Protein AF-0000000080299279 (afdb_homodimer)

Structure (mmCIF, N/CA/C/O backbone):
data_AF-0000000080299279-model_v1
#
loop_
_entity.id
_entity.type
_entity.pdbx_description
1 polymer 'Ycf3-like photosystem I assembly protein'
#
loop_
_atom_site.group_PDB
_atom_site.id
_atom_site.type_symbol
_atom_site.label_atom_id
_atom_site.label_alt_id
_atom_site.label_comp_id
_atom_site.label_asym_id
_atom_site.label_entity_id
_atom_site.label_seq_id
_atom_site.pdbx_PDB_ins_code
_atom_site.Cartn_x
_atom_site.Cartn_y
_atom_site.Cartn_z
_atom_site.occupancy
_atom_site.B_iso_or_equiv
_atom_site.auth_seq_id
_atom_site.auth_comp_id
_atom_site.auth_asym_id
_atom_site.auth_atom_id
_atom_site.pdbx_PDB_model_num
ATOM 1 N N . MET A 1 1 ? 30.5 -53.781 -7.984 1 73.56 1 MET A N 1
ATOM 2 C CA . MET A 1 1 ? 31.125 -52.688 -8.719 1 73.56 1 MET A CA 1
ATOM 3 C C . MET A 1 1 ? 30.188 -52.125 -9.773 1 73.56 1 MET A C 1
ATOM 5 O O . MET A 1 1 ? 30.031 -50.906 -9.891 1 73.56 1 MET A O 1
ATOM 9 N N . LEU A 1 2 ? 29.406 -53.031 -10.453 1 84.81 2 LEU A N 1
ATOM 10 C CA . LEU A 1 2 ? 28.484 -52.625 -11.508 1 84.81 2 LEU A CA 1
ATOM 11 C C . LEU A 1 2 ? 27.297 -51.875 -10.922 1 84.81 2 LEU A C 1
ATOM 13 O O . LEU A 1 2 ? 26.828 -50.875 -11.492 1 84.81 2 LEU A O 1
ATOM 17 N N . GLN A 1 3 ? 26.891 -52.25 -9.797 1 87.44 3 GLN A N 1
ATOM 18 C CA . GLN A 1 3 ? 25.75 -51.594 -9.141 1 87.44 3 GLN A CA 1
ATOM 19 C C . GLN A 1 3 ? 26.078 -50.156 -8.75 1 87.44 3 GLN A C 1
ATOM 21 O O . GLN A 1 3 ? 25.25 -49.281 -8.898 1 87.44 3 GLN A O 1
ATOM 26 N N . LYS A 1 4 ? 27.297 -49.906 -8.297 1 84.38 4 LYS A N 1
ATOM 27 C CA . LYS A 1 4 ? 27.719 -48.594 -7.902 1 84.38 4 LYS A CA 1
ATOM 28 C C . LYS A 1 4 ? 27.797 -47.656 -9.109 1 84.38 4 LYS A C 1
ATOM 30 O O . LYS A 1 4 ? 27.438 -46.469 -9.016 1 84.38 4 LYS A O 1
ATOM 35 N N . LYS A 1 5 ? 28.203 -48.281 -10.156 1 87.06 5 LYS A N 1
ATOM 36 C CA . LYS A 1 5 ? 28.312 -47.5 -11.383 1 87.06 5 LYS A CA 1
ATOM 37 C C . LYS A 1 5 ? 26.938 -47.125 -11.914 1 87.06 5 LYS A C 1
ATOM 39 O O . LYS A 1 5 ? 26.734 -46 -12.375 1 87.06 5 LYS A O 1
ATOM 44 N N . TYR A 1 6 ? 25.984 -48 -11.773 1 87.88 6 TYR A N 1
ATOM 45 C CA . TYR A 1 6 ? 24.625 -47.719 -12.211 1 87.88 6 TYR A CA 1
ATOM 46 C C . TYR A 1 6 ? 23.969 -46.656 -11.328 1 87.88 6 TYR A C 1
ATOM 48 O O . TYR A 1 6 ? 23.281 -45.781 -11.828 1 87.88 6 TYR A O 1
ATOM 56 N N . ILE A 1 7 ? 24.25 -46.75 -10.117 1 88.5 7 ILE A N 1
ATOM 57 C CA . ILE A 1 7 ? 23.719 -45.75 -9.172 1 88.5 7 ILE A CA 1
ATOM 58 C C . ILE A 1 7 ? 24.328 -44.375 -9.453 1 88.5 7 ILE A C 1
ATOM 60 O O . ILE A 1 7 ? 23.625 -43.375 -9.469 1 88.5 7 ILE A O 1
ATOM 64 N N . SER A 1 8 ? 25.625 -44.375 -9.641 1 87.69 8 SER A N 1
ATOM 65 C CA . SER A 1 8 ? 26.312 -43.125 -9.961 1 87.69 8 SER A CA 1
ATOM 66 C C . SER A 1 8 ? 25.781 -42.531 -11.25 1 87.69 8 SER A C 1
ATOM 68 O O . SER A 1 8 ? 25.594 -41.312 -11.336 1 87.69 8 SER A O 1
ATOM 70 N N . PHE A 1 9 ? 25.562 -43.406 -12.141 1 86.75 9 PHE A N 1
ATOM 71 C CA . PHE A 1 9 ? 25.031 -42.938 -13.414 1 86.75 9 PHE A CA 1
ATOM 72 C C . PHE A 1 9 ? 23.625 -42.406 -13.242 1 86.75 9 PHE A C 1
ATOM 74 O O . PHE A 1 9 ? 23.281 -41.344 -13.797 1 86.75 9 PHE A O 1
ATOM 81 N N . PHE A 1 10 ? 22.812 -43.062 -12.477 1 85.69 10 PHE A N 1
ATOM 82 C CA . PHE A 1 10 ? 21.453 -42.625 -12.211 1 85.69 10 PHE A CA 1
ATOM 83 C C . PHE A 1 10 ? 21.453 -41.281 -11.461 1 85.69 10 PHE A C 1
ATOM 85 O O . PHE A 1 10 ? 20.656 -40.406 -11.781 1 85.69 10 PHE A O 1
ATOM 92 N N . LEU A 1 11 ? 22.344 -41.156 -10.602 1 86.31 11 LEU A N 1
ATOM 93 C CA . LEU A 1 11 ? 22.469 -39.938 -9.852 1 86.31 11 LEU A CA 1
ATOM 94 C C . LEU A 1 11 ? 22.859 -38.781 -10.766 1 86.31 11 LEU A C 1
ATOM 96 O O . LEU A 1 11 ? 22.359 -37.656 -10.617 1 86.31 11 LEU A O 1
ATOM 100 N N . LEU A 1 12 ? 23.766 -39.094 -11.633 1 85.88 12 LEU A N 1
ATOM 101 C CA . LEU A 1 12 ? 24.203 -38.094 -12.594 1 85.88 12 LEU A CA 1
ATOM 102 C C . LEU A 1 12 ? 23.047 -37.656 -13.492 1 85.88 12 LEU A C 1
ATOM 104 O O . LEU A 1 12 ? 22.891 -36.469 -13.789 1 85.88 12 LEU A O 1
ATOM 108 N N . LEU A 1 13 ? 22.188 -38.688 -13.906 1 84 13 LEU A N 1
ATOM 109 C CA . LEU A 1 13 ? 21.031 -38.375 -14.742 1 84 13 LEU A CA 1
ATOM 110 C C . LEU A 1 13 ? 20.031 -37.531 -13.984 1 84 13 LEU A C 1
ATOM 112 O O . LEU A 1 13 ? 19.453 -36.594 -14.539 1 84 13 LEU A O 1
ATOM 116 N N . LEU A 1 14 ? 19.828 -37.812 -12.773 1 81.44 14 LEU A N 1
ATOM 117 C CA . LEU A 1 14 ? 18.906 -37.062 -11.938 1 81.44 14 LEU A CA 1
ATOM 118 C C . LEU A 1 14 ? 19.391 -35.625 -11.758 1 81.44 14 LEU A C 1
ATOM 120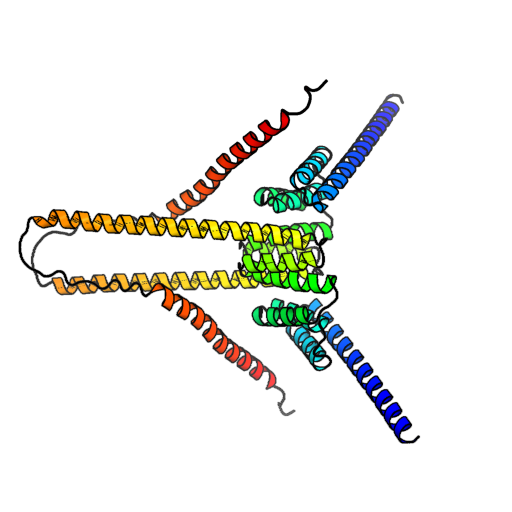 O O . LEU A 1 14 ? 18.578 -34.688 -11.797 1 81.44 14 LEU A O 1
ATOM 124 N N . MET A 1 15 ? 20.625 -35.5 -11.672 1 84.56 15 MET A N 1
ATOM 125 C CA . MET A 1 15 ? 21.188 -34.156 -11.531 1 84.56 15 MET A CA 1
ATOM 126 C C . MET A 1 15 ? 21.016 -33.344 -12.812 1 84.56 15 MET A C 1
ATOM 128 O O . MET A 1 15 ? 20.719 -32.156 -12.773 1 84.56 15 MET A O 1
ATOM 132 N N . ALA A 1 16 ? 21.188 -34 -13.867 1 83.25 16 ALA A N 1
ATOM 133 C CA . ALA A 1 16 ? 21.031 -33.312 -15.156 1 83.25 16 ALA A CA 1
ATOM 134 C C . ALA A 1 16 ? 19.578 -32.906 -15.391 1 83.25 16 ALA A C 1
ATOM 136 O O . ALA A 1 16 ? 19.312 -31.828 -15.883 1 83.25 16 ALA A O 1
ATOM 137 N N . ALA A 1 17 ? 18.672 -33.781 -15.031 1 82.31 17 ALA A N 1
ATOM 138 C CA . ALA A 1 17 ? 17.25 -33.469 -15.172 1 82.31 17 ALA A CA 1
ATOM 139 C C . ALA A 1 17 ? 16.844 -32.281 -14.305 1 82.31 17 ALA A C 1
ATOM 141 O O . ALA A 1 17 ? 16.078 -31.422 -14.742 1 82.31 17 ALA A O 1
ATOM 142 N N . THR A 1 18 ? 17.422 -32.281 -13.195 1 83.94 18 THR A N 1
ATOM 143 C CA . THR A 1 18 ? 17.109 -31.188 -12.289 1 83.94 18 THR A CA 1
ATOM 144 C C . THR A 1 18 ? 17.672 -29.875 -12.828 1 83.94 18 THR A C 1
ATOM 146 O O . THR A 1 18 ? 17.031 -28.828 -12.727 1 83.94 18 THR A O 1
ATOM 149 N N . ALA A 1 19 ? 18.766 -29.922 -13.375 1 85.69 19 ALA A N 1
ATOM 150 C CA . ALA A 1 19 ? 19.391 -28.719 -13.93 1 85.69 19 ALA A CA 1
ATOM 151 C C . ALA A 1 19 ? 18.594 -28.188 -15.117 1 85.69 19 ALA A C 1
ATOM 153 O O . ALA A 1 19 ? 18.422 -26.969 -15.273 1 85.69 19 ALA A O 1
ATOM 154 N N . SER A 1 20 ? 18.156 -29.094 -15.883 1 86.19 20 SER A N 1
ATOM 155 C CA . SER A 1 20 ? 17.344 -28.703 -17.031 1 86.19 20 SER A CA 1
ATOM 156 C C . SER A 1 20 ? 16.016 -28.094 -16.578 1 86.19 20 SER A C 1
ATOM 158 O O . SER A 1 20 ? 15.57 -27.094 -17.141 1 86.19 20 SER A O 1
ATOM 160 N N . ALA A 1 21 ? 15.438 -28.656 -15.625 1 86.62 21 ALA A N 1
ATOM 161 C CA . ALA A 1 21 ? 14.164 -28.156 -15.094 1 86.62 21 ALA A CA 1
ATOM 162 C C . ALA A 1 21 ? 14.336 -26.766 -14.492 1 86.62 21 ALA A C 1
ATOM 164 O O . ALA A 1 21 ? 13.469 -25.906 -14.656 1 86.62 21 ALA A O 1
ATOM 165 N N . GLN A 1 22 ? 15.391 -26.547 -13.898 1 90.75 22 GLN A N 1
ATOM 166 C CA . GLN A 1 22 ? 15.664 -25.25 -13.281 1 90.75 22 GLN A CA 1
ATOM 167 C C . GLN A 1 22 ? 15.828 -24.156 -14.344 1 90.75 22 GLN A C 1
ATOM 169 O O . GLN A 1 22 ? 15.359 -23.031 -14.164 1 90.75 22 GLN A O 1
ATOM 174 N N . LYS A 1 23 ? 16.547 -24.562 -15.359 1 93.06 23 LYS A N 1
ATOM 175 C CA . LYS A 1 23 ? 16.719 -23.609 -16.453 1 93.06 23 LYS A CA 1
ATOM 176 C C . LYS A 1 23 ? 15.383 -23.266 -17.094 1 93.06 23 LYS A C 1
ATOM 178 O O . LYS A 1 23 ? 15.117 -22.094 -17.391 1 93.06 23 LYS A O 1
ATOM 183 N N . ALA A 1 24 ? 14.578 -24.25 -17.328 1 94.5 24 ALA A N 1
ATOM 184 C CA . ALA A 1 24 ? 13.258 -24.031 -17.906 1 94.5 24 ALA A CA 1
ATOM 185 C C . ALA A 1 24 ? 12.414 -23.141 -17 1 94.5 24 ALA A C 1
ATOM 187 O O . ALA A 1 24 ? 11.742 -22.219 -17.5 1 94.5 24 ALA A O 1
ATOM 188 N N . GLU A 1 25 ? 12.375 -23.359 -15.711 1 97.06 25 GLU A N 1
ATOM 189 C CA . GLU A 1 25 ? 11.641 -22.531 -14.758 1 97.06 25 GLU A CA 1
ATOM 190 C C . GLU A 1 25 ? 12.062 -21.078 -14.852 1 97.06 25 GLU A C 1
ATOM 192 O O . GLU A 1 25 ? 11.211 -20.188 -14.93 1 97.06 25 GLU A O 1
ATOM 197 N N . ARG A 1 26 ? 13.359 -20.875 -14.875 1 97.56 26 ARG A N 1
ATOM 198 C CA . ARG A 1 26 ? 13.898 -19.516 -14.922 1 97.56 26 ARG A CA 1
ATOM 199 C C . ARG A 1 26 ? 13.477 -18.797 -16.203 1 97.56 26 ARG A C 1
ATOM 201 O O . ARG A 1 26 ? 13.172 -17.609 -16.188 1 97.56 26 ARG A O 1
ATOM 208 N N . ASP A 1 27 ? 13.492 -19.562 -17.234 1 98.12 27 ASP A N 1
ATOM 209 C CA . ASP A 1 27 ? 13.086 -18.984 -18.516 1 98.12 27 ASP A CA 1
ATOM 210 C C . ASP A 1 27 ? 11.617 -18.562 -18.484 1 98.12 27 ASP A C 1
ATOM 212 O O . ASP A 1 27 ? 11.273 -17.469 -18.953 1 98.12 27 ASP A O 1
ATOM 216 N N . PHE A 1 28 ? 10.766 -19.391 -17.953 1 98.62 28 PHE A N 1
ATOM 217 C CA . PHE A 1 28 ? 9.344 -19.078 -17.844 1 98.62 28 PHE A CA 1
ATOM 218 C C . PHE A 1 28 ? 9.125 -17.875 -16.938 1 98.62 28 PHE A C 1
ATOM 220 O O . PHE A 1 28 ? 8.305 -17 -17.234 1 98.62 28 PHE A O 1
ATOM 227 N N . ILE A 1 29 ? 9.852 -17.812 -15.844 1 98.69 29 ILE A N 1
ATOM 228 C CA . ILE A 1 29 ? 9.727 -16.688 -14.922 1 98.69 29 ILE A CA 1
ATOM 229 C C . ILE A 1 29 ? 10.148 -15.398 -15.625 1 98.69 29 ILE A C 1
ATOM 231 O O . ILE A 1 29 ? 9.461 -14.375 -15.516 1 98.69 29 ILE A O 1
ATOM 235 N N . ARG A 1 30 ? 11.25 -15.484 -16.344 1 98.5 30 ARG A N 1
ATOM 236 C CA . ARG A 1 30 ? 11.734 -14.312 -17.062 1 98.5 30 ARG A CA 1
ATOM 237 C C . ARG A 1 30 ? 10.711 -13.82 -18.078 1 98.5 30 ARG A C 1
ATOM 239 O O . ARG A 1 30 ? 10.453 -12.625 -18.188 1 98.5 30 ARG A O 1
ATOM 246 N N . LYS A 1 31 ? 10.141 -14.711 -18.797 1 98.5 31 LYS A N 1
ATOM 247 C CA . LYS A 1 31 ? 9.109 -14.359 -19.766 1 98.5 31 LYS A CA 1
ATOM 248 C C . LYS A 1 31 ? 7.879 -13.789 -19.078 1 98.5 31 LYS A C 1
ATOM 250 O O . LYS A 1 31 ? 7.328 -12.773 -19.516 1 98.5 31 LYS A O 1
ATOM 255 N N . GLY A 1 32 ? 7.457 -14.469 -17.984 1 98.62 32 GLY A N 1
ATOM 256 C CA . GLY A 1 32 ? 6.352 -13.953 -17.188 1 98.62 32 GLY A CA 1
ATOM 257 C C . GLY A 1 32 ? 6.586 -12.539 -16.703 1 98.62 32 GLY A C 1
ATOM 258 O O . GLY A 1 32 ? 5.695 -11.688 -16.781 1 98.62 32 GLY A O 1
ATOM 259 N N . ASN A 1 33 ? 7.809 -12.289 -16.281 1 97.44 33 ASN A N 1
ATOM 260 C CA . ASN A 1 33 ? 8.172 -10.969 -15.789 1 97.44 33 ASN A CA 1
ATOM 261 C C . ASN A 1 33 ? 8.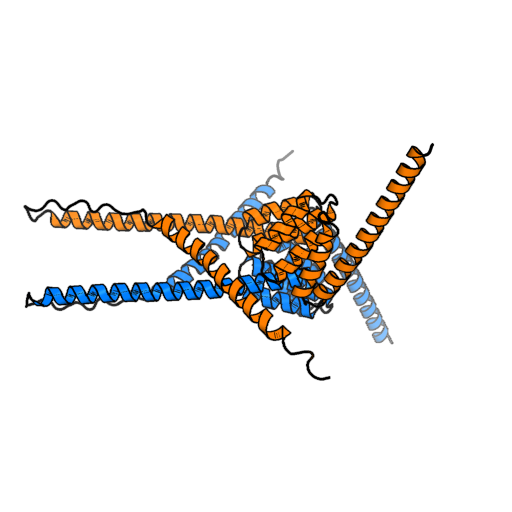094 -9.914 -16.891 1 97.44 33 ASN A C 1
ATOM 263 O O . ASN A 1 33 ? 7.656 -8.789 -16.656 1 97.44 33 ASN A O 1
ATOM 267 N N . ARG A 1 34 ? 8.547 -10.273 -18.047 1 97.38 34 ARG A N 1
ATOM 268 C CA . 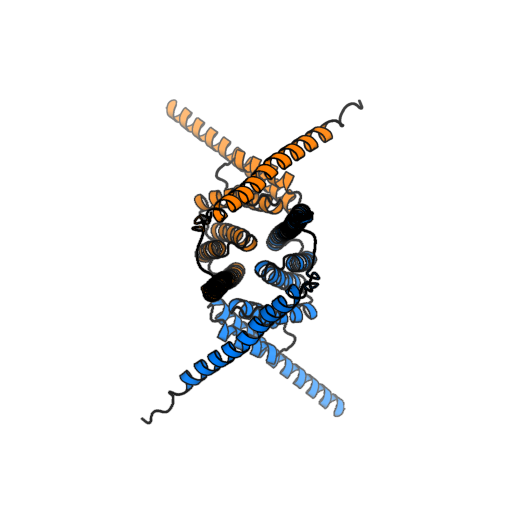ARG A 1 34 ? 8.477 -9.344 -19.172 1 97.38 34 ARG A CA 1
ATOM 269 C C . ARG A 1 34 ? 7.035 -8.992 -19.5 1 97.38 34 ARG A C 1
ATOM 271 O O . ARG A 1 34 ? 6.699 -7.816 -19.672 1 97.38 34 ARG A O 1
ATOM 278 N N . PHE A 1 35 ? 6.16 -9.961 -19.578 1 97.94 35 PHE A N 1
ATOM 279 C CA . PHE A 1 35 ? 4.75 -9.734 -19.875 1 97.94 35 PHE A CA 1
ATOM 280 C C . PHE A 1 35 ? 4.086 -8.914 -18.781 1 97.94 35 PHE A C 1
ATOM 282 O O . PHE A 1 35 ? 3.275 -8.031 -19.062 1 97.94 35 PHE A O 1
ATOM 289 N N . PHE A 1 36 ? 4.469 -9.219 -17.562 1 96.62 36 PHE A N 1
ATOM 290 C CA . PHE A 1 36 ? 3.908 -8.477 -16.438 1 96.62 36 PHE A CA 1
ATOM 291 C C . PHE A 1 36 ? 4.277 -7 -16.531 1 96.62 36 PHE A C 1
ATOM 293 O O . PHE A 1 36 ? 3.418 -6.129 -16.375 1 96.62 36 PHE A O 1
ATOM 300 N N . LYS A 1 37 ? 5.527 -6.797 -16.797 1 93.06 37 LYS A N 1
ATOM 301 C CA . LYS A 1 37 ? 6.023 -5.43 -16.906 1 93.06 37 LYS A CA 1
ATOM 302 C C . LYS A 1 37 ? 5.312 -4.684 -18.031 1 93.06 37 LYS A C 1
ATOM 304 O O . LYS A 1 37 ? 5.059 -3.482 -17.938 1 93.06 37 LYS A O 1
ATOM 309 N N . ASP A 1 38 ? 4.945 -5.402 -19.047 1 94.06 38 ASP A N 1
ATOM 310 C CA . ASP A 1 38 ? 4.258 -4.82 -20.188 1 94.06 38 ASP A CA 1
ATOM 311 C C . ASP A 1 38 ? 2.748 -4.777 -19.969 1 94.06 38 ASP A C 1
ATOM 313 O O . ASP A 1 38 ? 1.993 -4.387 -20.859 1 94.06 38 ASP A O 1
ATOM 317 N N . SER A 1 39 ? 2.4 -5.266 -18.844 1 93.81 39 SER A N 1
ATOM 318 C CA . SER A 1 39 ? 0.999 -5.258 -18.453 1 93.81 39 SER A CA 1
ATOM 319 C C . SER A 1 39 ? 0.177 -6.227 -19.297 1 93.81 39 SER A C 1
ATOM 321 O O . SER A 1 39 ? -1.012 -6 -19.531 1 93.81 39 SER A O 1
ATOM 323 N N . VAL A 1 40 ? 0.759 -7.184 -19.891 1 97.19 40 VAL A N 1
ATOM 324 C CA . VAL A 1 40 ? 0.088 -8.289 -20.578 1 97.19 40 VAL A CA 1
ATOM 325 C C . VAL A 1 40 ? -0.088 -9.453 -19.609 1 97.19 40 VAL A C 1
ATOM 327 O O . VAL A 1 40 ? 0.611 -10.469 -19.703 1 97.19 40 VAL A O 1
ATOM 330 N N . TYR A 1 41 ? -1.063 -9.445 -18.766 1 97.88 41 TYR A N 1
ATOM 331 C CA . TYR A 1 41 ? -1.152 -10.258 -17.547 1 97.88 41 TYR A CA 1
ATOM 332 C C . TYR A 1 41 ? -1.59 -11.68 -17.891 1 97.88 41 TYR A C 1
ATOM 334 O O . TYR A 1 41 ? -1.18 -12.633 -17.219 1 97.88 41 TYR A O 1
ATOM 342 N N . VAL A 1 42 ? -2.389 -11.836 -18.906 1 98.44 42 VAL A N 1
ATOM 343 C CA . VAL A 1 42 ? -2.834 -13.172 -19.281 1 98.44 42 VAL A CA 1
ATOM 344 C C . VAL A 1 42 ? -1.631 -14.023 -19.688 1 98.44 42 VAL A C 1
ATOM 346 O O . VAL A 1 42 ? -1.479 -15.156 -19.234 1 98.44 42 VAL A O 1
ATOM 349 N N . ASP A 1 43 ? -0.772 -13.414 -20.469 1 98.75 43 ASP A N 1
ATOM 350 C CA . ASP A 1 43 ? 0.427 -14.125 -20.891 1 98.75 43 ASP A CA 1
ATOM 351 C C . ASP A 1 43 ? 1.399 -14.305 -19.734 1 98.75 43 ASP A C 1
ATOM 353 O O . ASP A 1 43 ? 2.072 -15.336 -19.625 1 98.75 43 ASP A O 1
ATOM 357 N N . ALA A 1 44 ? 1.51 -13.289 -18.859 1 98.81 44 ALA A N 1
ATOM 358 C CA . ALA A 1 44 ? 2.326 -13.453 -17.656 1 98.81 44 ALA A CA 1
ATOM 359 C C . ALA A 1 44 ? 1.859 -14.648 -16.844 1 98.81 44 ALA A C 1
ATOM 361 O O . ALA A 1 44 ? 2.672 -15.477 -16.406 1 98.81 44 ALA A O 1
ATOM 362 N N . GLU A 1 45 ? 0.571 -14.75 -16.688 1 98.88 45 GLU A N 1
ATOM 363 C CA . GLU A 1 45 ? -0.014 -15.859 -15.938 1 98.88 45 GLU A CA 1
ATOM 364 C C . GLU A 1 45 ? 0.375 -17.203 -16.547 1 98.88 45 GLU A C 1
ATOM 366 O O . GLU A 1 45 ? 0.782 -18.125 -15.828 1 98.88 45 GLU A O 1
ATOM 371 N N . VAL A 1 46 ? 0.244 -17.297 -17.859 1 98.88 46 VAL A N 1
ATOM 372 C CA . VAL A 1 46 ? 0.554 -18.531 -18.562 1 98.88 46 VAL A CA 1
ATOM 373 C C . VAL A 1 46 ? 1.988 -18.953 -18.25 1 98.88 46 VAL A C 1
ATOM 375 O O . VAL A 1 46 ? 2.242 -20.125 -17.938 1 98.88 46 VAL A O 1
ATOM 378 N N . ASN A 1 47 ? 2.844 -18.016 -18.297 1 98.88 47 ASN A N 1
ATOM 379 C CA . ASN A 1 47 ? 4.25 -18.344 -18.109 1 98.88 47 ASN A CA 1
ATOM 380 C C . ASN A 1 47 ? 4.555 -18.703 -16.656 1 98.88 47 ASN A C 1
ATOM 382 O O . ASN A 1 47 ? 5.344 -19.609 -16.391 1 98.88 47 ASN A O 1
ATOM 386 N N . TYR A 1 48 ? 3.938 -18.047 -15.688 1 98.88 48 TYR A N 1
ATOM 387 C CA . TYR A 1 48 ? 4.152 -18.422 -14.297 1 98.88 48 TYR A CA 1
ATOM 388 C C . TYR A 1 48 ? 3.566 -19.797 -13.992 1 98.88 48 TYR A C 1
ATOM 390 O O . TYR A 1 48 ? 4.129 -20.547 -13.203 1 98.88 48 TYR A O 1
ATOM 398 N N . ARG A 1 49 ? 2.463 -20.078 -14.586 1 98.88 49 ARG A N 1
ATOM 399 C CA . ARG A 1 49 ? 1.885 -21.406 -14.414 1 98.88 49 ARG A CA 1
ATOM 400 C C . ARG A 1 49 ? 2.781 -22.469 -15.031 1 98.88 49 ARG A C 1
ATOM 402 O O . ARG A 1 49 ? 2.949 -23.547 -14.453 1 98.88 49 ARG A O 1
ATOM 409 N N . LYS A 1 50 ? 3.35 -22.188 -16.188 1 98.75 50 LYS A N 1
ATOM 410 C CA . LYS A 1 50 ? 4.324 -23.109 -16.766 1 98.75 50 LYS A CA 1
ATOM 411 C C . LYS A 1 50 ? 5.535 -23.281 -15.859 1 98.75 50 LYS A C 1
ATOM 413 O O . LYS A 1 50 ? 6.07 -24.391 -15.727 1 98.75 50 LYS A O 1
ATOM 418 N N . ALA A 1 51 ? 5.977 -22.172 -15.227 1 98.81 51 ALA A N 1
ATOM 419 C CA . ALA A 1 51 ? 7.066 -22.266 -14.266 1 98.81 51 ALA A CA 1
ATOM 420 C C . ALA A 1 51 ? 6.699 -23.188 -13.109 1 98.81 51 ALA A C 1
ATOM 422 O O . ALA A 1 51 ? 7.52 -24.016 -12.68 1 98.81 51 ALA A O 1
ATOM 423 N N . LEU A 1 52 ? 5.496 -23.125 -12.711 1 98.62 52 LEU A N 1
ATOM 424 C CA . LEU A 1 52 ? 5.039 -23.922 -11.578 1 98.62 52 LEU A CA 1
ATOM 425 C C . LEU A 1 52 ? 4.84 -25.391 -11.984 1 98.62 52 LEU A C 1
ATOM 427 O O . LEU A 1 52 ? 4.895 -26.281 -11.141 1 98.62 52 LEU A O 1
ATOM 431 N N . GLU A 1 53 ? 4.543 -25.609 -13.25 1 98 53 GLU A N 1
ATOM 432 C CA . GLU A 1 53 ? 4.52 -26.984 -13.742 1 98 53 GLU A CA 1
ATOM 433 C C . GLU A 1 53 ? 5.898 -27.625 -13.656 1 98 53 GLU A C 1
ATOM 435 O O . GLU A 1 53 ? 6.02 -28.828 -13.367 1 98 53 GLU A O 1
ATOM 440 N N . THR A 1 54 ? 6.863 -26.812 -13.891 1 96.69 54 THR A N 1
ATOM 441 C CA . THR A 1 54 ? 8.242 -27.281 -13.852 1 96.69 54 THR A CA 1
ATOM 442 C C . THR A 1 54 ? 8.727 -27.438 -12.414 1 96.69 54 THR A C 1
ATOM 444 O O . THR A 1 54 ? 9.43 -28.391 -12.094 1 96.69 54 THR A O 1
ATOM 447 N N . ASN A 1 55 ? 8.391 -26.516 -11.555 1 97.12 55 ASN A N 1
ATOM 448 C CA . ASN A 1 55 ? 8.711 -26.531 -10.133 1 97.12 55 ASN A CA 1
ATOM 449 C C . ASN A 1 55 ? 7.523 -26.109 -9.281 1 97.12 55 ASN A C 1
ATOM 451 O O . ASN A 1 55 ? 7.367 -24.922 -8.969 1 97.12 55 ASN A O 1
ATOM 455 N N . PRO A 1 56 ? 6.793 -27.031 -8.812 1 97.31 56 PRO A N 1
ATOM 456 C CA . PRO A 1 56 ? 5.555 -26.734 -8.086 1 97.31 56 PRO A CA 1
ATOM 457 C C . PRO A 1 56 ? 5.805 -26.031 -6.75 1 97.31 56 PRO A C 1
ATOM 459 O O . PRO A 1 56 ? 4.871 -25.516 -6.137 1 97.31 56 PRO A O 1
ATOM 462 N N . GLN A 1 57 ? 7.035 -25.969 -6.285 1 97.31 57 GLN A N 1
ATOM 463 C CA . GLN A 1 57 ? 7.324 -25.375 -4.98 1 97.31 57 GLN A CA 1
ATOM 464 C C . GLN A 1 57 ? 7.98 -24 -5.129 1 97.31 57 GLN A C 1
ATOM 466 O O . GLN A 1 57 ? 8.484 -23.453 -4.156 1 97.31 57 GLN A O 1
ATOM 471 N N . SER A 1 58 ? 7.992 -23.484 -6.332 1 98.12 58 SER A N 1
ATOM 472 C CA . SER A 1 58 ? 8.602 -22.188 -6.582 1 98.12 58 SER A CA 1
ATOM 473 C C . SER A 1 58 ? 7.793 -21.062 -5.945 1 98.12 58 SER A C 1
ATOM 475 O O . SER A 1 58 ? 6.793 -20.609 -6.512 1 98.12 58 SER A O 1
ATOM 477 N N . THR A 1 59 ? 8.312 -20.531 -4.816 1 98.56 59 THR A N 1
ATOM 478 C CA . THR A 1 59 ? 7.598 -19.469 -4.129 1 98.56 59 THR A CA 1
ATOM 479 C C . THR A 1 59 ? 7.648 -18.172 -4.934 1 98.56 59 THR A C 1
ATOM 481 O O . THR A 1 59 ? 6.723 -17.359 -4.875 1 98.56 59 THR A O 1
ATOM 484 N N . VAL A 1 60 ? 8.727 -18.016 -5.723 1 98.38 60 VAL A N 1
ATOM 485 C CA . VAL A 1 60 ? 8.82 -16.859 -6.598 1 98.38 60 VAL A CA 1
ATOM 486 C C . VAL A 1 60 ? 7.699 -16.891 -7.633 1 98.38 60 VAL A C 1
ATOM 488 O O . VAL A 1 60 ? 7.043 -15.875 -7.883 1 98.38 60 VAL A O 1
ATOM 491 N N . SER A 1 61 ? 7.449 -18.094 -8.195 1 98.88 61 SER A N 1
ATOM 492 C CA . SER A 1 61 ? 6.398 -18.25 -9.188 1 98.88 61 SER A CA 1
ATOM 493 C C . SER A 1 61 ? 5.016 -18.094 -8.57 1 98.88 61 SER A C 1
ATOM 495 O O . SER A 1 61 ? 4.133 -17.453 -9.156 1 98.88 61 SER A O 1
ATOM 497 N N . MET A 1 62 ? 4.816 -18.672 -7.398 1 98.88 62 MET A N 1
ATOM 498 C CA . MET A 1 62 ? 3.543 -18.516 -6.703 1 98.88 62 MET A CA 1
ATOM 499 C C . MET A 1 62 ? 3.254 -17.047 -6.426 1 98.88 62 MET A C 1
ATOM 501 O O . MET A 1 62 ? 2.148 -16.562 -6.684 1 98.88 62 MET A O 1
ATOM 505 N N . PHE A 1 63 ? 4.258 -16.359 -5.973 1 98.75 63 PHE A N 1
ATOM 506 C CA . PHE A 1 63 ? 4.117 -14.945 -5.652 1 98.75 63 PHE A CA 1
ATOM 507 C C . PHE A 1 63 ? 3.803 -14.133 -6.906 1 98.75 63 PHE A C 1
ATOM 509 O O . PHE A 1 63 ? 2.863 -13.336 -6.914 1 98.75 63 PHE A O 1
ATOM 516 N N . ASN A 1 64 ? 4.594 -14.352 -7.906 1 98.5 64 ASN A N 1
ATOM 517 C CA . ASN A 1 64 ? 4.395 -13.617 -9.156 1 98.5 64 ASN A CA 1
ATOM 518 C C . ASN A 1 64 ? 3.047 -13.945 -9.789 1 98.5 64 ASN A C 1
ATOM 520 O O . ASN A 1 64 ? 2.381 -13.062 -10.328 1 98.5 64 ASN A O 1
ATOM 524 N N . LEU A 1 65 ? 2.637 -15.188 -9.719 1 98.81 65 LEU A N 1
ATOM 525 C CA . LEU A 1 65 ? 1.313 -15.57 -10.195 1 98.81 65 LEU A CA 1
ATOM 526 C C . LEU A 1 65 ? 0.222 -14.883 -9.383 1 98.81 65 LEU A C 1
ATOM 528 O O . LEU A 1 65 ? -0.747 -14.367 -9.953 1 98.81 65 LEU A O 1
ATOM 532 N N . GLY A 1 66 ? 0.372 -14.859 -8.062 1 98.69 66 GLY A N 1
ATOM 533 C CA . GLY A 1 66 ? -0.563 -14.133 -7.223 1 98.69 66 GLY A CA 1
ATOM 534 C C . GLY A 1 66 ? -0.717 -12.68 -7.629 1 98.69 66 GLY A C 1
ATOM 535 O O . GLY A 1 66 ? -1.836 -12.18 -7.781 1 98.69 66 GLY A O 1
ATOM 536 N N . ASN A 1 67 ? 0.408 -12.016 -7.82 1 97.81 67 ASN A N 1
ATOM 537 C CA . ASN A 1 67 ? 0.389 -10.625 -8.266 1 97.81 67 ASN A CA 1
ATOM 538 C C . ASN A 1 67 ? -0.341 -10.469 -9.602 1 97.81 67 ASN A C 1
ATOM 540 O O . ASN A 1 67 ? -1.131 -9.539 -9.773 1 97.81 67 ASN A O 1
ATOM 544 N N . THR A 1 68 ? -0.068 -11.336 -10.461 1 98.5 68 THR A N 1
ATOM 545 C CA . THR A 1 68 ? -0.64 -11.297 -11.805 1 98.5 68 THR A CA 1
ATOM 546 C C . THR A 1 68 ? -2.148 -11.516 -11.758 1 98.5 68 THR A C 1
ATOM 548 O O . THR A 1 68 ? -2.904 -10.812 -12.43 1 98.5 68 THR A O 1
ATOM 551 N N . LEU A 1 69 ? -2.549 -12.469 -10.984 1 98.56 69 LEU A N 1
ATOM 552 C CA . LEU A 1 69 ? -3.969 -12.75 -10.812 1 98.56 69 LEU A CA 1
ATOM 553 C C . LEU A 1 69 ? -4.688 -11.562 -10.18 1 98.56 69 LEU A C 1
ATOM 555 O O . LEU A 1 69 ? -5.801 -11.219 -10.586 1 98.56 69 LEU A O 1
ATOM 559 N N . ALA A 1 70 ? -4.066 -10.922 -9.234 1 96.81 70 ALA A N 1
ATOM 560 C CA . ALA A 1 70 ? -4.645 -9.734 -8.617 1 96.81 70 ALA A CA 1
ATOM 561 C C . ALA A 1 70 ? -4.871 -8.625 -9.648 1 96.81 70 ALA A C 1
ATOM 563 O O . ALA A 1 70 ? -5.914 -7.973 -9.641 1 96.81 70 ALA A O 1
ATOM 564 N N . GLN A 1 71 ? -3.877 -8.461 -10.547 1 96 71 GLN A N 1
ATOM 565 C CA . GLN A 1 71 ? -4 -7.449 -11.594 1 96 71 GLN A CA 1
ATOM 566 C C . GLN A 1 71 ? -5.176 -7.754 -12.516 1 96 71 GLN A C 1
ATOM 568 O O . GLN A 1 71 ? -5.742 -6.844 -13.125 1 96 71 GLN A O 1
ATOM 573 N N . GLN A 1 72 ? -5.574 -8.992 -12.57 1 96.62 72 GLN A N 1
ATOM 574 C CA . GLN A 1 72 ? -6.699 -9.422 -13.391 1 96.62 72 GLN A CA 1
ATOM 575 C C . GLN A 1 72 ? -7.992 -9.461 -12.578 1 96.62 72 GLN A C 1
ATOM 577 O O . GLN A 1 72 ? -9 -10 -13.031 1 96.62 72 GLN A O 1
ATOM 582 N N . ASN A 1 73 ? -7.863 -9.047 -11.344 1 94.25 73 ASN A N 1
ATOM 583 C CA . ASN A 1 73 ? -9 -8.961 -10.438 1 94.25 73 ASN A CA 1
ATOM 584 C C . ASN A 1 73 ? -9.484 -10.344 -10.008 1 94.25 73 ASN A C 1
ATOM 586 O O . ASN A 1 73 ? -10.656 -10.523 -9.688 1 94.25 73 ASN A O 1
ATOM 590 N N . LYS A 1 74 ? -8.672 -11.305 -10.125 1 97.25 74 LYS A N 1
ATOM 591 C CA . LYS A 1 74 ? -8.906 -12.648 -9.602 1 97.25 74 LYS A CA 1
ATOM 592 C C . LYS A 1 74 ? -8.344 -12.789 -8.188 1 97.25 74 LYS A C 1
ATOM 594 O O . LYS A 1 74 ? -7.426 -13.578 -7.957 1 97.25 74 LYS A O 1
ATOM 599 N N . LEU A 1 75 ? -8.898 -12.117 -7.246 1 97.38 75 LEU A N 1
ATOM 600 C CA . LEU A 1 75 ? -8.312 -11.875 -5.93 1 97.38 75 LEU A CA 1
ATOM 601 C C . LEU A 1 75 ? -8.312 -13.148 -5.094 1 97.38 75 LEU A C 1
ATOM 603 O O . LEU A 1 75 ? -7.383 -13.391 -4.324 1 97.38 75 LEU A O 1
ATOM 607 N N . GLN A 1 76 ? -9.352 -13.93 -5.23 1 97.56 76 GLN A N 1
ATOM 608 C CA . GLN A 1 76 ? -9.391 -15.18 -4.477 1 97.56 76 GLN A CA 1
ATOM 609 C C . GLN A 1 76 ? -8.273 -16.109 -4.91 1 97.56 76 GLN A C 1
ATOM 611 O O . GLN A 1 76 ? -7.586 -16.703 -4.07 1 97.56 76 GLN A O 1
ATOM 616 N N . GLU A 1 77 ? -8.148 -16.25 -6.207 1 98.75 77 GLU A N 1
ATOM 617 C CA . GLU A 1 77 ? -7.066 -17.078 -6.727 1 98.75 77 GLU A CA 1
ATOM 618 C C . GLU A 1 77 ? -5.699 -16.516 -6.348 1 98.75 77 GLU A C 1
ATOM 620 O O . GLU A 1 77 ? -4.766 -17.266 -6.07 1 98.75 77 GLU A O 1
ATOM 625 N N . ALA A 1 78 ? -5.559 -15.188 -6.387 1 98.75 78 ALA A N 1
ATOM 626 C CA . ALA A 1 78 ? -4.316 -14.547 -5.965 1 98.75 78 ALA A CA 1
ATOM 627 C C . ALA A 1 78 ? -3.977 -14.906 -4.52 1 98.75 78 ALA A C 1
ATOM 629 O O . ALA A 1 78 ? -2.848 -15.305 -4.223 1 98.75 78 ALA A O 1
ATOM 630 N N . MET A 1 79 ? -4.953 -14.828 -3.643 1 98.69 79 MET A N 1
ATOM 631 C CA . MET A 1 79 ? -4.766 -15.133 -2.227 1 98.69 79 MET A CA 1
ATOM 632 C C . MET A 1 79 ? -4.344 -16.578 -2.031 1 98.69 79 MET A C 1
ATOM 634 O O . MET A 1 79 ? -3.494 -16.875 -1.188 1 98.69 79 MET A O 1
ATOM 638 N N . GLU A 1 80 ? -4.93 -17.453 -2.822 1 98.81 80 GLU A N 1
ATOM 639 C CA . GLU A 1 80 ? -4.566 -18.875 -2.738 1 98.81 80 GLU A CA 1
ATOM 640 C C . GLU A 1 80 ? -3.082 -19.078 -3.035 1 98.81 80 GLU A C 1
ATOM 642 O O . GLU A 1 80 ? -2.418 -19.875 -2.369 1 98.81 80 GLU A O 1
ATOM 647 N N . GLN A 1 81 ? -2.58 -18.328 -4.051 1 98.88 81 GLN A N 1
ATOM 648 C CA . GLN A 1 81 ? -1.162 -18.422 -4.383 1 98.88 81 GLN A CA 1
ATOM 649 C C . GLN A 1 81 ? -0.296 -17.875 -3.254 1 98.88 81 GLN A C 1
ATOM 651 O O . GLN A 1 81 ? 0.729 -18.469 -2.906 1 98.88 81 GLN A O 1
ATOM 656 N N . TYR A 1 82 ? -0.702 -16.734 -2.658 1 98.88 82 TYR A N 1
ATOM 657 C CA . TYR A 1 82 ? 0.051 -16.156 -1.557 1 98.88 82 TYR A CA 1
ATOM 658 C C . TYR A 1 82 ? 0.081 -17.078 -0.355 1 98.88 82 TYR A C 1
ATOM 660 O O . TYR A 1 82 ? 1.138 -17.312 0.241 1 98.88 82 TYR A O 1
ATOM 668 N N . VAL A 1 83 ? -1.035 -17.594 -0.027 1 98.81 83 VAL A N 1
ATOM 669 C CA . VAL A 1 83 ? -1.122 -18.516 1.112 1 98.81 83 VAL A CA 1
ATOM 670 C C . VAL A 1 83 ? -0.222 -19.719 0.878 1 98.81 83 VAL A C 1
ATOM 672 O O . VAL A 1 83 ? 0.525 -20.125 1.771 1 98.81 83 VAL A O 1
ATOM 675 N N . ALA A 1 84 ? -0.31 -20.281 -0.294 1 98.81 84 ALA A N 1
ATOM 676 C CA . ALA A 1 84 ? 0.559 -21.406 -0.625 1 98.81 84 ALA A CA 1
ATOM 677 C C . ALA A 1 84 ? 2.029 -21.031 -0.474 1 98.81 84 ALA A C 1
ATOM 679 O O . ALA A 1 84 ? 2.822 -21.812 0.071 1 98.81 84 ALA A O 1
ATOM 680 N N . ALA A 1 85 ? 2.416 -19.844 -0.96 1 98.88 85 ALA A N 1
ATOM 681 C CA . ALA A 1 85 ? 3.801 -19.391 -0.903 1 98.88 85 ALA A CA 1
ATOM 682 C C . ALA A 1 85 ? 4.27 -19.234 0.542 1 98.88 85 ALA A C 1
ATOM 684 O O . ALA A 1 85 ? 5.414 -19.547 0.867 1 98.88 85 ALA A O 1
ATOM 685 N N . THR A 1 86 ? 3.402 -18.719 1.428 1 98.75 86 THR A N 1
ATOM 686 C CA . THR A 1 86 ? 3.803 -18.469 2.807 1 98.75 86 THR A CA 1
ATOM 687 C C . THR A 1 86 ? 4.125 -19.766 3.529 1 98.75 86 THR A C 1
ATOM 689 O O . THR A 1 86 ? 4.867 -19.781 4.512 1 98.75 86 THR A O 1
ATOM 692 N N . LYS A 1 87 ? 3.619 -20.875 3.059 1 98.5 87 LYS A N 1
ATOM 693 C CA . LYS A 1 87 ? 3.83 -22.172 3.697 1 98.5 87 LYS A CA 1
ATOM 694 C C . LYS A 1 87 ? 5.203 -22.734 3.35 1 98.5 87 LYS A C 1
ATOM 696 O O . LYS A 1 87 ? 5.723 -23.609 4.059 1 98.5 87 LYS A O 1
ATOM 701 N N . ILE A 1 88 ? 5.734 -22.234 2.268 1 98.5 88 ILE A N 1
ATOM 702 C CA . ILE A 1 88 ? 6.961 -22.828 1.742 1 98.5 88 ILE A CA 1
ATOM 703 C C . ILE A 1 88 ? 8.125 -21.859 1.929 1 98.5 88 ILE A C 1
ATOM 705 O O . ILE A 1 88 ? 9.242 -22.266 2.244 1 98.5 88 ILE A O 1
ATOM 709 N N . GLU A 1 89 ? 7.922 -20.5 1.765 1 98.69 89 GLU A N 1
ATOM 710 C CA . GLU A 1 89 ? 8.953 -19.469 1.73 1 98.69 89 GLU A CA 1
ATOM 711 C C . GLU A 1 89 ? 9.68 -19.359 3.07 1 98.69 89 GLU A C 1
ATOM 713 O O . GLU A 1 89 ? 9.039 -19.359 4.125 1 98.69 89 GLU A O 1
ATOM 718 N N . LYS A 1 90 ? 11.031 -19.266 2.951 1 98.06 90 LYS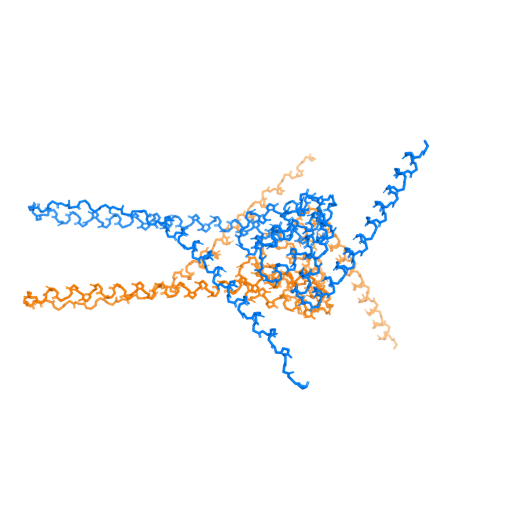 A N 1
ATOM 719 C CA . LYS A 1 90 ? 11.82 -19.219 4.18 1 98.06 90 LYS A CA 1
ATOM 720 C C . LYS A 1 90 ? 12.539 -17.875 4.316 1 98.06 90 LYS A C 1
ATOM 722 O O . LYS A 1 90 ? 12.93 -17.484 5.418 1 98.06 90 LYS A O 1
ATOM 727 N N . ASP A 1 91 ? 12.703 -17.188 3.199 1 98.44 91 ASP A N 1
ATOM 728 C CA . ASP A 1 91 ? 13.375 -15.898 3.26 1 98.44 91 ASP A CA 1
ATOM 729 C C . ASP A 1 91 ? 12.477 -14.844 3.906 1 98.44 91 ASP A C 1
ATOM 731 O O . ASP A 1 91 ? 11.344 -14.625 3.461 1 98.44 91 ASP A O 1
ATOM 735 N N . LYS A 1 92 ? 12.969 -14.188 4.84 1 98.44 92 LYS A N 1
ATOM 736 C CA . LYS A 1 92 ? 12.18 -13.258 5.648 1 98.44 92 LYS A CA 1
ATOM 737 C C . LYS A 1 92 ? 11.695 -12.078 4.809 1 98.44 92 LYS A C 1
ATOM 739 O O . LYS A 1 92 ? 10.562 -11.625 4.961 1 98.44 92 LYS A O 1
ATOM 744 N N . ASN A 1 93 ? 12.555 -11.578 3.975 1 98.19 93 ASN A N 1
ATOM 745 C CA . ASN A 1 93 ? 12.156 -10.453 3.137 1 98.19 93 ASN A CA 1
ATOM 746 C C . ASN A 1 93 ? 11.07 -10.852 2.141 1 98.19 93 ASN A C 1
ATOM 748 O O . ASN A 1 93 ? 10.133 -10.094 1.91 1 98.19 93 ASN A O 1
ATOM 752 N N . ASP A 1 94 ? 11.18 -12.055 1.576 1 98.44 94 ASP A N 1
ATOM 753 C CA . ASP A 1 94 ? 10.156 -12.547 0.653 1 98.44 94 ASP A CA 1
ATOM 754 C C . ASP A 1 94 ? 8.844 -12.812 1.381 1 98.44 94 ASP A C 1
ATOM 756 O O . ASP A 1 94 ? 7.77 -12.469 0.882 1 98.44 94 ASP A O 1
ATOM 760 N N . LEU A 1 95 ? 8.992 -13.383 2.529 1 98.56 95 LEU A N 1
ATOM 761 C CA . LEU A 1 95 ? 7.801 -13.633 3.34 1 98.56 95 LEU A CA 1
ATOM 762 C C . LEU A 1 95 ? 7.094 -12.32 3.68 1 98.56 95 LEU A C 1
ATOM 764 O O . LEU A 1 95 ? 5.867 -12.242 3.609 1 98.56 95 LEU A O 1
ATOM 768 N N . ALA A 1 96 ? 7.836 -11.312 4.027 1 98.75 96 ALA A N 1
ATOM 769 C CA . ALA A 1 96 ? 7.273 -10 4.352 1 98.75 96 ALA A CA 1
ATOM 770 C C . ALA A 1 96 ? 6.48 -9.438 3.178 1 98.75 96 ALA A C 1
ATOM 772 O O . ALA A 1 96 ? 5.375 -8.922 3.361 1 98.75 96 ALA A O 1
ATOM 773 N N . GLN A 1 97 ? 7.035 -9.578 2.006 1 98.19 97 GLN A N 1
ATOM 774 C CA . GLN A 1 97 ? 6.383 -9.055 0.811 1 98.19 97 GLN A CA 1
ATOM 775 C C . GLN A 1 97 ? 5.07 -9.781 0.541 1 98.19 97 GLN A C 1
ATOM 777 O O . GLN A 1 97 ? 4.07 -9.164 0.17 1 98.19 97 GLN A O 1
ATOM 782 N N . ILE A 1 98 ? 5.082 -11.086 0.726 1 98.75 98 ILE A N 1
ATOM 783 C CA . ILE A 1 98 ? 3.883 -11.883 0.498 1 98.75 98 ILE A CA 1
ATOM 784 C C . ILE A 1 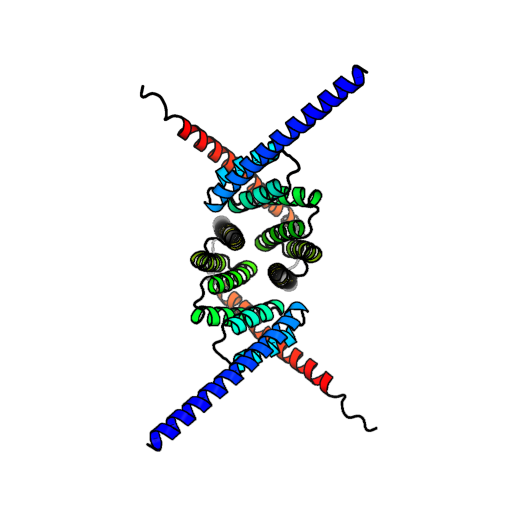98 ? 2.785 -11.461 1.469 1 98.75 98 ILE A C 1
ATOM 786 O O . ILE A 1 98 ? 1.663 -11.156 1.054 1 98.75 98 ILE A O 1
ATOM 790 N N . TYR A 1 99 ? 3.1 -11.375 2.754 1 98.81 99 TYR A N 1
ATOM 791 C CA . TYR A 1 99 ? 2.123 -10.961 3.754 1 98.81 99 TYR A CA 1
ATOM 792 C C . TYR A 1 99 ? 1.655 -9.531 3.502 1 98.81 99 TYR A C 1
ATOM 794 O O . TYR A 1 99 ? 0.486 -9.211 3.725 1 98.81 99 TYR A O 1
ATOM 802 N N . HIS A 1 100 ? 2.557 -8.688 3.082 1 98.56 100 HIS A N 1
ATOM 803 C CA . HIS A 1 100 ? 2.174 -7.324 2.738 1 98.56 100 HIS A CA 1
ATOM 804 C C . HIS A 1 100 ? 1.103 -7.309 1.653 1 98.56 100 HIS A C 1
ATOM 806 O O . HIS A 1 100 ? 0.075 -6.645 1.801 1 98.56 100 HIS A O 1
ATOM 812 N N . ASN A 1 101 ? 1.311 -8.055 0.61 1 98.19 101 ASN A N 1
ATOM 813 C CA . ASN A 1 101 ? 0.357 -8.086 -0.494 1 98.19 101 ASN A CA 1
ATOM 814 C C . ASN A 1 101 ? -0.983 -8.672 -0.063 1 98.19 101 ASN A C 1
ATOM 816 O O . ASN A 1 101 ? -2.039 -8.219 -0.507 1 98.19 101 ASN A O 1
ATOM 820 N N . MET A 1 102 ? -0.926 -9.672 0.803 1 98.62 102 MET A N 1
ATOM 821 C CA . MET A 1 102 ? -2.166 -10.188 1.371 1 98.62 102 MET A CA 1
ATOM 822 C C . MET A 1 102 ? -2.914 -9.102 2.133 1 98.62 102 MET A C 1
ATOM 824 O O . MET A 1 102 ? -4.129 -8.961 1.987 1 98.62 102 MET A O 1
ATOM 828 N N . GLY A 1 103 ? -2.18 -8.352 2.92 1 98.5 103 GLY A N 1
ATOM 829 C CA . GLY A 1 103 ? -2.773 -7.246 3.654 1 98.5 103 GLY A CA 1
ATOM 830 C C . GLY A 1 103 ? -3.43 -6.215 2.754 1 98.5 103 GLY A C 1
ATOM 831 O O . GLY A 1 103 ? -4.52 -5.73 3.055 1 98.5 103 GLY A O 1
ATOM 832 N N . VAL A 1 104 ? -2.758 -5.898 1.678 1 96.94 104 VAL A N 1
ATOM 833 C CA . VAL A 1 104 ? -3.283 -4.922 0.731 1 96.94 104 VAL A CA 1
ATOM 834 C C . VAL A 1 104 ? -4.621 -5.402 0.174 1 96.94 104 VAL A C 1
ATOM 836 O O . VAL A 1 104 ? -5.566 -4.621 0.047 1 96.94 104 VAL A O 1
ATOM 839 N N . ILE A 1 105 ? -4.738 -6.664 -0.142 1 96.75 105 ILE A N 1
ATOM 840 C CA . ILE A 1 105 ? -5.98 -7.223 -0.661 1 96.75 105 ILE A CA 1
ATOM 841 C C . ILE A 1 105 ? -7.066 -7.145 0.408 1 96.75 105 ILE A C 1
ATOM 843 O O . ILE A 1 105 ? -8.172 -6.668 0.144 1 96.75 105 ILE A O 1
ATOM 847 N N . PHE A 1 106 ? -6.758 -7.551 1.629 1 97.38 106 PHE A N 1
ATOM 848 C CA . PHE A 1 106 ? -7.727 -7.496 2.719 1 97.38 106 PHE A CA 1
ATOM 849 C C . PHE A 1 106 ? -8.188 -6.062 2.957 1 97.38 106 PHE A C 1
ATOM 851 O O . PHE A 1 106 ? -9.383 -5.816 3.137 1 97.38 106 PHE A O 1
ATOM 858 N N . GLN A 1 107 ? -7.207 -5.145 2.951 1 95.94 107 GLN A N 1
ATOM 859 C CA . GLN A 1 107 ? -7.531 -3.736 3.156 1 95.94 107 GLN A CA 1
ATOM 860 C C . GLN A 1 107 ? -8.461 -3.223 2.064 1 95.94 107 GLN A C 1
ATOM 862 O O . GLN A 1 107 ? -9.445 -2.529 2.354 1 95.94 107 GLN A O 1
ATOM 867 N N . SER A 1 108 ? -8.164 -3.609 0.855 1 93.5 108 SER A N 1
ATOM 868 C CA . SER A 1 108 ? -8.984 -3.17 -0.271 1 93.5 108 SER A CA 1
ATOM 869 C C . SER A 1 108 ? -10.406 -3.725 -0.174 1 93.5 108 SER A C 1
ATOM 871 O O . SER A 1 108 ? -11.359 -3.074 -0.597 1 93.5 108 SER A O 1
ATOM 873 N N . GLN A 1 109 ? -10.539 -4.898 0.398 1 92.94 109 GLN A N 1
ATOM 874 C CA . GLN A 1 109 ? -11.836 -5.543 0.566 1 92.94 109 GLN A CA 1
ATOM 875 C C . GLN A 1 109 ? -12.516 -5.086 1.855 1 92.94 109 GLN A C 1
ATOM 877 O O . GLN A 1 109 ? -13.555 -5.621 2.238 1 92.94 109 GLN A O 1
ATOM 882 N N . LYS A 1 110 ? -11.836 -4.246 2.598 1 92.44 110 LYS A N 1
ATOM 883 C CA . LYS A 1 110 ? -12.32 -3.646 3.836 1 92.44 110 LYS A CA 1
ATOM 884 C C . LYS A 1 110 ? -12.359 -4.676 4.965 1 92.44 110 LYS A C 1
ATOM 886 O O . LYS A 1 110 ? -13.125 -4.523 5.922 1 92.44 110 LYS A O 1
ATOM 891 N N . ASP A 1 111 ? -11.766 -5.742 4.699 1 96.31 111 ASP A N 1
ATOM 892 C CA . ASP A 1 111 ? -11.523 -6.688 5.789 1 96.31 111 ASP A CA 1
ATOM 893 C C . ASP A 1 111 ? -10.328 -6.254 6.637 1 96.31 111 ASP A C 1
ATOM 895 O O . ASP A 1 111 ? -9.281 -6.902 6.621 1 96.31 111 ASP A O 1
ATOM 899 N N . TYR A 1 112 ? -10.484 -5.188 7.398 1 97.25 112 TYR A N 1
ATOM 900 C CA . TYR A 1 112 ? -9.391 -4.48 8.062 1 97.25 112 TYR A CA 1
ATOM 901 C C . TYR A 1 112 ? -8.773 -5.344 9.156 1 97.25 112 TYR A C 1
ATOM 903 O O . TYR A 1 112 ? -7.566 -5.262 9.406 1 97.25 112 TYR A O 1
ATOM 911 N N . GLY A 1 113 ? -9.531 -6.191 9.844 1 98.25 113 GLY A N 1
ATOM 912 C CA . GLY A 1 113 ? -8.961 -7.09 10.828 1 98.25 113 GLY A CA 1
ATOM 913 C C . GLY A 1 113 ? -7.91 -8.023 10.258 1 98.25 113 GLY A C 1
ATOM 914 O O . GLY A 1 113 ? -6.809 -8.133 10.805 1 98.25 113 GLY A O 1
ATOM 915 N N . LYS A 1 114 ? -8.297 -8.648 9.156 1 98.75 114 LYS A N 1
ATOM 916 C CA . LYS A 1 114 ? -7.348 -9.547 8.492 1 98.75 114 LYS A CA 1
ATOM 917 C C . LYS A 1 114 ? -6.172 -8.766 7.906 1 98.75 114 LYS A C 1
ATOM 919 O O . LYS A 1 114 ? -5.043 -9.258 7.891 1 98.75 114 LYS A O 1
ATOM 924 N N . ALA A 1 115 ? -6.457 -7.555 7.406 1 98.62 115 ALA A N 1
ATOM 925 C CA . ALA A 1 115 ? -5.371 -6.711 6.91 1 98.62 115 ALA A CA 1
ATOM 926 C C . ALA A 1 115 ? -4.352 -6.426 8.008 1 98.62 115 ALA A C 1
ATOM 928 O O . ALA A 1 115 ? -3.145 -6.562 7.797 1 98.62 115 ALA A O 1
ATOM 929 N N . VAL A 1 116 ? -4.828 -6.098 9.18 1 98.62 116 VAL A N 1
ATOM 930 C CA . VAL A 1 116 ? -3.98 -5.801 10.328 1 98.62 116 VAL A CA 1
ATOM 931 C C . VAL A 1 116 ? -3.104 -7.008 10.648 1 98.62 116 VAL A C 1
ATOM 933 O O . VAL A 1 116 ? -1.891 -6.871 10.828 1 98.62 116 VAL A O 1
ATOM 936 N N . GLU A 1 117 ? -3.672 -8.18 10.672 1 98.88 117 GLU A N 1
ATOM 937 C CA . GLU A 1 117 ? -2.918 -9.383 10.992 1 98.88 117 GLU A CA 1
ATOM 938 C C . GLU A 1 117 ? -1.861 -9.672 9.93 1 98.88 117 GLU A C 1
ATOM 940 O O . GLU A 1 117 ? -0.729 -10.039 10.25 1 98.88 117 GLU A O 1
ATOM 945 N N . ALA A 1 118 ? -2.234 -9.477 8.68 1 98.88 118 ALA A N 1
ATOM 946 C CA . ALA A 1 118 ? -1.286 -9.719 7.598 1 98.88 118 ALA A CA 1
ATOM 947 C C . ALA A 1 118 ? -0.118 -8.742 7.66 1 98.88 118 ALA A C 1
ATOM 949 O O . ALA A 1 118 ? 1.04 -9.133 7.504 1 98.88 118 ALA A O 1
ATOM 950 N N . TYR A 1 119 ? -0.406 -7.48 7.91 1 98.5 119 TYR A N 1
ATOM 951 C CA . TYR A 1 119 ? 0.647 -6.48 8.016 1 98.5 119 TYR A CA 1
ATOM 952 C C . TYR A 1 119 ? 1.544 -6.75 9.219 1 98.5 119 TYR A C 1
ATOM 954 O O . TYR A 1 119 ? 2.758 -6.539 9.156 1 98.5 119 TYR A O 1
ATOM 962 N N . LYS A 1 120 ? 0.985 -7.188 10.289 1 98.75 120 LYS A N 1
ATOM 963 C CA . LYS A 1 120 ? 1.793 -7.566 11.445 1 98.75 120 LYS A CA 1
ATOM 964 C C . LYS A 1 120 ? 2.752 -8.703 11.102 1 98.75 120 LYS A C 1
ATOM 966 O O . LYS A 1 120 ? 3.926 -8.664 11.484 1 98.75 120 LYS A O 1
ATOM 971 N N . GLN A 1 121 ? 2.234 -9.695 10.383 1 98.81 121 GLN A N 1
ATOM 972 C CA . GLN A 1 121 ? 3.109 -10.781 9.953 1 98.81 121 GLN A CA 1
ATOM 973 C C . GLN A 1 121 ? 4.219 -10.266 9.039 1 98.81 121 GLN A C 1
ATOM 975 O O . GLN A 1 121 ? 5.367 -10.695 9.141 1 98.81 121 GLN A O 1
ATOM 980 N N . SER A 1 122 ? 3.865 -9.359 8.172 1 98.81 122 SER A N 1
ATOM 981 C CA . SER A 1 122 ? 4.867 -8.75 7.297 1 98.81 122 SER A CA 1
ATOM 982 C C . SER A 1 122 ? 5.961 -8.07 8.102 1 98.81 122 SER A C 1
ATOM 984 O O . SER A 1 122 ? 7.148 -8.289 7.863 1 98.81 122 SER A O 1
ATOM 986 N N . LEU A 1 123 ? 5.59 -7.328 9.117 1 97.94 123 LEU A N 1
ATOM 987 C CA . LEU A 1 123 ? 6.535 -6.539 9.906 1 97.94 123 LEU A CA 1
ATOM 988 C C . LEU A 1 123 ? 7.336 -7.438 10.844 1 97.94 123 LEU A C 1
ATOM 990 O O . LEU A 1 123 ? 8.469 -7.105 11.211 1 97.94 123 LEU A O 1
ATOM 994 N N . ARG A 1 124 ? 6.805 -8.562 11.195 1 98.38 124 ARG A N 1
ATOM 995 C CA . ARG A 1 124 ? 7.562 -9.547 11.961 1 98.38 124 ARG A CA 1
ATOM 996 C C . ARG A 1 124 ? 8.75 -10.062 11.164 1 98.38 124 ARG A C 1
ATOM 998 O O . ARG A 1 124 ? 9.812 -10.344 11.727 1 98.38 124 ARG A O 1
ATOM 1005 N N . ASN A 1 125 ? 8.547 -10.133 9.891 1 98.56 125 ASN A N 1
ATOM 1006 C CA . ASN A 1 125 ? 9.594 -10.648 9.016 1 98.56 125 ASN A CA 1
ATOM 1007 C C . ASN A 1 125 ? 10.516 -9.539 8.531 1 98.56 125 ASN A C 1
ATOM 1009 O O . ASN A 1 125 ? 11.703 -9.781 8.281 1 98.56 125 ASN A O 1
ATOM 1013 N N . ASN A 1 126 ? 10 -8.344 8.344 1 97.75 126 ASN A N 1
ATOM 1014 C CA . ASN A 1 126 ? 10.773 -7.164 7.984 1 97.75 126 ASN A CA 1
ATOM 1015 C C . ASN A 1 126 ? 10.312 -5.93 8.75 1 97.75 126 ASN A C 1
ATOM 1017 O O . ASN A 1 126 ? 9.547 -5.121 8.234 1 97.75 126 ASN A O 1
ATOM 1021 N N . PRO A 1 127 ? 10.828 -5.707 9.883 1 95.94 127 PRO A N 1
ATOM 1022 C CA . PRO A 1 127 ? 10.352 -4.629 10.75 1 95.94 127 PRO A CA 1
ATOM 1023 C C . PRO A 1 127 ? 10.703 -3.242 10.219 1 95.94 127 PRO A C 1
ATOM 1025 O O . PRO A 1 127 ? 10.219 -2.236 10.742 1 95.94 127 PRO A O 1
ATOM 1028 N N . LYS A 1 128 ? 11.516 -3.141 9.156 1 92.5 128 LYS A N 1
ATOM 1029 C CA . LYS A 1 128 ? 11.984 -1.84 8.688 1 92.5 128 LYS A CA 1
ATOM 1030 C C . LYS A 1 128 ? 11.148 -1.347 7.508 1 92.5 128 LYS A C 1
ATOM 1032 O O . LYS A 1 128 ? 11.461 -0.315 6.91 1 92.5 128 LYS A O 1
ATOM 1037 N N . ASP A 1 129 ? 10.094 -2.07 7.258 1 94.75 129 ASP A N 1
ATOM 1038 C CA . ASP A 1 129 ? 9.273 -1.7 6.109 1 94.75 129 ASP A CA 1
ATOM 1039 C C . ASP A 1 129 ? 8.305 -0.579 6.465 1 94.75 129 ASP A C 1
ATOM 1041 O O . ASP A 1 129 ? 7.223 -0.834 6.996 1 94.75 129 ASP A O 1
ATOM 1045 N N . ASP A 1 130 ? 8.562 0.604 6.047 1 90 130 ASP A N 1
ATOM 1046 C CA . ASP A 1 130 ? 7.777 1.776 6.418 1 90 130 ASP A CA 1
ATOM 1047 C C . ASP A 1 130 ? 6.422 1.773 5.711 1 90 130 ASP A C 1
ATOM 1049 O O . ASP A 1 130 ? 5.426 2.236 6.266 1 90 130 ASP A O 1
ATOM 1053 N N . GLU A 1 131 ? 6.438 1.277 4.508 1 92.44 131 GLU A N 1
ATOM 1054 C CA . GLU A 1 131 ? 5.172 1.214 3.781 1 92.44 131 GLU A CA 1
ATOM 1055 C C . GLU A 1 131 ? 4.18 0.287 4.48 1 92.44 131 GLU A C 1
ATOM 1057 O O . GLU A 1 131 ? 2.998 0.613 4.602 1 92.44 131 GLU A O 1
ATOM 1062 N N . THR A 1 132 ? 4.664 -0.821 4.887 1 96.69 132 THR A N 1
ATOM 1063 C CA . THR A 1 132 ? 3.816 -1.754 5.621 1 96.69 132 THR A CA 1
ATOM 1064 C C . THR A 1 132 ? 3.363 -1.146 6.945 1 96.69 132 THR A C 1
ATOM 1066 O O . THR A 1 132 ? 2.207 -1.309 7.344 1 96.69 132 THR A O 1
ATOM 1069 N N . ARG A 1 133 ? 4.262 -0.492 7.641 1 93.88 133 ARG A N 1
ATOM 1070 C CA . ARG A 1 133 ? 3.887 0.19 8.875 1 93.88 133 ARG A CA 1
ATOM 1071 C C . ARG A 1 133 ? 2.783 1.212 8.625 1 93.88 133 ARG A C 1
ATOM 1073 O O . ARG A 1 133 ? 1.839 1.318 9.406 1 93.88 133 ARG A O 1
ATOM 1080 N N . TYR A 1 134 ? 2.951 1.944 7.551 1 93.12 134 TYR A N 1
ATOM 1081 C CA . TYR A 1 134 ? 1.959 2.936 7.152 1 93.12 134 TYR A CA 1
ATOM 1082 C C . TYR A 1 134 ? 0.603 2.283 6.914 1 93.12 134 TYR A C 1
ATOM 1084 O O . TYR A 1 134 ? -0.414 2.734 7.445 1 93.12 134 TYR A O 1
ATOM 1092 N N . ASN A 1 135 ? 0.549 1.194 6.195 1 95.81 135 ASN A N 1
ATOM 1093 C CA . ASN A 1 135 ? -0.694 0.496 5.887 1 95.81 135 ASN A CA 1
ATOM 1094 C C . ASN A 1 135 ? -1.308 -0.133 7.133 1 95.81 135 ASN A C 1
ATOM 1096 O O . ASN A 1 135 ? -2.531 -0.173 7.277 1 95.81 135 ASN A O 1
ATOM 1100 N N . LEU A 1 136 ? -0.421 -0.617 8.008 1 97 136 LEU A N 1
ATOM 1101 C CA . LEU A 1 136 ? -0.895 -1.168 9.273 1 97 136 LEU A CA 1
ATOM 1102 C C . LEU A 1 136 ? -1.64 -0.111 10.086 1 97 136 LEU A C 1
ATOM 1104 O O . LEU A 1 136 ? -2.758 -0.351 10.547 1 97 136 LEU A O 1
ATOM 1108 N N . ALA A 1 137 ? -1.07 1.037 10.203 1 94.81 137 ALA A N 1
ATOM 1109 C CA . ALA A 1 137 ? -1.683 2.125 10.961 1 94.81 137 ALA A CA 1
ATOM 1110 C C . ALA A 1 137 ? -3.021 2.533 10.352 1 94.81 137 ALA A C 1
ATOM 1112 O O . ALA A 1 137 ? -4.004 2.725 11.07 1 94.81 137 ALA A O 1
ATOM 1113 N N . LEU A 1 138 ? -3.016 2.646 9.07 1 96.06 138 LEU A N 1
ATOM 1114 C CA . LEU A 1 138 ? -4.246 3.021 8.375 1 96.06 138 LEU A CA 1
ATOM 1115 C C . LEU A 1 138 ? -5.324 1.961 8.57 1 96.06 138 LEU A C 1
ATOM 1117 O O . LEU A 1 138 ? -6.48 2.289 8.836 1 96.06 138 LEU A O 1
ATOM 1121 N N . SER A 1 139 ? -4.98 0.717 8.438 1 97.12 139 SER A N 1
ATOM 1122 C CA . SER A 1 139 ? -5.945 -0.365 8.602 1 97.12 139 SER A CA 1
ATOM 1123 C C . SER A 1 139 ? -6.477 -0.418 10.031 1 97.12 139 SER A C 1
ATOM 1125 O O . SER A 1 139 ? -7.656 -0.705 10.25 1 97.12 139 SER A O 1
ATOM 1127 N N . GLN A 1 140 ? -5.617 -0.185 10.992 1 97.19 140 GLN A N 1
ATOM 1128 C CA . GLN A 1 140 ? -6.051 -0.136 12.383 1 97.19 140 GLN A CA 1
ATOM 1129 C C . GLN A 1 140 ? -7.074 0.976 12.602 1 97.19 140 GLN A C 1
ATOM 1131 O O . GLN A 1 140 ? -8.078 0.774 13.289 1 97.19 140 GLN A O 1
ATOM 1136 N N . LYS A 1 141 ? -6.824 2.107 12.055 1 96.19 141 LYS A N 1
ATOM 1137 C CA . LYS A 1 141 ? -7.754 3.227 12.148 1 96.19 141 LYS A CA 1
ATOM 1138 C C . LYS A 1 141 ? -9.102 2.877 11.523 1 96.19 141 LYS A C 1
ATOM 1140 O O . LYS A 1 141 ? -10.156 3.113 12.125 1 96.19 141 LYS A O 1
ATOM 1145 N N . MET A 1 142 ? -9.016 2.281 10.375 1 96.25 142 MET A N 1
ATOM 1146 C CA . MET A 1 142 ? -10.242 1.935 9.672 1 96.25 142 MET A CA 1
ATOM 1147 C C . MET A 1 142 ? -11.023 0.865 10.43 1 96.25 142 MET A C 1
ATOM 1149 O O . MET A 1 142 ? -12.258 0.881 10.445 1 96.25 142 MET A O 1
ATOM 1153 N N . LEU A 1 143 ? -10.297 -0.055 10.992 1 96.56 143 LEU A N 1
ATOM 1154 C CA . LEU A 1 143 ? -10.914 -1.093 11.805 1 96.56 143 LEU A CA 1
ATOM 1155 C C . LEU A 1 143 ? -11.672 -0.48 12.984 1 96.56 143 LEU A C 1
ATOM 1157 O O . LEU A 1 143 ? -12.812 -0.855 13.258 1 96.56 143 LEU A O 1
ATOM 1161 N N . LYS A 1 144 ? -11.086 0.466 13.617 1 95.38 144 LYS A N 1
ATOM 1162 C CA . LYS A 1 144 ? -11.711 1.161 14.742 1 95.38 144 LYS A CA 1
ATOM 1163 C C . LYS A 1 144 ? -12.953 1.93 14.297 1 95.38 144 LYS A C 1
ATOM 1165 O O . LYS A 1 144 ? -13.977 1.902 14.977 1 95.38 144 LYS A O 1
ATOM 1170 N N . ASP A 1 145 ? -12.875 2.555 13.203 1 93.88 145 ASP A N 1
ATOM 1171 C CA . ASP A 1 145 ? -14.008 3.303 12.664 1 93.88 145 ASP A CA 1
ATOM 1172 C C . ASP A 1 145 ? -15.172 2.373 12.328 1 93.88 145 ASP A C 1
ATOM 1174 O O . ASP A 1 145 ? -16.328 2.717 12.562 1 93.88 145 ASP A O 1
ATOM 1178 N N . GLN A 1 146 ? -14.844 1.293 11.797 1 93.06 146 GLN A N 1
ATOM 1179 C CA . GLN A 1 146 ? -15.867 0.3 11.469 1 93.06 146 GLN A CA 1
ATOM 1180 C C . GLN A 1 146 ? -16.562 -0.205 12.727 1 93.06 146 GLN A C 1
ATOM 1182 O O . GLN A 1 146 ? -17.781 -0.384 12.734 1 93.06 146 GLN A O 1
ATOM 1187 N N . GLN A 1 147 ? -15.859 -0.422 13.727 1 93.25 147 GLN A N 1
ATOM 1188 C CA . GLN A 1 147 ? -16.406 -0.897 14.992 1 93.25 147 GLN A CA 1
ATOM 1189 C C . GLN A 1 147 ? -17.281 0.169 15.648 1 93.25 147 GLN A C 1
ATOM 1191 O O . GLN A 1 147 ? -18.344 -0.139 16.203 1 93.25 147 GLN A O 1
ATOM 1196 N N . GLN A 1 148 ? -16.938 1.383 15.516 1 92.25 148 GLN A N 1
ATOM 1197 C CA . GLN A 1 148 ? -17.703 2.49 16.078 1 92.25 148 GLN A CA 1
ATOM 1198 C C . GLN A 1 148 ? -19 2.703 15.305 1 92.25 148 GLN A C 1
ATOM 1200 O O . GLN A 1 148 ? -20.047 2.988 15.898 1 92.25 148 GLN A O 1
ATOM 1205 N N . ASN A 1 149 ? -18.891 2.586 14.094 1 88.94 149 ASN A N 1
ATOM 1206 C CA . ASN A 1 149 ? -20.094 2.754 13.266 1 88.94 149 ASN A CA 1
ATOM 1207 C C . ASN A 1 149 ? -21.094 1.627 13.492 1 88.94 149 ASN A C 1
ATOM 1209 O O . ASN A 1 149 ? -22.297 1.859 13.492 1 88.94 149 ASN A O 1
ATOM 1213 N N . GLN A 1 150 ? -20.625 0.499 13.664 1 87.38 150 GLN A N 1
ATOM 1214 C CA . GLN A 1 150 ? -21.516 -0.631 13.945 1 87.38 150 GLN A CA 1
ATOM 1215 C C . GLN A 1 150 ? -22.203 -0.472 15.297 1 87.38 150 GLN A C 1
ATOM 1217 O O . GLN A 1 150 ? -23.391 -0.768 15.43 1 87.38 150 GLN A O 1
ATOM 1222 N N . GLN A 1 151 ? -21.516 0.013 16.172 1 87.94 151 GLN A N 1
ATOM 1223 C CA . GLN A 1 151 ? -22.094 0.249 17.5 1 87.94 151 GLN A CA 1
ATOM 1224 C C . GLN A 1 151 ? -23.156 1.345 17.453 1 87.94 151 GLN A C 1
ATOM 1226 O O . GLN A 1 151 ? -24.203 1.229 18.078 1 87.94 151 GLN A O 1
ATOM 1231 N N . ASN A 1 152 ? -22.906 2.309 16.719 1 88.44 152 ASN A N 1
ATOM 1232 C CA . ASN A 1 152 ? -23.875 3.396 16.578 1 88.44 152 ASN A CA 1
ATOM 1233 C C . ASN A 1 152 ? -25.125 2.941 15.836 1 88.44 152 ASN A C 1
ATOM 1235 O O . ASN A 1 152 ? -26.234 3.338 16.188 1 88.44 152 ASN A O 1
ATOM 1239 N N . GLN A 1 153 ? -24.969 2.146 14.945 1 85 153 GLN A N 1
ATOM 1240 C CA . GLN A 1 153 ? -26.109 1.62 14.203 1 85 153 GLN A CA 1
ATOM 1241 C C . GLN A 1 153 ? -26.969 0.706 15.078 1 85 153 GLN A C 1
ATOM 1243 O O . GLN A 1 153 ? -28.203 0.745 15.016 1 85 153 GLN A O 1
ATOM 1248 N N . ASP A 1 154 ? -26.297 0.002 15.883 1 85.88 154 ASP A N 1
ATOM 1249 C CA . ASP A 1 154 ? -27.016 -0.891 16.781 1 85.88 154 ASP A CA 1
ATOM 1250 C C . ASP A 1 154 ? -27.797 -0.1 17.844 1 85.88 154 ASP A C 1
ATOM 1252 O O . ASP A 1 154 ? -28.922 -0.448 18.172 1 85.88 154 ASP A O 1
ATOM 1256 N N . GLN A 1 155 ? -27.281 0.911 18.203 1 86.12 155 GLN A N 1
ATOM 1257 C CA . GLN A 1 155 ? -27.953 1.771 19.172 1 86.12 155 GLN A CA 1
ATOM 1258 C C . GLN A 1 155 ? -29.141 2.496 18.547 1 86.12 155 GLN A C 1
ATOM 1260 O O . GLN A 1 155 ? -30.188 2.631 19.188 1 86.12 155 GLN A O 1
ATOM 1265 N N . ASN A 1 156 ? -28.969 2.922 17.438 1 85 156 ASN A N 1
ATOM 1266 C CA . ASN A 1 156 ? -30.047 3.609 16.734 1 85 156 ASN A CA 1
ATOM 1267 C C . ASN A 1 156 ? -31.203 2.664 16.422 1 85 156 ASN A C 1
ATOM 1269 O O . ASN A 1 156 ? -32.375 3.053 16.531 1 85 156 ASN A O 1
ATOM 1273 N N . LYS A 1 157 ? -30.938 1.456 16.172 1 80.31 157 LYS A N 1
ATOM 1274 C CA . LYS A 1 157 ? -31.984 0.46 15.922 1 80.31 157 LYS A CA 1
ATOM 1275 C C . LYS A 1 157 ? -32.75 0.137 17.203 1 80.31 157 LYS A C 1
ATOM 1277 O O . LYS A 1 157 ? -33.969 -0.018 17.172 1 80.31 157 LYS A O 1
ATOM 1282 N N . GLN A 1 158 ? -32.031 0.149 18.219 1 82.75 158 GLN A N 1
ATOM 1283 C CA . GLN A 1 158 ? -32.688 -0.121 19.5 1 82.75 158 GLN A CA 1
ATOM 1284 C C . GLN A 1 158 ? -33.594 1.037 19.922 1 82.75 158 GLN A C 1
ATOM 1286 O O . GLN A 1 158 ? -34.688 0.822 20.422 1 82.75 158 GLN A O 1
ATOM 1291 N N . GLN A 1 159 ? -33.25 2.174 19.594 1 83.69 159 GLN A N 1
ATOM 1292 C CA . GLN A 1 159 ? -34.062 3.35 19.922 1 83.69 159 GLN A CA 1
ATOM 1293 C C . GLN A 1 159 ? -35.281 3.436 19.047 1 83.69 159 GLN A C 1
ATOM 1295 O O . GLN A 1 159 ? -36.375 3.789 19.516 1 83.69 159 GLN A O 1
ATOM 1300 N N . GLN A 1 160 ? -35.156 3.086 17.891 1 83.81 160 GLN A N 1
ATOM 1301 C CA . GLN A 1 160 ? -36.312 3.092 16.984 1 83.81 160 GLN A CA 1
ATOM 1302 C C . GLN A 1 160 ? -37.312 2.012 17.359 1 83.81 160 GLN A C 1
ATOM 1304 O O . GLN A 1 160 ? -38.531 2.238 17.297 1 83.81 160 GLN A O 1
ATOM 1309 N N . GLN A 1 161 ? -36.812 0.893 17.734 1 82.5 161 GLN A N 1
ATOM 1310 C CA . GLN A 1 161 ? -37.688 -0.191 18.156 1 82.5 161 GLN A CA 1
ATOM 1311 C C . GLN A 1 161 ? -38.406 0.172 19.453 1 82.5 161 GLN A C 1
ATOM 1313 O O . GLN A 1 161 ? -39.594 -0.122 19.594 1 82.5 161 GLN A O 1
ATOM 1318 N N . ASP A 1 162 ? -37.812 0.857 20.281 1 84.94 162 ASP A N 1
ATOM 1319 C CA . ASP A 1 162 ? -38.406 1.282 21.531 1 84.94 162 ASP A CA 1
ATOM 1320 C C . ASP A 1 162 ? -39.469 2.342 21.297 1 84.94 162 ASP A C 1
ATOM 1322 O O . ASP A 1 162 ? -40.531 2.318 21.938 1 84.94 162 ASP A O 1
ATOM 1326 N N . GLN A 1 163 ? -39.375 3.145 20.375 1 82.88 163 GLN A N 1
ATOM 1327 C CA . GLN A 1 163 ? -40.344 4.188 20.047 1 82.88 163 GLN A CA 1
ATOM 1328 C C . GLN A 1 163 ? -41.562 3.602 19.375 1 82.88 163 GLN A C 1
ATOM 1330 O O . GLN A 1 163 ? -42.688 4.07 19.594 1 82.88 163 GLN A O 1
ATOM 1335 N N . GLN A 1 164 ? -41.344 2.545 18.625 1 80.75 164 GLN A N 1
ATOM 1336 C CA . GLN A 1 164 ? -42.469 1.886 17.953 1 80.75 164 GLN A CA 1
ATOM 1337 C C . GLN A 1 164 ? -43.312 1.107 18.953 1 80.75 164 GLN A C 1
ATOM 1339 O O . GLN A 1 164 ? -44.531 1.065 18.844 1 80.75 164 GLN A O 1
ATOM 1344 N N . GLU A 1 165 ? -42.656 0.567 19.922 1 79.94 165 GLU A N 1
ATOM 1345 C CA . GLU A 1 165 ? -43.375 -0.165 20.969 1 79.94 165 GLU A CA 1
ATOM 1346 C C . GLU A 1 165 ? -44.156 0.783 21.875 1 79.94 165 GLU A C 1
ATOM 1348 O O . GLU A 1 165 ? -45.281 0.48 22.281 1 79.94 165 GLU A O 1
ATOM 1353 N N . ASP A 1 166 ? -43.75 1.91 22.062 1 78.5 166 ASP A N 1
ATOM 1354 C CA . ASP A 1 166 ? -44.438 2.908 22.891 1 78.5 166 ASP A CA 1
ATOM 1355 C C . ASP A 1 166 ? -45.656 3.459 22.172 1 78.5 166 ASP A C 1
ATOM 1357 O O . ASP A 1 166 ? -46.688 3.729 22.812 1 78.5 166 ASP A O 1
ATOM 1361 N N . LYS A 1 167 ? -45.688 3.594 20.969 1 74.75 167 LYS A N 1
ATOM 1362 C CA . LYS A 1 167 ? -46.812 4.078 20.188 1 74.75 167 LYS A CA 1
ATOM 1363 C C . LYS A 1 167 ? -47.938 3.043 20.156 1 74.75 167 LYS A C 1
ATOM 1365 O O . LYS A 1 167 ? -49.125 3.396 20.141 1 74.75 167 LYS A O 1
ATOM 1370 N N . LYS A 1 168 ? -47.562 1.857 20.25 1 71.62 168 LYS A N 1
ATOM 1371 C CA . LYS A 1 168 ? -48.531 0.781 20.281 1 71.62 168 LYS A CA 1
ATOM 1372 C C . LYS A 1 168 ? -49.281 0.739 21.609 1 71.62 168 LYS A C 1
ATOM 1374 O O . LYS A 1 168 ? -50.5 0.497 21.656 1 71.62 168 LYS A O 1
ATOM 1379 N N . ASP A 1 169 ? -48.625 1.038 22.609 1 71.88 169 ASP A N 1
ATOM 1380 C CA . ASP A 1 169 ? -49.219 0.99 23.953 1 71.88 169 ASP A CA 1
ATOM 1381 C C . ASP A 1 169 ? -50.125 2.18 24.188 1 71.88 169 ASP A C 1
ATOM 1383 O O . ASP A 1 169 ? -51.156 2.059 24.891 1 71.88 169 ASP A O 1
ATOM 1387 N N . GLN A 1 170 ? -49.906 3.236 23.562 1 65.12 170 GLN A N 1
ATOM 1388 C CA . GLN A 1 170 ? -50.75 4.422 23.719 1 65.12 170 GLN A CA 1
ATOM 1389 C C . GLN A 1 170 ? -52.062 4.277 22.953 1 65.12 170 GLN A C 1
ATOM 1391 O O . GLN A 1 170 ? -53.094 4.785 23.391 1 65.12 170 GLN A O 1
ATOM 1396 N N . ASN A 1 171 ? -52.031 3.566 21.938 1 63.03 171 ASN A N 1
ATOM 1397 C CA . ASN A 1 171 ? -53.25 3.34 21.156 1 63.03 171 ASN A CA 1
ATOM 1398 C C . ASN A 1 171 ? -54.156 2.314 21.828 1 63.03 171 ASN A C 1
ATOM 1400 O O . ASN A 1 171 ? -55.375 2.305 21.578 1 63.03 171 ASN A O 1
ATOM 1404 N N . LYS A 1 172 ? -53.531 1.537 22.594 1 59.19 172 LYS A N 1
ATOM 1405 C CA . LYS A 1 172 ? -54.312 0.561 23.312 1 59.19 172 LYS A CA 1
ATOM 1406 C C . LYS A 1 172 ? -55.125 1.229 24.438 1 59.19 172 LYS A C 1
ATOM 1408 O O . LYS A 1 172 ? -56.25 0.797 24.75 1 59.19 172 LYS A O 1
ATOM 1413 N N . ASP A 1 173 ? -54.688 2.25 24.984 1 58.41 173 ASP A N 1
ATOM 1414 C CA . ASP A 1 173 ? -55.375 2.887 26.109 1 58.41 173 ASP A CA 1
ATOM 1415 C C . ASP A 1 173 ? -56.562 3.729 25.641 1 58.41 173 ASP A C 1
ATOM 1417 O O . ASP A 1 173 ? -57.5 3.984 26.406 1 58.41 173 ASP A O 1
ATOM 1421 N N . GLN A 1 174 ? -56.531 4.082 24.484 1 53.84 174 GLN A N 1
ATOM 1422 C CA . GLN A 1 174 ? -57.625 4.91 24.047 1 53.84 174 GLN A CA 1
ATOM 1423 C C . GLN A 1 174 ? -58.812 4.047 23.641 1 53.84 174 GLN A C 1
ATOM 1425 O O . GLN A 1 174 ? -59.938 4.559 23.438 1 53.84 174 GLN A O 1
ATOM 1430 N N . GLN A 1 175 ? -58.469 2.854 23.281 1 51.19 175 GLN A N 1
ATOM 1431 C CA . GLN A 1 175 ? -59.562 2.002 22.828 1 51.19 175 GLN A CA 1
ATOM 1432 C C . GLN A 1 175 ? -60.25 1.339 24 1 51.19 175 GLN A C 1
ATOM 1434 O O . GLN A 1 175 ? -61.156 0.528 23.812 1 51.19 175 GLN A O 1
ATOM 1439 N N . GLN A 1 176 ? -59.75 1.544 25.172 1 44.97 176 GLN A N 1
ATOM 1440 C CA . GLN A 1 176 ? -60.438 0.775 26.203 1 44.97 176 GLN A CA 1
ATOM 1441 C C . GLN A 1 176 ? -61.906 1.195 26.344 1 44.97 176 GLN A C 1
ATOM 1443 O O . GLN A 1 176 ? -62.625 0.687 27.203 1 44.97 176 GLN A O 1
ATOM 1448 N N . ASN A 1 177 ? -62.25 2.443 25.859 1 44.09 177 ASN A N 1
ATOM 1449 C CA . ASN A 1 177 ? -63.656 2.494 26.312 1 44.09 177 ASN A CA 1
ATOM 1450 C C . ASN A 1 177 ? -64.5 1.482 25.562 1 44.09 177 ASN A C 1
ATOM 1452 O O . ASN A 1 177 ? -65.75 1.515 25.656 1 44.09 177 ASN A O 1
ATOM 1456 N N . LYS A 1 178 ? -64.25 1.391 24.188 1 41.41 178 LYS A N 1
ATOM 1457 C CA . LYS A 1 178 ? -65.375 0.649 23.594 1 41.41 178 LYS A CA 1
ATOM 1458 C C . LYS A 1 178 ? -65.188 -0.854 23.797 1 41.41 178 LYS A C 1
ATOM 1460 O O . LYS A 1 178 ? -64.125 -1.413 23.453 1 41.41 178 LYS A O 1
ATOM 1465 N N . ASP A 1 179 ? -66.062 -1.611 24.578 1 36.81 179 ASP A N 1
ATOM 1466 C CA . ASP A 1 179 ? -66 -2.859 25.344 1 36.81 179 ASP A CA 1
ATOM 1467 C C . ASP A 1 179 ? -65.562 -4.016 24.438 1 36.81 179 ASP A C 1
ATOM 1469 O O . ASP A 1 179 ? -64.812 -4.883 24.875 1 36.81 179 ASP A O 1
ATOM 1473 N N . GLN A 1 180 ? -66.5 -4.477 23.422 1 32.91 180 GLN A N 1
ATOM 1474 C CA . GLN A 1 180 ? -66.688 -5.918 23.516 1 32.91 180 GLN A CA 1
ATOM 1475 C C . GLN A 1 180 ? -65.562 -6.695 22.891 1 32.91 180 GLN A C 1
ATOM 1477 O O . GLN A 1 180 ? -65.062 -7.625 23.5 1 32.91 180 GLN A O 1
ATOM 1482 N N . GLN A 1 181 ? -65.562 -7.105 21.484 1 31.67 181 GLN A N 1
ATOM 1483 C CA . GLN A 1 181 ? -65.562 -8.5 21.062 1 31.67 181 GLN A CA 1
ATOM 1484 C C . GLN A 1 181 ? -64.125 -8.969 20.734 1 31.67 181 GLN A C 1
ATOM 1486 O O . GLN A 1 181 ? -63.781 -10.117 21.031 1 31.67 181 GLN A O 1
ATOM 1491 N N . GLN A 1 182 ? -63.531 -8.516 19.594 1 36.66 182 GLN A N 1
ATOM 1492 C CA . GLN A 1 182 ? -62.938 -9.531 18.734 1 36.66 182 GLN A CA 1
ATOM 1493 C C . GLN A 1 182 ? -61.531 -9.898 19.203 1 36.66 182 GLN A C 1
ATOM 1495 O O . GLN A 1 182 ? -60.781 -9.039 19.672 1 36.66 182 GLN A O 1
ATOM 1500 N N . PRO A 1 183 ? -61.25 -11.289 19.422 1 38.06 183 PRO A N 1
ATOM 1501 C CA . PRO A 1 183 ? -60.031 -11.938 19.906 1 38.06 183 PRO A CA 1
ATOM 1502 C C . PRO A 1 183 ? -58.781 -11.555 19.094 1 38.06 183 PRO A C 1
ATOM 1504 O O . PRO A 1 183 ? -58.875 -11.414 17.875 1 38.06 183 PRO A O 1
ATOM 1507 N N . PRO A 1 184 ? -57.875 -10.828 19.703 1 39 184 PRO A N 1
ATOM 1508 C CA . PRO A 1 184 ? -56.688 -10.352 19.016 1 39 184 PRO A CA 1
ATOM 1509 C C . PRO A 1 184 ? -55.812 -11.492 18.469 1 39 184 PRO A C 1
ATOM 1511 O O . PRO A 1 184 ? -55.625 -12.492 19.141 1 39 184 PRO A O 1
ATOM 1514 N N . GLN A 1 185 ? -55.938 -11.82 17.125 1 31.5 185 GLN A N 1
ATOM 1515 C CA . GLN A 1 185 ? -55.062 -12.805 16.453 1 31.5 185 GLN A CA 1
ATOM 1516 C C . GLN A 1 185 ? -53.594 -12.5 16.688 1 31.5 185 GLN A C 1
ATOM 1518 O O . GLN A 1 185 ? -53.156 -11.344 16.578 1 31.5 185 GLN A O 1
ATOM 1523 N N . PRO A 1 186 ? -52.875 -13.344 17.438 1 33.91 186 PRO A N 1
ATOM 1524 C CA . PRO A 1 186 ? -51.438 -13.266 17.703 1 33.91 186 PRO A CA 1
ATOM 1525 C C . PRO A 1 186 ? -50.594 -13.195 16.438 1 33.91 186 PRO A C 1
ATOM 1527 O O . PRO A 1 186 ? -50.75 -14.047 15.555 1 33.91 186 PRO A O 1
ATOM 1530 N N . GLN A 1 187 ? -50.344 -12.039 15.812 1 30.38 187 GLN A N 1
ATOM 1531 C CA . GLN A 1 187 ? -49.406 -11.945 14.688 1 30.38 187 GLN A CA 1
ATOM 1532 C C . GLN A 1 187 ? -48 -12.398 15.086 1 30.38 187 GLN A C 1
ATOM 1534 O O . GLN A 1 187 ? -47.469 -11.938 16.094 1 30.38 187 GLN A O 1
ATOM 1539 N N . LYS A 1 188 ? -47.625 -13.586 14.727 1 30.08 188 LYS A N 1
ATOM 1540 C CA . LYS A 1 188 ? -46.281 -14.172 14.734 1 30.08 188 LYS A CA 1
ATOM 1541 C C . LYS A 1 188 ? -45.25 -13.227 14.102 1 30.08 188 LYS A C 1
ATOM 1543 O O . LYS A 1 188 ? -45.469 -12.75 12.984 1 30.08 188 LYS A O 1
ATOM 1548 N N . LYS A 1 189 ? -44.375 -12.578 14.906 1 34.59 189 LYS A N 1
ATOM 1549 C CA . LYS A 1 189 ? -43.188 -11.812 14.539 1 34.59 189 LYS A CA 1
ATOM 1550 C C . LYS A 1 189 ? -42.25 -12.648 13.695 1 34.59 189 LYS A C 1
ATOM 1552 O O . LYS A 1 189 ? -41.688 -13.648 14.172 1 34.59 189 LYS A O 1
ATOM 1557 N N . ASP A 1 190 ? -42.344 -12.789 12.297 1 31.56 190 ASP A N 1
ATOM 1558 C CA . ASP A 1 190 ? -41.406 -13.398 11.383 1 31.56 190 ASP A CA 1
ATOM 1559 C C . ASP A 1 190 ? -40.031 -12.688 11.453 1 31.56 190 ASP A C 1
ATOM 1561 O O . ASP A 1 190 ? -39.906 -11.586 10.93 1 31.56 190 ASP A O 1
ATOM 1565 N N . SER A 1 191 ? -39.438 -12.664 12.602 1 34.38 191 SER A N 1
ATOM 1566 C CA . SER A 1 191 ? -38.062 -12.141 12.727 1 34.38 191 SER A CA 1
ATOM 1567 C C . SER A 1 191 ? -37.094 -12.914 11.844 1 34.38 191 SER A C 1
ATOM 1569 O O . SER A 1 191 ? -35.875 -12.758 11.969 1 34.38 191 SER A O 1
ATOM 1571 N N . GLU A 1 192 ? -37.5 -14.062 11.258 1 33.12 192 GLU A N 1
ATOM 1572 C CA . GLU A 1 192 ? -36.406 -14.852 10.688 1 33.12 192 GLU A CA 1
ATOM 1573 C C . GLU A 1 192 ? -35.812 -14.164 9.469 1 33.12 192 GLU A C 1
ATOM 1575 O O . GLU A 1 192 ? -35.031 -14.781 8.719 1 33.12 192 GLU A O 1
ATOM 1580 N N . MET A 1 193 ? -36.156 -12.938 9.094 1 32.12 193 MET A N 1
ATOM 1581 C CA . MET A 1 193 ? -35.719 -12.617 7.734 1 32.12 193 MET A CA 1
ATOM 1582 C C . MET A 1 193 ? -34.219 -12.336 7.676 1 32.12 193 MET A C 1
ATOM 1584 O O . MET A 1 193 ? -33.688 -12.055 6.602 1 32.12 193 MET A O 1
ATOM 1588 N N . SER A 1 194 ? -33.625 -11.938 8.844 1 36.69 194 SER A N 1
ATOM 1589 C CA . SER A 1 194 ? -32.406 -11.203 8.461 1 36.69 194 SER A CA 1
ATOM 1590 C C . SER A 1 194 ? -31.344 -12.148 7.922 1 36.69 194 SER A C 1
ATOM 1592 O O . SER A 1 194 ? -30.547 -11.766 7.055 1 36.69 194 SER A O 1
ATOM 1594 N N . LYS A 1 195 ? -31.312 -13.336 8.578 1 32.31 195 LYS A N 1
ATOM 1595 C CA . LYS A 1 195 ? -30.172 -14.164 8.227 1 32.31 195 LYS A CA 1
ATOM 1596 C C . LYS A 1 195 ? -30.312 -14.727 6.812 1 32.31 195 LYS A C 1
ATOM 1598 O O . LYS A 1 195 ? -29.312 -14.992 6.141 1 32.31 195 LYS A O 1
ATOM 1603 N N . GLU A 1 196 ? -31.484 -15.094 6.402 1 32.16 196 GLU A N 1
ATOM 1604 C CA . GLU A 1 196 ? -31.703 -15.773 5.129 1 32.16 196 GLU A CA 1
ATOM 1605 C C . GLU A 1 196 ? -31.375 -14.859 3.951 1 32.16 196 GLU A C 1
ATOM 1607 O O . GLU A 1 196 ? -30.906 -15.32 2.91 1 32.16 196 GLU A O 1
ATOM 1612 N N . ASN A 1 197 ? -31.641 -13.617 4.094 1 33.25 197 ASN A N 1
ATOM 1613 C CA . ASN A 1 197 ? -31.359 -12.711 2.98 1 33.25 197 ASN A CA 1
ATOM 1614 C C . ASN A 1 197 ? -29.859 -12.539 2.76 1 33.25 197 ASN A C 1
ATOM 1616 O O . ASN A 1 197 ? -29.406 -12.391 1.622 1 33.25 197 ASN A O 1
ATOM 1620 N N . ALA A 1 198 ? -29.141 -12.656 3.875 1 31.48 198 ALA A N 1
ATOM 1621 C CA . ALA A 1 198 ? -27.703 -12.508 3.666 1 31.48 198 ALA A CA 1
ATOM 1622 C C . ALA A 1 198 ? -27.141 -13.68 2.859 1 31.48 198 ALA A C 1
ATOM 1624 O O . ALA A 1 198 ? -26.234 -13.5 2.043 1 31.48 198 ALA A O 1
ATOM 1625 N N . GLU A 1 199 ? -27.672 -14.867 3.107 1 35.88 199 GLU A N 1
ATOM 1626 C CA . GLU A 1 199 ? -27.203 -16.047 2.371 1 35.88 199 GLU A CA 1
ATOM 1627 C C . GLU A 1 199 ? -27.562 -15.938 0.891 1 35.88 199 GLU A C 1
ATOM 1629 O O . GLU A 1 199 ? -26.797 -16.375 0.033 1 35.88 199 GLU A O 1
ATOM 1634 N N . GLN A 1 200 ? -28.75 -15.391 0.599 1 34.25 200 GLN A N 1
ATOM 1635 C CA . GLN A 1 200 ? -29.109 -15.25 -0.81 1 34.25 200 GLN A CA 1
ATOM 1636 C C . GLN A 1 200 ? -28.219 -14.219 -1.502 1 34.25 200 GLN A C 1
ATOM 1638 O O . GLN A 1 200 ? -27.875 -14.375 -2.672 1 34.25 200 GLN A O 1
ATOM 1643 N N . LEU A 1 201 ? -27.875 -13.164 -0.75 1 31.89 201 LEU A N 1
ATOM 1644 C CA . LEU A 1 201 ? -26.969 -12.211 -1.384 1 31.89 201 LEU A CA 1
ATOM 1645 C C . LEU A 1 201 ? -25.594 -12.836 -1.602 1 31.89 201 LEU A C 1
ATOM 1647 O O . LEU A 1 201 ? -24.969 -12.633 -2.648 1 31.89 201 LEU A O 1
ATOM 1651 N N . LEU A 1 202 ? -25.141 -13.641 -0.648 1 34.09 202 LEU A N 1
ATOM 1652 C CA . LEU A 1 202 ? -23.859 -14.305 -0.844 1 34.09 202 LEU A CA 1
ATOM 1653 C C . LEU A 1 202 ? -23.938 -15.336 -1.964 1 34.09 202 LEU A C 1
ATOM 1655 O O . LEU A 1 202 ? -23.016 -15.453 -2.773 1 34.09 202 LEU A O 1
ATOM 1659 N N . ASN A 1 203 ? -25 -16.125 -2.064 1 38.25 203 ASN A N 1
ATOM 1660 C CA . ASN A 1 203 ? -25.125 -17.141 -3.115 1 38.25 203 ASN A CA 1
ATOM 1661 C C . ASN A 1 203 ? -25.266 -16.484 -4.492 1 38.25 203 ASN A C 1
ATOM 1663 O O . ASN A 1 203 ? -24.844 -17.062 -5.496 1 38.25 203 ASN A O 1
ATOM 1667 N N . SER A 1 204 ? -25.984 -15.375 -4.586 1 37.03 204 SER A N 1
ATOM 1668 C CA . SER A 1 204 ? -26.141 -14.75 -5.902 1 37.03 204 SER A CA 1
ATOM 1669 C C . SER A 1 204 ? -24.781 -14.328 -6.465 1 37.03 204 SER A C 1
ATOM 1671 O O . SER A 1 204 ? -24.562 -14.375 -7.68 1 37.03 204 SER A O 1
ATOM 1673 N N . VAL A 1 205 ? -23.938 -13.922 -5.559 1 34.41 205 VAL A N 1
ATOM 1674 C CA . VAL A 1 205 ? -22.625 -13.539 -6.051 1 34.41 205 VAL A CA 1
ATOM 1675 C C . VAL A 1 205 ? -21.859 -14.773 -6.512 1 34.41 205 VAL A C 1
ATOM 1677 O O . VAL A 1 205 ? -21.141 -14.734 -7.516 1 34.41 205 VAL A O 1
ATOM 1680 N N . MET A 1 206 ? -22.109 -15.883 -5.887 1 35.31 206 MET A N 1
ATOM 1681 C CA . MET A 1 206 ? -21.406 -17.094 -6.32 1 35.31 206 MET A CA 1
ATOM 1682 C C . MET A 1 206 ? -21.953 -17.594 -7.652 1 35.31 206 MET A C 1
ATOM 1684 O O . MET A 1 206 ? -21.219 -18.156 -8.461 1 35.31 206 MET A O 1
ATOM 1688 N N . GLN A 1 207 ? -23.312 -17.531 -7.797 1 35.81 207 GLN A N 1
ATOM 1689 C CA . GLN A 1 207 ? -23.891 -18.062 -9.031 1 35.81 207 GLN A CA 1
ATOM 1690 C C . GLN A 1 207 ? -23.516 -17.188 -10.227 1 35.81 207 GLN A C 1
ATOM 1692 O O . GLN A 1 207 ? -23.328 -17.688 -11.336 1 35.81 207 GLN A O 1
ATOM 1697 N N . ASP A 1 208 ? -23.453 -15.891 -9.992 1 36.25 208 ASP A N 1
ATOM 1698 C CA . ASP A 1 208 ? -23.094 -15.031 -11.117 1 36.25 208 ASP A CA 1
ATOM 1699 C C . ASP A 1 208 ? -21.672 -15.305 -11.594 1 36.25 208 ASP A C 1
ATOM 1701 O O . ASP A 1 208 ? -21.312 -14.953 -12.719 1 36.25 208 ASP A O 1
ATOM 1705 N N . GLU A 1 209 ? -20.875 -15.867 -10.797 1 34.34 209 GLU A N 1
ATOM 1706 C CA . GLU A 1 209 ? -19.531 -16.188 -11.25 1 34.34 209 GLU A CA 1
ATOM 1707 C C . GLU A 1 209 ? -19.547 -17.297 -12.305 1 34.34 209 GLU A C 1
ATOM 1709 O O . GLU A 1 209 ? -18.766 -17.266 -13.258 1 34.34 209 GLU A O 1
ATOM 1714 N N . LYS A 1 210 ? -20.5 -18.312 -12.211 1 37.66 210 LYS A N 1
ATOM 1715 C CA . LYS A 1 210 ? -20.516 -19.375 -13.203 1 37.66 210 LYS A CA 1
ATOM 1716 C C . LYS A 1 210 ? -20.984 -18.859 -14.562 1 37.66 210 LYS A C 1
ATOM 1718 O O . LYS A 1 210 ? -20.453 -19.281 -15.594 1 37.66 210 LYS A O 1
ATOM 1723 N N . ASP A 1 211 ? -21.906 -17.953 -14.578 1 38.69 211 ASP A N 1
ATOM 1724 C CA . ASP A 1 211 ? -22.391 -17.484 -15.867 1 38.69 211 ASP A CA 1
ATOM 1725 C C . ASP A 1 211 ? -21.344 -16.625 -16.578 1 38.69 211 ASP A C 1
ATOM 1727 O O . ASP A 1 211 ? -21.281 -16.625 -17.812 1 38.69 211 ASP A O 1
ATOM 1731 N N . VAL A 1 212 ? -20.547 -15.977 -15.836 1 36.25 212 VAL A N 1
ATOM 1732 C CA . VAL A 1 212 ? -19.531 -15.148 -16.484 1 36.25 212 VAL A CA 1
ATOM 1733 C C . VAL A 1 212 ? -18.406 -16.031 -17.016 1 36.25 212 VAL A C 1
ATOM 1735 O O . VAL A 1 212 ? -17.844 -15.758 -18.078 1 36.25 212 VAL A O 1
ATOM 1738 N N . GLN A 1 213 ? -18.109 -17.125 -16.359 1 35.72 213 GLN A N 1
ATOM 1739 C CA . GLN A 1 213 ? -17.109 -18.031 -16.906 1 35.72 213 GLN A CA 1
ATOM 1740 C C . GLN A 1 213 ? -17.562 -18.609 -18.25 1 35.72 213 GLN A C 1
ATOM 1742 O O . GLN A 1 213 ? -16.75 -18.781 -19.172 1 35.72 213 GLN A O 1
ATOM 1747 N N . ASP A 1 214 ? -18.797 -18.891 -18.344 1 36.09 214 ASP A N 1
ATOM 1748 C CA . ASP A 1 214 ? -19.266 -19.469 -19.594 1 36.09 214 ASP A CA 1
ATOM 1749 C C . ASP A 1 214 ? -19.203 -18.469 -20.734 1 36.09 214 ASP A C 1
ATOM 1751 O O . ASP A 1 214 ? -18.922 -18.828 -21.875 1 36.09 214 ASP A O 1
ATOM 1755 N N . LYS A 1 215 ? -19.453 -17.188 -20.344 1 37.22 215 LYS A N 1
ATOM 1756 C CA . LYS A 1 215 ? -19.406 -16.219 -21.453 1 37.22 215 LYS A CA 1
ATOM 1757 C C . LYS A 1 215 ? -17.984 -16 -21.938 1 37.22 215 LYS A C 1
ATOM 1759 O O . LYS A 1 215 ? -17.75 -15.82 -23.141 1 37.22 215 LYS A O 1
ATOM 1764 N N . VAL A 1 216 ? -17.016 -16.047 -21.031 1 33.53 216 VAL A N 1
ATOM 1765 C CA . VAL A 1 216 ? -15.641 -15.844 -21.469 1 33.53 216 VAL A CA 1
ATOM 1766 C C . VAL A 1 216 ? -15.18 -17.047 -22.312 1 33.53 216 VAL A C 1
ATOM 1768 O O . VAL A 1 216 ? -14.469 -16.875 -23.297 1 33.53 216 VAL A O 1
ATOM 1771 N N . LYS A 1 217 ? -15.578 -18.25 -21.969 1 34.81 217 LYS A N 1
ATOM 1772 C CA . LYS A 1 217 ? -15.195 -19.375 -22.828 1 34.81 217 LYS A CA 1
ATOM 1773 C C . LYS A 1 217 ? -15.812 -19.234 -24.219 1 34.81 217 LYS A C 1
ATOM 1775 O O . LYS A 1 217 ? -15.195 -19.625 -25.203 1 34.81 217 LYS A O 1
ATOM 1780 N N . LYS A 1 218 ? -17 -18.625 -24.203 1 37.81 218 LYS A N 1
ATOM 1781 C CA . LYS A 1 218 ? -17.625 -18.531 -25.531 1 37.81 218 LYS A CA 1
ATOM 1782 C C . LYS A 1 218 ? -16.891 -17.531 -26.422 1 37.81 218 LYS A C 1
ATOM 1784 O O . LYS A 1 218 ? -16.812 -17.719 -27.641 1 37.81 218 LYS A O 1
ATOM 1789 N N . GLN A 1 219 ? -16.344 -16.453 -25.75 1 32.66 219 GLN A N 1
ATOM 1790 C CA . GLN A 1 219 ? -15.68 -15.508 -26.625 1 32.66 219 GLN A CA 1
ATOM 1791 C C . GLN A 1 219 ? -14.336 -16.047 -27.094 1 32.66 219 GLN A C 1
ATOM 1793 O O . GLN A 1 219 ? -13.859 -15.68 -28.172 1 32.66 219 GLN A O 1
ATOM 1798 N N . GLN A 1 220 ? -13.664 -16.891 -26.297 1 32.47 220 GLN A N 1
ATOM 1799 C CA . GLN A 1 220 ? -12.406 -17.422 -26.797 1 32.47 220 GLN A CA 1
ATOM 1800 C C . GLN A 1 220 ? -12.633 -18.375 -27.969 1 32.47 220 GLN A C 1
ATOM 1802 O O . GLN A 1 220 ? -11.727 -18.594 -28.781 1 32.47 220 GLN A O 1
ATOM 1807 N N . VAL A 1 221 ? -13.719 -19.047 -27.938 1 35.78 221 VAL A N 1
ATOM 1808 C CA . VAL A 1 221 ? -13.867 -20.047 -29.016 1 35.78 221 VAL A CA 1
ATOM 1809 C C . VAL A 1 221 ? -13.984 -19.328 -30.359 1 35.78 221 VAL A C 1
ATOM 1811 O O . VAL A 1 221 ? -13.602 -19.875 -31.391 1 35.78 221 VAL A O 1
ATOM 1814 N N . ILE A 1 222 ? -14.594 -18.109 -30.328 1 34.03 222 ILE A N 1
ATOM 1815 C CA . ILE A 1 222 ? -14.898 -17.609 -31.656 1 34.03 222 ILE A CA 1
ATOM 1816 C C . ILE A 1 222 ? -13.609 -17.172 -32.344 1 34.03 222 ILE A C 1
ATOM 1818 O O . ILE A 1 222 ? -13.523 -17.203 -33.594 1 34.03 222 ILE A O 1
ATOM 1822 N N . GLN A 1 223 ? -12.594 -16.719 -31.656 1 32.34 223 GLN A N 1
ATOM 1823 C CA . GLN A 1 223 ? -11.539 -16.156 -32.5 1 32.34 223 GLN A CA 1
ATOM 1824 C C . GLN A 1 223 ? -10.727 -17.266 -33.156 1 32.34 223 GLN A C 1
ATOM 1826 O O . GLN A 1 223 ? -9.836 -16.984 -33.969 1 32.34 223 GLN A O 1
ATOM 1831 N N . GLY A 1 224 ? -10.711 -18.531 -32.656 1 32.97 224 GLY A N 1
ATOM 1832 C CA . GLY A 1 224 ? -9.859 -19.516 -33.281 1 32.97 224 GLY A CA 1
ATOM 1833 C C . GLY A 1 224 ? -10.312 -19.875 -34.688 1 32.97 224 GLY A C 1
ATOM 1834 O O . GLY A 1 224 ? -9.719 -20.734 -35.344 1 32.97 224 GLY A O 1
ATOM 1835 N N . GLY A 1 225 ? -11.523 -19.609 -35.094 1 31.55 225 GLY A N 1
ATOM 1836 C CA . GLY A 1 225 ? -11.969 -20.281 -36.312 1 31.55 225 GLY A CA 1
ATOM 1837 C C . GLY A 1 225 ? -11.273 -19.766 -37.562 1 31.55 225 GLY A C 1
ATOM 1838 O O . GLY A 1 225 ? -11.617 -20.172 -38.656 1 31.55 225 GLY A O 1
ATOM 1839 N N . ARG A 1 226 ? -10.703 -18.594 -37.594 1 31.83 226 ARG A N 1
ATOM 1840 C CA . ARG A 1 226 ? -10.578 -18.188 -38.969 1 31.83 226 ARG A CA 1
ATOM 1841 C C . ARG A 1 226 ? -9.453 -18.938 -39.688 1 31.83 226 ARG A C 1
ATOM 1843 O O . ARG A 1 226 ? -8.688 -18.359 -40.438 1 31.83 226 ARG A O 1
ATOM 1850 N N . LEU A 1 227 ? -8.883 -20.016 -39.125 1 28.56 227 LEU A N 1
ATOM 1851 C CA . LEU A 1 227 ? -7.754 -20.438 -39.969 1 28.56 227 LEU A CA 1
ATOM 1852 C C . LEU A 1 227 ? -8.219 -20.781 -41.375 1 28.56 227 LEU A C 1
ATOM 1854 O O . LEU A 1 227 ? -7.469 -20.594 -42.344 1 28.56 227 LEU A O 1
ATOM 1858 N N . GLU A 1 228 ? -9.234 -21.531 -41.656 1 26.19 228 GLU A N 1
ATOM 1859 C CA . GLU A 1 228 ? -9.117 -22.484 -42.781 1 26.19 228 GLU A CA 1
ATOM 1860 C C . GLU A 1 228 ? -9.375 -21.797 -44.125 1 26.19 228 GLU A C 1
ATOM 1862 O O . GLU A 1 228 ? -9.391 -22.453 -45.156 1 26.19 228 GLU A O 1
ATOM 1867 N N . LYS A 1 229 ? -9.656 -20.547 -44.406 1 25.55 229 LYS A N 1
ATOM 1868 C CA . LYS A 1 229 ? -10.086 -20.5 -45.781 1 25.55 229 LYS A CA 1
ATOM 1869 C C . LYS A 1 229 ? -8.977 -20.984 -46.719 1 25.55 229 LYS A C 1
ATOM 1871 O O . LYS A 1 229 ? -7.789 -20.812 -46.406 1 25.55 229 LYS A O 1
ATOM 1876 N N . ASP A 1 230 ? -9.336 -21.734 -47.875 1 25.5 230 ASP A N 1
ATOM 1877 C CA . ASP A 1 230 ? -8.898 -22.484 -49.062 1 25.5 230 ASP A CA 1
ATOM 1878 C C . ASP A 1 230 ? -8.023 -21.641 -49.969 1 25.5 230 ASP A C 1
ATOM 1880 O O . ASP A 1 230 ? -7.375 -22.156 -50.875 1 25.5 230 ASP A O 1
ATOM 1884 N N . TRP A 1 231 ? -7.074 -20.719 -49.656 1 24.48 231 TRP A N 1
ATOM 1885 C CA . TRP A 1 231 ? -6.438 -20.547 -50.969 1 24.48 231 TRP A CA 1
ATOM 1886 C C . TRP A 1 231 ? -5.629 -21.781 -51.344 1 24.48 231 TRP A C 1
ATOM 1888 O O . TRP A 1 231 ? -5.062 -22.453 -50.469 1 24.48 231 TRP A O 1
ATOM 1898 N N . MET B 1 1 ? 33.219 52.281 -4.926 1 73.88 1 MET B N 1
ATOM 1899 C CA . MET B 1 1 ? 34.031 51.188 -4.449 1 73.88 1 MET B CA 1
ATOM 1900 C C . MET B 1 1 ? 33.5 50.656 -3.115 1 73.88 1 MET B C 1
ATOM 1902 O O . MET B 1 1 ? 33.344 49.438 -2.932 1 73.88 1 MET B O 1
ATOM 1906 N N . LEU B 1 2 ? 33.094 51.594 -2.191 1 85.19 2 LEU B N 1
ATOM 1907 C CA . LEU B 1 2 ? 32.594 51.219 -0.869 1 85.19 2 LEU B CA 1
ATOM 1908 C C . LEU B 1 2 ? 31.234 50.531 -0.963 1 85.19 2 LEU B C 1
ATOM 1910 O O . LEU B 1 2 ? 30.984 49.562 -0.252 1 85.19 2 LEU B O 1
ATOM 1914 N N . GLN B 1 3 ? 30.453 50.906 -1.863 1 87.94 3 GLN B N 1
ATOM 1915 C CA . GLN B 1 3 ? 29.141 50.312 -2.049 1 87.94 3 GLN B CA 1
ATOM 1916 C C . GLN B 1 3 ? 29.234 48.875 -2.516 1 87.94 3 GLN B C 1
ATOM 1918 O O . GLN B 1 3 ? 28.484 48 -2.061 1 87.94 3 GLN B O 1
ATOM 1923 N N . LYS B 1 4 ? 30.203 48.562 -3.383 1 85.19 4 LYS B N 1
ATOM 1924 C CA . LYS B 1 4 ? 30.406 47.219 -3.887 1 85.19 4 LYS B CA 1
ATOM 1925 C C . LYS B 1 4 ? 30.875 46.281 -2.777 1 85.19 4 LYS B C 1
ATOM 1927 O O . LYS B 1 4 ? 30.453 45.125 -2.713 1 85.19 4 LYS B O 1
ATOM 1932 N N . LYS B 1 5 ? 31.656 46.875 -1.941 1 87.12 5 LYS B N 1
ATOM 1933 C CA . LYS B 1 5 ? 32.188 46.094 -0.828 1 87.12 5 LYS B CA 1
ATOM 1934 C C . LYS B 1 5 ? 31.062 45.75 0.166 1 87.12 5 LYS B C 1
ATOM 1936 O O . LYS B 1 5 ? 31 44.625 0.679 1 87.12 5 LYS B O 1
ATOM 1941 N N . TYR B 1 6 ? 30.141 46.656 0.36 1 88.12 6 TYR B N 1
ATOM 1942 C CA . TYR B 1 6 ? 29.031 46.438 1.269 1 88.12 6 TYR B CA 1
ATOM 1943 C C . TYR B 1 6 ? 28.062 45.406 0.691 1 88.12 6 TYR B C 1
ATOM 1945 O O . TYR B 1 6 ? 27.562 44.562 1.415 1 88.12 6 TYR B O 1
ATOM 1953 N N . ILE B 1 7 ? 27.891 45.5 -0.554 1 88.75 7 ILE B N 1
ATOM 1954 C CA . ILE B 1 7 ? 27.016 44.531 -1.231 1 88.75 7 ILE B CA 1
ATOM 1955 C C . ILE B 1 7 ? 27.625 43.156 -1.181 1 88.75 7 ILE B C 1
ATOM 1957 O O . ILE B 1 7 ? 26.922 42.156 -0.895 1 88.75 7 ILE B O 1
ATOM 1961 N N . SER B 1 8 ? 28.891 43.062 -1.469 1 87.88 8 SER B N 1
ATOM 1962 C CA . SER B 1 8 ? 29.609 41.812 -1.412 1 87.88 8 SER B CA 1
ATOM 1963 C C . SER B 1 8 ? 29.562 41.188 -0.011 1 87.88 8 SER B C 1
ATOM 1965 O O . SER B 1 8 ? 29.344 40 0.149 1 87.88 8 SER B O 1
ATOM 1967 N N . PHE B 1 9 ? 29.688 42.094 0.907 1 87 9 PHE B N 1
ATOM 1968 C CA . PHE B 1 9 ? 29.641 41.625 2.291 1 87 9 PHE B CA 1
ATOM 1969 C C . PHE B 1 9 ? 28.25 41.156 2.652 1 87 9 PHE B C 1
ATOM 1971 O O . PHE B 1 9 ? 28.094 40.094 3.303 1 87 9 PHE B O 1
ATOM 1978 N N . PHE B 1 10 ? 27.25 41.844 2.238 1 86.06 10 PHE B N 1
ATOM 1979 C CA . PHE B 1 10 ? 25.859 41.469 2.492 1 86.06 10 PHE B CA 1
ATOM 1980 C C . PHE B 1 10 ? 25.531 40.125 1.815 1 86.06 10 PHE B C 1
ATOM 1982 O O . PHE B 1 10 ? 24.891 39.281 2.408 1 86.06 10 PHE B O 1
ATOM 1989 N N . LEU B 1 11 ? 26.047 39.969 0.687 1 86.5 11 LEU B N 1
ATOM 1990 C CA . LEU B 1 11 ? 25.828 38.75 -0.047 1 86.5 11 LEU B CA 1
ATOM 1991 C C . LEU B 1 11 ? 26.5 37.562 0.665 1 86.5 11 LEU B C 1
ATOM 1993 O O . LEU B 1 11 ? 25.938 36.469 0.725 1 86.5 11 LEU B O 1
ATOM 1997 N N . LEU B 1 12 ? 27.672 37.844 1.146 1 85.75 12 LEU B N 1
ATOM 1998 C CA . LEU B 1 12 ? 28.391 36.812 1.89 1 85.75 12 LEU B CA 1
ATOM 1999 C C . LEU B 1 12 ? 27.625 36.406 3.15 1 85.75 12 LEU B C 1
ATOM 2001 O O . LEU B 1 12 ? 27.547 35.219 3.492 1 85.75 12 LEU B O 1
ATOM 2005 N N . LEU B 1 13 ? 27.016 37.469 3.852 1 83.94 13 LEU B N 1
ATOM 2006 C CA . LEU B 1 13 ? 26.234 37.188 5.059 1 83.94 13 LEU B CA 1
ATOM 2007 C C . LEU B 1 13 ? 24.984 36.375 4.73 1 83.94 13 LEU B C 1
ATOM 2009 O O . LEU B 1 13 ? 24.609 35.469 5.473 1 83.94 13 LEU B O 1
ATOM 2013 N N . LEU B 1 14 ? 24.359 36.688 3.678 1 81.56 14 LEU B N 1
ATOM 2014 C CA . LEU B 1 14 ? 23.156 35.969 3.25 1 81.56 14 LEU B CA 1
ATOM 2015 C C . LEU B 1 14 ? 23.484 34.531 2.922 1 81.56 14 LEU B C 1
ATOM 2017 O O . LEU B 1 14 ? 22.719 33.625 3.262 1 81.56 14 LEU B O 1
ATOM 2021 N N . MET B 1 15 ? 24.594 34.344 2.371 1 84.62 15 MET B N 1
ATOM 2022 C CA . MET B 1 15 ? 25.031 33 2.047 1 84.62 15 MET B CA 1
ATOM 2023 C C . MET B 1 15 ? 25.312 32.188 3.314 1 84.62 15 MET B C 1
ATOM 2025 O O . MET B 1 15 ? 24.969 31.016 3.395 1 84.62 15 MET B O 1
ATOM 2029 N N . ALA B 1 16 ? 25.875 32.812 4.223 1 83 16 ALA B N 1
ATOM 2030 C CA . ALA B 1 16 ? 26.188 32.156 5.492 1 83 16 ALA B CA 1
ATOM 2031 C C . ALA B 1 16 ? 24.906 31.812 6.242 1 83 16 ALA B C 1
ATOM 2033 O O . ALA B 1 16 ? 24.797 30.719 6.816 1 83 16 ALA B O 1
ATOM 2034 N N . ALA B 1 17 ? 23.953 32.688 6.238 1 82.25 17 ALA B N 1
ATOM 2035 C CA . ALA B 1 17 ? 22.672 32.438 6.898 1 82.25 17 ALA B CA 1
ATOM 2036 C C . ALA B 1 17 ? 21.938 31.281 6.25 1 82.25 17 ALA B C 1
ATOM 2038 O O . ALA B 1 17 ? 21.344 30.438 6.941 1 82.25 17 ALA B O 1
ATOM 2039 N N . THR B 1 18 ? 22.062 31.266 5.008 1 83.5 18 THR B N 1
ATOM 2040 C CA . THR B 1 18 ? 21.391 30.188 4.293 1 83.5 18 THR B CA 1
ATOM 2041 C C . THR B 1 18 ? 22.078 28.844 4.59 1 83.5 18 THR B C 1
ATOM 2043 O O . THR B 1 18 ? 21.391 27.828 4.742 1 83.5 18 THR B O 1
ATOM 2046 N N . ALA B 1 19 ? 23.297 28.844 4.703 1 85.44 19 ALA B N 1
ATOM 2047 C CA . ALA B 1 19 ? 24.031 27.609 5.004 1 85.44 19 ALA B CA 1
ATOM 2048 C C . ALA B 1 19 ? 23.703 27.109 6.402 1 85.44 19 ALA B C 1
ATOM 2050 O O . ALA B 1 19 ? 23.562 25.906 6.617 1 85.44 19 ALA B O 1
ATOM 2051 N N . SER B 1 20 ? 23.609 28.031 7.281 1 85.94 20 SER B N 1
ATOM 2052 C CA . SER B 1 20 ? 23.25 27.656 8.648 1 85.94 20 SER B CA 1
ATOM 2053 C C . SER B 1 20 ? 21.828 27.109 8.719 1 85.94 20 SER B C 1
ATOM 2055 O O . SER B 1 20 ? 21.578 26.109 9.414 1 85.94 20 SER B O 1
ATOM 2057 N N . ALA B 1 21 ? 20.953 27.703 8.047 1 86.44 21 ALA B N 1
ATOM 2058 C CA . ALA B 1 21 ? 19.562 27.266 8.016 1 86.44 21 ALA B CA 1
ATOM 2059 C C . ALA B 1 21 ? 19.453 25.859 7.406 1 86.44 21 ALA B C 1
ATOM 2061 O O . ALA B 1 21 ? 18.672 25.031 7.887 1 86.44 21 ALA B O 1
ATOM 2062 N N . GLN B 1 22 ? 20.219 25.594 6.469 1 90.5 22 GLN B N 1
ATOM 2063 C CA . GLN B 1 22 ? 20.203 24.297 5.809 1 90.5 22 GLN B CA 1
ATOM 2064 C C . GLN B 1 22 ? 20.703 23.203 6.742 1 90.5 22 GLN B C 1
ATOM 2066 O O . GLN B 1 22 ? 20.172 22.094 6.754 1 90.5 22 GLN B O 1
ATOM 2071 N N . LYS B 1 23 ? 21.75 23.562 7.414 1 92.69 23 LYS B N 1
ATOM 2072 C CA . LYS B 1 23 ? 22.281 22.609 8.375 1 92.69 23 LYS B CA 1
ATOM 2073 C C . LYS B 1 23 ? 21.25 22.297 9.461 1 92.69 23 LYS B C 1
ATOM 2075 O O . LYS B 1 23 ? 21.078 21.141 9.844 1 92.69 23 LYS B O 1
ATOM 2080 N N . ALA B 1 24 ? 20.625 23.328 9.977 1 94.31 24 ALA B N 1
ATOM 2081 C CA . ALA B 1 24 ? 19.594 23.141 11 1 94.31 24 ALA B CA 1
ATOM 2082 C C . ALA B 1 24 ? 18.453 22.281 10.484 1 94.31 24 ALA B C 1
ATOM 2084 O O . ALA B 1 24 ? 17.984 21.375 11.188 1 94.31 24 ALA B O 1
ATOM 2085 N N . GLU B 1 25 ? 17.953 22.516 9.289 1 97 25 GLU B N 1
ATOM 2086 C CA . GLU B 1 25 ? 16.891 21.719 8.672 1 97 25 GLU B CA 1
ATOM 2087 C C . GLU B 1 25 ? 17.281 20.25 8.625 1 97 25 GLU B C 1
ATOM 2089 O O . GLU B 1 25 ? 16.484 19.375 9.008 1 97 25 GLU B O 1
ATOM 2094 N N . ARG B 1 26 ? 18.484 20 8.164 1 97.5 26 ARG B N 1
ATOM 2095 C CA . ARG B 1 26 ? 18.953 18.625 8.023 1 97.5 26 ARG B CA 1
ATOM 2096 C C . ARG B 1 26 ? 19.016 17.922 9.375 1 97.5 26 ARG B C 1
ATOM 2098 O O . ARG B 1 26 ? 18.688 16.734 9.477 1 97.5 26 ARG B O 1
ATOM 2105 N N . ASP B 1 27 ? 19.422 18.656 10.32 1 98.12 27 ASP B N 1
ATOM 2106 C CA . ASP B 1 27 ? 19.484 18.094 11.664 1 98.12 27 ASP B CA 1
ATOM 2107 C C . ASP B 1 27 ? 18.094 17.719 12.172 1 98.12 27 ASP B C 1
ATOM 2109 O O . ASP B 1 27 ? 17.906 16.641 12.734 1 98.12 27 ASP B O 1
ATOM 2113 N N . PHE B 1 28 ? 17.141 18.594 11.984 1 98.62 28 PHE B N 1
ATOM 2114 C CA . PHE B 1 28 ? 15.773 18.328 12.406 1 98.62 28 PHE B CA 1
ATOM 2115 C C . PHE B 1 28 ? 15.188 17.141 11.648 1 98.62 28 PHE B C 1
ATOM 2117 O O . PHE B 1 28 ? 14.508 16.297 12.227 1 98.62 28 PHE B O 1
ATOM 2124 N N . ILE B 1 29 ? 15.477 17.062 10.359 1 98.62 29 ILE B N 1
ATOM 2125 C CA . ILE B 1 29 ? 14.992 15.953 9.555 1 98.62 29 ILE B CA 1
ATOM 2126 C C . ILE B 1 29 ? 15.594 14.641 10.055 1 98.62 29 ILE B C 1
ATOM 2128 O O . ILE B 1 29 ? 14.883 13.641 10.211 1 98.62 29 ILE B O 1
ATOM 2132 N N . ARG B 1 30 ? 16.875 14.688 10.344 1 98.5 30 ARG B N 1
ATOM 2133 C CA . ARG B 1 30 ? 17.562 13.492 10.836 1 98.5 30 ARG B CA 1
ATOM 2134 C C . ARG B 1 30 ? 16.953 13.031 12.156 1 98.5 30 ARG B C 1
ATOM 2136 O O . ARG B 1 30 ? 16.703 11.844 12.352 1 98.5 30 ARG B O 1
ATOM 2143 N N . LYS B 1 31 ? 16.719 13.93 13.039 1 98.5 31 LYS B N 1
ATOM 2144 C CA . LYS B 1 31 ? 16.094 13.602 14.32 1 98.5 31 LYS B CA 1
ATOM 2145 C C . LYS B 1 31 ? 14.68 13.07 14.125 1 98.5 31 LYS B C 1
ATOM 2147 O O . LYS B 1 31 ? 14.297 12.07 14.727 1 98.5 31 LYS B O 1
ATOM 2152 N N . GLY B 1 32 ? 13.906 13.789 13.258 1 98.62 32 GLY B N 1
ATOM 2153 C CA . GLY B 1 32 ? 12.578 13.305 12.922 1 98.62 32 GLY B CA 1
ATOM 2154 C C . GLY B 1 32 ? 12.57 11.891 12.383 1 98.62 32 GLY B C 1
ATOM 2155 O O . GLY B 1 32 ? 11.742 11.07 12.789 1 98.62 32 GLY B O 1
ATOM 2156 N N . ASN B 1 33 ? 13.539 11.602 11.555 1 97.44 33 ASN B N 1
ATOM 2157 C CA . ASN B 1 33 ? 13.656 10.273 10.969 1 97.44 33 ASN B CA 1
ATOM 2158 C C . ASN B 1 33 ? 13.953 9.219 12.031 1 97.44 33 ASN B C 1
ATOM 2160 O O . ASN B 1 33 ? 13.414 8.109 11.977 1 97.44 33 ASN B O 1
ATOM 2164 N N . ARG B 1 34 ? 14.805 9.555 12.938 1 97.38 34 ARG B N 1
ATOM 2165 C CA . ARG B 1 34 ? 15.117 8.625 14.016 1 97.38 34 ARG B CA 1
ATOM 2166 C C . ARG B 1 34 ? 13.883 8.32 14.852 1 97.38 34 ARG B C 1
ATOM 2168 O O . ARG B 1 34 ? 13.594 7.156 15.141 1 97.38 34 ARG B O 1
ATOM 2175 N N . PHE B 1 35 ? 13.117 9.305 15.234 1 97.94 35 PHE B N 1
ATOM 2176 C CA . PHE B 1 35 ? 11.914 9.125 16.031 1 97.94 35 PHE B CA 1
ATOM 2177 C C . PHE B 1 35 ? 10.867 8.336 15.258 1 97.94 35 PHE B C 1
ATOM 2179 O O . PHE B 1 35 ? 10.18 7.477 15.82 1 97.94 35 PHE B O 1
ATOM 2186 N N . PHE B 1 36 ? 10.789 8.641 13.977 1 96.56 36 PHE B N 1
ATOM 2187 C CA . PHE B 1 36 ? 9.836 7.922 13.141 1 96.56 36 PHE B CA 1
ATOM 2188 C C . PHE B 1 36 ? 10.164 6.434 13.102 1 96.56 36 PHE B C 1
ATOM 2190 O O . PHE B 1 36 ? 9.273 5.594 13.266 1 96.56 36 PHE B O 1
ATOM 2197 N N . LYS B 1 37 ? 11.414 6.188 12.891 1 93.06 37 LYS B N 1
ATOM 2198 C CA . LYS B 1 37 ? 11.875 4.801 12.828 1 93.06 37 LYS B CA 1
ATOM 2199 C C . LYS B 1 37 ? 11.594 4.074 14.141 1 93.06 37 LYS B C 1
ATOM 2201 O O . LYS B 1 37 ? 11.273 2.883 14.141 1 93.06 37 LYS B O 1
ATOM 2206 N N . ASP B 1 38 ? 11.648 4.809 15.211 1 94.12 38 ASP B N 1
ATOM 2207 C CA . ASP B 1 38 ? 11.414 4.238 16.531 1 94.12 38 ASP B CA 1
ATOM 2208 C C . ASP B 1 38 ? 9.93 4.25 16.875 1 94.12 38 ASP B C 1
ATOM 2210 O O . ASP B 1 38 ? 9.539 3.871 17.984 1 94.12 38 ASP B O 1
ATOM 2214 N N . SER B 1 39 ? 9.203 4.75 15.969 1 93.88 39 SER B N 1
ATOM 2215 C CA . SER B 1 39 ? 7.754 4.789 16.109 1 93.88 39 SER B CA 1
ATOM 2216 C C . SER B 1 39 ? 7.328 5.777 17.188 1 93.88 39 SER B C 1
ATOM 2218 O O . SER B 1 39 ? 6.305 5.582 17.844 1 93.88 39 SER B O 1
ATOM 2220 N N . VAL B 1 40 ? 8.117 6.715 17.531 1 97.19 40 VAL B N 1
ATOM 2221 C CA . VAL B 1 40 ? 7.781 7.832 18.406 1 97.19 40 VAL B CA 1
ATOM 2222 C C . VAL B 1 40 ? 7.305 9.016 17.562 1 97.19 40 VAL B C 1
ATOM 2224 O O . VAL B 1 40 ? 8.031 10 17.406 1 97.19 40 VAL B O 1
ATOM 2227 N N . TYR B 1 41 ? 6.102 9.039 17.125 1 97.81 41 TYR B N 1
ATOM 2228 C CA . TYR B 1 41 ? 5.605 9.867 16.031 1 97.81 41 TYR B CA 1
ATOM 2229 C C . TYR B 1 41 ? 5.367 11.297 16.5 1 97.81 41 TYR B C 1
ATOM 2231 O O . TYR B 1 41 ? 5.543 12.242 15.719 1 97.81 41 TYR B O 1
ATOM 2239 N N . VAL B 1 42 ? 5.004 11.469 17.734 1 98.44 42 VAL B N 1
ATOM 2240 C CA . VAL B 1 42 ? 4.773 12.812 18.234 1 98.44 42 VAL B CA 1
ATOM 2241 C C . VAL B 1 42 ? 6.07 13.617 18.172 1 98.44 42 VAL B C 1
ATOM 2243 O O . VAL B 1 42 ? 6.082 14.75 17.688 1 98.44 42 VAL B O 1
ATOM 2246 N N . ASP B 1 43 ? 7.125 12.977 18.578 1 98.75 43 ASP B N 1
ATOM 2247 C CA . ASP B 1 43 ? 8.422 13.648 18.531 1 98.75 43 ASP B CA 1
ATOM 2248 C C . ASP B 1 43 ? 8.906 13.805 17.094 1 98.75 43 ASP B C 1
ATOM 2250 O O . ASP B 1 43 ? 9.531 14.812 16.75 1 98.75 43 ASP B O 1
ATOM 2254 N N . ALA B 1 44 ? 8.648 12.805 16.266 1 98.81 44 ALA B N 1
ATOM 2255 C CA . ALA B 1 44 ? 8.977 12.953 14.844 1 98.81 44 ALA B CA 1
ATOM 2256 C C . ALA B 1 44 ? 8.281 14.172 14.242 1 98.81 44 ALA B C 1
ATOM 2258 O O . ALA B 1 44 ? 8.906 14.969 13.547 1 98.81 44 ALA B O 1
ATOM 2259 N N . GLU B 1 45 ? 7.023 14.312 14.562 1 98.88 45 GLU B N 1
ATOM 2260 C CA . GLU B 1 45 ? 6.242 15.445 14.078 1 98.88 45 GLU B CA 1
ATOM 2261 C C . GLU B 1 45 ? 6.875 16.766 14.492 1 98.88 45 GLU B C 1
ATOM 2263 O O . GLU B 1 45 ? 7.02 17.688 13.672 1 98.88 45 GLU B O 1
ATOM 2268 N N . VAL B 1 46 ? 7.246 16.859 15.742 1 98.88 46 VAL B N 1
ATOM 2269 C CA . VAL B 1 46 ? 7.832 18.078 16.281 1 98.88 46 VAL B CA 1
ATOM 2270 C C . VAL B 1 46 ? 9.07 18.453 15.469 1 98.88 46 VAL B C 1
ATOM 2272 O O . VAL B 1 46 ? 9.234 19.609 15.078 1 98.88 46 VAL B O 1
ATOM 2275 N N . ASN B 1 47 ? 9.859 17.484 15.203 1 98.88 47 ASN B N 1
ATOM 2276 C CA . ASN B 1 47 ? 11.109 17.766 14.508 1 98.88 47 ASN B CA 1
ATOM 2277 C C . ASN B 1 47 ? 10.875 18.125 13.039 1 98.88 47 ASN B C 1
ATOM 2279 O O . ASN B 1 47 ? 11.539 19 12.492 1 98.88 47 ASN B O 1
ATOM 2283 N N . TYR B 1 48 ? 9.922 17.5 12.375 1 98.88 48 TYR B N 1
ATOM 2284 C CA . TYR B 1 48 ? 9.633 17.875 11 1 98.88 48 TYR B CA 1
ATOM 2285 C C . TYR B 1 48 ? 9.016 19.266 10.922 1 98.88 48 TYR B C 1
ATOM 2287 O O . TYR B 1 48 ? 9.281 20.016 9.984 1 98.88 48 TYR B O 1
ATOM 2295 N N . ARG B 1 49 ? 8.211 19.578 11.883 1 98.88 49 ARG B N 1
ATOM 2296 C CA . ARG B 1 49 ? 7.656 20.922 11.93 1 98.88 49 ARG B CA 1
ATOM 2297 C C . ARG B 1 49 ? 8.75 21.969 12.164 1 98.88 49 ARG B C 1
ATOM 2299 O O . ARG B 1 49 ? 8.734 23.031 11.562 1 98.88 49 ARG B O 1
ATOM 2306 N N . LYS B 1 50 ? 9.695 21.656 13.023 1 98.75 50 LYS B N 1
ATOM 2307 C CA . LYS B 1 50 ? 10.844 22.547 13.203 1 98.75 50 LYS B CA 1
ATOM 2308 C C . LYS B 1 50 ? 11.641 22.672 11.906 1 98.75 50 LYS B C 1
ATOM 2310 O O . LYS B 1 50 ? 12.133 23.766 11.586 1 98.75 50 LYS B O 1
ATOM 2315 N N . ALA B 1 51 ? 11.797 21.562 11.172 1 98.81 51 ALA B N 1
ATOM 2316 C CA . ALA B 1 51 ? 12.461 21.625 9.867 1 98.81 51 ALA B CA 1
ATOM 2317 C C . ALA B 1 51 ? 11.727 22.578 8.922 1 98.81 51 ALA B C 1
ATOM 2319 O O . ALA B 1 51 ? 12.359 23.359 8.219 1 98.81 51 ALA B O 1
ATOM 2320 N N . LEU B 1 52 ? 10.461 22.547 8.992 1 98.62 52 LEU B N 1
ATOM 2321 C CA . LEU B 1 52 ? 9.648 23.375 8.102 1 98.62 52 LEU B CA 1
ATOM 2322 C C . LEU B 1 52 ? 9.664 24.828 8.547 1 98.62 52 LEU B C 1
ATOM 2324 O O . LEU B 1 52 ? 9.445 25.734 7.734 1 98.62 52 LEU B O 1
ATOM 2328 N N . GLU B 1 53 ? 9.844 25.062 9.812 1 97.94 53 GLU B N 1
ATOM 2329 C CA . GLU B 1 53 ? 10.055 26.422 10.273 1 97.94 53 GLU B CA 1
ATOM 2330 C C . GLU B 1 53 ? 11.328 27.016 9.68 1 97.94 53 GLU B C 1
ATOM 2332 O O . GLU B 1 53 ? 11.375 28.219 9.359 1 97.94 53 GLU B O 1
ATOM 2337 N N . THR B 1 54 ? 12.281 26.172 9.555 1 96.56 54 THR B N 1
ATOM 2338 C CA . THR B 1 54 ? 13.57 26.578 9.016 1 96.56 54 THR B CA 1
ATOM 2339 C C . THR B 1 54 ? 13.5 26.734 7.5 1 96.56 54 THR B C 1
ATOM 2341 O O . THR B 1 54 ? 14.078 27.656 6.934 1 96.56 54 THR B O 1
ATOM 2344 N N . ASN B 1 55 ? 12.828 25.828 6.844 1 97.06 55 ASN B N 1
ATOM 2345 C CA . ASN B 1 55 ? 12.609 25.844 5.398 1 97.06 55 ASN B CA 1
ATOM 2346 C C . ASN B 1 55 ? 11.18 25.453 5.043 1 97.06 55 ASN B C 1
ATOM 2348 O O . ASN B 1 55 ? 10.883 24.281 4.828 1 97.06 55 ASN B O 1
ATOM 2352 N N . PRO B 1 56 ? 10.375 26.422 4.871 1 97.25 56 PRO B N 1
ATOM 2353 C CA . PRO B 1 56 ? 8.953 26.172 4.656 1 97.25 56 PRO B CA 1
ATOM 2354 C C . PRO B 1 56 ? 8.672 25.484 3.322 1 97.25 56 PRO B C 1
ATOM 2356 O O . PRO B 1 56 ? 7.555 24.984 3.098 1 97.25 56 PRO B O 1
ATOM 2359 N N . GLN B 1 57 ? 9.648 25.359 2.447 1 97.25 57 GLN B N 1
ATOM 2360 C CA . GLN B 1 57 ? 9.422 24.766 1.134 1 97.25 57 GLN B CA 1
ATOM 2361 C C . GLN B 1 57 ? 10.039 23.375 1.04 1 97.25 57 GLN B C 1
ATOM 2363 O O . GLN B 1 57 ? 10.141 22.812 -0.049 1 97.25 57 GLN B O 1
ATOM 2368 N N . SER B 1 58 ? 10.461 22.859 2.154 1 98.06 58 SER B N 1
ATOM 2369 C CA . SER B 1 58 ? 11.078 21.531 2.178 1 98.06 58 SER B CA 1
ATOM 2370 C C . SER B 1 58 ? 10.055 20.438 1.885 1 98.06 58 SER B C 1
ATOM 2372 O O . SER B 1 58 ? 9.312 20.031 2.775 1 98.06 58 SER B O 1
ATOM 2374 N N . THR B 1 59 ? 10.102 19.891 0.644 1 98.56 59 THR B N 1
ATOM 2375 C CA . THR B 1 59 ? 9.148 18.859 0.271 1 98.56 59 THR B CA 1
ATOM 2376 C C . THR B 1 59 ? 9.453 17.562 1.011 1 98.56 59 THR B C 1
ATOM 2378 O O . THR B 1 59 ? 8.539 16.781 1.3 1 98.56 59 THR B O 1
ATOM 2381 N N . VAL B 1 60 ? 10.727 17.359 1.352 1 98.31 60 VAL B N 1
ATOM 2382 C CA . VAL B 1 60 ? 11.094 16.188 2.141 1 98.31 60 VAL B CA 1
ATOM 2383 C C . VAL B 1 60 ? 10.43 16.25 3.512 1 98.31 60 VAL B C 1
ATOM 2385 O O . VAL B 1 60 ? 9.883 15.258 3.994 1 98.31 60 VAL B O 1
ATOM 2388 N N . SER B 1 61 ? 10.453 17.453 4.121 1 98.81 61 SER B N 1
ATOM 2389 C CA . SER B 1 61 ? 9.844 17.641 5.434 1 98.81 61 SER B CA 1
ATOM 2390 C C . SER B 1 61 ? 8.328 17.531 5.359 1 98.81 61 SER B C 1
ATOM 2392 O O . SER B 1 61 ? 7.699 16.938 6.234 1 98.81 61 SER B O 1
ATOM 2394 N N . MET B 1 62 ? 7.73 18.125 4.344 1 98.88 62 MET B N 1
ATOM 2395 C CA . MET B 1 62 ? 6.285 18.016 4.164 1 98.88 62 MET B CA 1
ATOM 2396 C C . MET B 1 62 ? 5.867 16.562 4.02 1 98.88 62 MET B C 1
ATOM 2398 O O . MET B 1 62 ? 4.914 16.109 4.66 1 98.88 62 MET B O 1
ATOM 2402 N N . PHE B 1 63 ? 6.605 15.852 3.234 1 98.75 63 PHE B N 1
ATOM 2403 C CA . PHE B 1 63 ? 6.312 14.445 3 1 98.75 63 PHE B CA 1
ATOM 2404 C C . PHE B 1 63 ? 6.449 13.641 4.289 1 98.75 63 PHE B C 1
ATOM 2406 O O . PHE B 1 63 ? 5.551 12.875 4.645 1 98.75 63 PHE B O 1
ATOM 2413 N N . ASN B 1 64 ? 7.562 13.828 4.922 1 98.5 64 ASN B N 1
ATOM 2414 C CA . ASN B 1 64 ? 7.809 13.094 6.164 1 98.5 64 ASN B CA 1
ATOM 2415 C C . ASN B 1 64 ? 6.793 13.469 7.242 1 98.5 64 ASN B C 1
ATOM 2417 O O . ASN B 1 64 ? 6.344 12.602 8 1 98.5 64 ASN B O 1
ATOM 2421 N N . LEU B 1 65 ? 6.422 14.719 7.324 1 98.81 65 LEU B N 1
ATOM 2422 C CA . LEU B 1 65 ? 5.375 15.141 8.25 1 98.81 65 LEU B CA 1
ATOM 2423 C C . LEU B 1 65 ? 4.043 14.492 7.895 1 98.81 65 LEU B C 1
ATOM 2425 O O . LEU B 1 65 ? 3.33 14.008 8.781 1 98.81 65 LEU B O 1
ATOM 2429 N N . GLY B 1 66 ? 3.709 14.484 6.609 1 98.69 66 GLY B N 1
ATOM 2430 C CA . GLY B 1 66 ? 2.506 13.789 6.176 1 98.69 66 GLY B CA 1
ATOM 2431 C C . GLY B 1 66 ? 2.463 12.336 6.625 1 98.69 66 GLY B C 1
ATOM 2432 O O . GLY B 1 66 ? 1.459 11.883 7.176 1 98.69 66 GLY B O 1
ATOM 2433 N N . ASN B 1 67 ? 3.553 11.633 6.395 1 97.88 67 ASN B N 1
ATOM 2434 C CA . ASN B 1 67 ? 3.65 10.242 6.828 1 97.88 67 ASN B CA 1
ATOM 2435 C C . ASN B 1 67 ? 3.451 10.102 8.336 1 97.88 67 ASN B C 1
ATOM 2437 O O . ASN B 1 67 ? 2.75 9.203 8.789 1 97.88 67 ASN B O 1
ATOM 2441 N N . THR B 1 68 ? 4.055 10.961 9.031 1 98.5 68 THR B N 1
ATOM 2442 C CA . THR B 1 68 ? 4.008 10.93 10.492 1 98.5 68 THR B CA 1
ATOM 2443 C C . THR B 1 68 ? 2.59 11.195 10.992 1 98.5 68 THR B C 1
ATOM 2445 O O . THR B 1 68 ? 2.107 10.516 11.898 1 98.5 68 THR B O 1
ATOM 2448 N N . LEU B 1 69 ? 1.966 12.164 10.422 1 98.56 69 LEU B N 1
ATOM 2449 C CA . LEU B 1 69 ? 0.59 12.5 10.781 1 98.56 69 LEU B CA 1
ATOM 2450 C C . LEU B 1 69 ? -0.349 11.344 10.461 1 98.56 69 LEU B C 1
ATOM 2452 O O . LEU B 1 69 ? -1.248 11.031 11.242 1 98.56 69 LEU B O 1
ATOM 2456 N N . ALA B 1 70 ? -0.13 10.68 9.352 1 96.88 70 ALA B N 1
ATOM 2457 C CA . ALA B 1 70 ? -0.934 9.516 8.992 1 96.88 70 ALA B CA 1
ATOM 2458 C C . ALA B 1 70 ? -0.806 8.414 10.039 1 96.88 70 ALA B C 1
ATOM 2460 O O . ALA B 1 70 ? -1.8 7.797 10.422 1 96.88 70 ALA B O 1
ATOM 2461 N N . GLN B 1 71 ? 0.44 8.211 10.523 1 96 71 GLN B N 1
ATOM 2462 C CA . GLN B 1 71 ? 0.674 7.199 11.539 1 96 71 GLN B CA 1
ATOM 2463 C C . GLN B 1 71 ? -0.069 7.531 12.836 1 96 71 GLN B C 1
ATOM 2465 O O . GLN B 1 71 ? -0.399 6.641 13.617 1 96 71 GLN B O 1
ATOM 2470 N N . GLN B 1 72 ? -0.384 8.789 13.023 1 96.69 72 GLN B N 1
ATOM 2471 C CA . GLN B 1 72 ? -1.117 9.25 14.195 1 96.69 72 GLN B CA 1
ATOM 2472 C C . GLN B 1 72 ? -2.615 9.328 13.914 1 96.69 72 GLN B C 1
ATOM 2474 O O . GLN B 1 72 ? -3.373 9.898 14.703 1 96.69 72 GLN B O 1
ATOM 2479 N N . ASN B 1 73 ? -2.955 8.922 12.727 1 94.31 73 ASN B N 1
ATOM 2480 C CA . ASN B 1 73 ? -4.348 8.875 12.297 1 94.31 73 ASN B CA 1
ATOM 2481 C C . ASN B 1 73 ? -4.91 10.273 12.078 1 94.31 73 ASN B C 1
ATOM 2483 O O . ASN B 1 73 ? -6.117 10.492 12.195 1 94.31 73 ASN B O 1
ATOM 2487 N N . LYS B 1 74 ? -4.082 11.219 11.875 1 97.25 74 LYS B N 1
ATOM 2488 C CA . LYS B 1 74 ? -4.457 12.562 11.469 1 97.25 74 LYS B CA 1
ATOM 2489 C C . LYS B 1 74 ? -4.449 12.703 9.945 1 97.25 74 LYS B C 1
ATOM 2491 O O . LYS B 1 74 ? -3.652 13.461 9.391 1 97.25 74 LYS B O 1
ATOM 2496 N N . LEU B 1 75 ? -5.316 12.055 9.281 1 97.38 75 LEU B N 1
ATOM 2497 C CA . LEU B 1 75 ? -5.266 11.805 7.844 1 97.38 75 LEU B CA 1
ATOM 2498 C C . LEU B 1 75 ? -5.531 13.078 7.059 1 97.38 75 LEU B C 1
ATOM 2500 O O . LEU B 1 75 ? -4.938 13.297 6 1 97.38 75 LEU B O 1
ATOM 2504 N N . GLN B 1 76 ? -6.418 13.891 7.547 1 97.56 76 GLN B N 1
ATOM 2505 C CA . GLN B 1 76 ? -6.691 15.148 6.855 1 97.56 76 GLN B CA 1
ATOM 2506 C C . GLN B 1 76 ? -5.457 16.047 6.84 1 97.56 76 GLN B C 1
ATOM 2508 O O . GLN B 1 76 ? -5.109 16.625 5.805 1 97.56 76 GLN B O 1
ATOM 2513 N N . GLU B 1 77 ? -4.867 16.156 7.992 1 98.69 77 GLU B N 1
ATOM 2514 C CA . GLU B 1 77 ? -3.645 16.953 8.078 1 98.69 77 GLU B CA 1
ATOM 2515 C C . GLU B 1 77 ? -2.531 16.344 7.227 1 98.69 77 GLU B C 1
ATOM 2517 O O . GLU B 1 77 ? -1.74 17.062 6.621 1 98.69 77 GLU B O 1
ATOM 2522 N N . ALA B 1 78 ? -2.418 15.023 7.227 1 98.75 78 ALA B N 1
ATOM 2523 C CA . ALA B 1 78 ? -1.44 14.344 6.383 1 98.75 78 ALA B CA 1
ATOM 2524 C C . ALA B 1 78 ? -1.643 14.703 4.914 1 98.75 78 ALA B C 1
ATOM 2526 O O . ALA B 1 78 ? -0.689 15.055 4.219 1 98.75 78 ALA B O 1
ATOM 2527 N N . MET B 1 79 ? -2.867 14.648 4.449 1 98.69 79 MET B N 1
ATOM 2528 C CA . MET B 1 79 ? -3.201 14.953 3.062 1 98.69 79 MET B CA 1
ATOM 2529 C C . MET B 1 79 ? -2.832 16.391 2.717 1 98.69 79 MET B C 1
ATOM 2531 O O . MET B 1 79 ? -2.342 16.672 1.619 1 98.69 79 MET B O 1
ATOM 2535 N N . GLU B 1 80 ? -3.066 17.281 3.66 1 98.81 80 GLU B N 1
ATOM 2536 C CA . GLU B 1 80 ? -2.711 18.688 3.441 1 98.81 80 GLU B CA 1
ATOM 2537 C C . GLU B 1 80 ? -1.217 18.828 3.174 1 98.81 80 GLU B C 1
ATOM 2539 O O . GLU B 1 80 ? -0.813 19.609 2.305 1 98.81 80 GLU B O 1
ATOM 2544 N N . GLN B 1 81 ? -0.397 18.062 3.936 1 98.88 81 GLN B N 1
ATOM 2545 C CA . GLN B 1 81 ? 1.046 18.109 3.723 1 98.88 81 GLN B CA 1
ATOM 2546 C C . GLN B 1 81 ? 1.419 17.547 2.359 1 98.88 81 GLN B C 1
ATOM 2548 O O . GLN B 1 81 ? 2.266 18.094 1.656 1 98.88 81 GLN B O 1
ATOM 2553 N N . TYR B 1 82 ? 0.778 16.422 1.972 1 98.88 82 TYR B N 1
ATOM 2554 C CA . TYR B 1 82 ? 1.057 15.82 0.675 1 98.88 82 TYR B CA 1
ATOM 2555 C C . TYR B 1 82 ? 0.675 16.766 -0.461 1 98.88 82 TYR B C 1
ATOM 2557 O O . TYR B 1 82 ? 1.447 16.953 -1.403 1 98.88 82 TYR B O 1
ATOM 2565 N N . VAL B 1 83 ? -0.458 17.312 -0.363 1 98.81 83 VAL B N 1
ATOM 2566 C CA . VAL B 1 83 ? -0.926 18.234 -1.397 1 98.81 83 VAL B CA 1
ATOM 2567 C C . VAL B 1 83 ? 0.036 19.406 -1.519 1 98.81 83 VAL B C 1
ATOM 2569 O O . VAL B 1 83 ? 0.416 19.797 -2.625 1 98.81 83 VAL B O 1
ATOM 2572 N N . ALA B 1 84 ? 0.405 19.969 -0.409 1 98.81 84 ALA B N 1
ATOM 2573 C CA . ALA B 1 84 ? 1.372 21.062 -0.427 1 98.81 84 ALA B CA 1
ATOM 2574 C C . ALA B 1 84 ? 2.674 20.641 -1.101 1 98.81 84 ALA B C 1
ATOM 2576 O O . ALA B 1 84 ? 3.236 21.375 -1.906 1 98.81 84 ALA B O 1
ATOM 2577 N N . ALA B 1 85 ? 3.168 19.438 -0.785 1 98.88 85 ALA B N 1
ATOM 2578 C CA . ALA B 1 85 ? 4.418 18.922 -1.341 1 98.88 85 ALA B CA 1
ATOM 2579 C C . ALA B 1 85 ? 4.32 18.766 -2.855 1 98.88 85 ALA B C 1
ATOM 2581 O O . ALA B 1 85 ? 5.281 19.047 -3.578 1 98.88 85 ALA B O 1
ATOM 2582 N N . THR B 1 86 ? 3.176 18.297 -3.355 1 98.75 86 THR B N 1
ATOM 2583 C CA . THR B 1 86 ? 3.037 18.031 -4.781 1 98.75 86 THR B CA 1
ATOM 2584 C C . THR B 1 86 ? 3.117 19.328 -5.582 1 98.75 86 THR B C 1
ATOM 2586 O O . THR B 1 86 ? 3.449 19.312 -6.77 1 98.75 86 THR B O 1
ATOM 2589 N N . LYS B 1 87 ? 2.859 20.438 -4.965 1 98.5 87 LYS B N 1
ATOM 2590 C CA . LYS B 1 87 ? 2.867 21.734 -5.645 1 98.5 87 LYS B CA 1
ATOM 2591 C C . LYS B 1 87 ? 4.293 22.25 -5.828 1 98.5 87 LYS B C 1
ATOM 2593 O O . LYS B 1 87 ? 4.547 23.094 -6.688 1 98.5 87 LYS B O 1
ATOM 2598 N N . ILE B 1 88 ? 5.164 21.719 -5.012 1 98.44 88 ILE B N 1
ATOM 2599 C CA . ILE B 1 88 ? 6.516 22.266 -4.969 1 98.44 88 ILE B CA 1
ATOM 2600 C C . ILE B 1 88 ? 7.496 21.25 -5.559 1 98.44 88 ILE B C 1
ATOM 2602 O O . ILE B 1 88 ? 8.438 21.641 -6.262 1 98.44 88 ILE B O 1
ATOM 2606 N N . GLU B 1 89 ? 7.32 19.922 -5.324 1 98.62 89 GLU B N 1
ATOM 2607 C CA . GLU B 1 89 ? 8.258 18.844 -5.664 1 98.62 89 GLU B CA 1
ATOM 2608 C C . GLU B 1 89 ? 8.43 18.734 -7.176 1 98.62 89 GLU B C 1
ATOM 2610 O O . GLU B 1 89 ? 7.457 18.766 -7.926 1 98.62 89 GLU B O 1
ATOM 2615 N N . LYS B 1 90 ? 9.727 18.578 -7.555 1 98 90 LYS B N 1
ATOM 2616 C CA . LYS B 1 90 ? 10.008 18.516 -8.984 1 98 90 LYS B CA 1
ATOM 2617 C C . LYS B 1 90 ? 10.578 17.141 -9.367 1 98 90 LYS B C 1
ATOM 2619 O O . LYS B 1 90 ? 10.523 16.75 -10.531 1 98 90 LYS B O 1
ATOM 2624 N N . ASP B 1 91 ? 11.109 16.453 -8.391 1 98.44 91 ASP B N 1
ATOM 2625 C CA . ASP B 1 91 ? 11.672 15.133 -8.68 1 98.44 91 ASP B CA 1
ATOM 2626 C C . ASP B 1 91 ? 10.562 14.117 -8.945 1 98.44 91 ASP B C 1
ATOM 2628 O O . ASP B 1 91 ? 9.664 13.93 -8.117 1 98.44 91 ASP B O 1
ATOM 2632 N N . LYS B 1 92 ? 10.656 13.438 -9.992 1 98.44 92 LYS B N 1
ATOM 2633 C CA . LYS B 1 92 ? 9.602 12.547 -10.445 1 98.44 92 LYS B CA 1
ATOM 2634 C C . LYS B 1 92 ? 9.414 11.383 -9.477 1 98.44 92 LYS B C 1
ATOM 2636 O O . LYS B 1 92 ? 8.281 10.969 -9.195 1 98.44 92 LYS B O 1
ATOM 2641 N N . ASN B 1 93 ? 10.508 10.852 -9.023 1 98.25 93 ASN B N 1
ATOM 2642 C CA . ASN B 1 93 ? 10.406 9.734 -8.094 1 98.25 93 ASN B CA 1
ATOM 2643 C C . ASN B 1 93 ? 9.773 10.156 -6.77 1 98.25 93 ASN B C 1
ATOM 2645 O O . ASN B 1 93 ? 8.953 9.43 -6.207 1 98.25 93 ASN B O 1
ATOM 2649 N N . ASP B 1 94 ? 10.125 11.352 -6.281 1 98.38 94 ASP B N 1
ATOM 2650 C CA . ASP B 1 94 ? 9.531 11.867 -5.055 1 98.38 94 ASP B CA 1
ATOM 2651 C C . ASP B 1 94 ? 8.055 12.188 -5.25 1 98.38 94 ASP B C 1
ATOM 2653 O O . ASP B 1 94 ? 7.227 11.867 -4.395 1 98.38 94 ASP B O 1
ATOM 2657 N N . LEU B 1 95 ? 7.785 12.766 -6.375 1 98.56 95 LEU B N 1
ATOM 2658 C CA . LEU B 1 95 ? 6.391 13.055 -6.695 1 98.56 95 LEU B CA 1
ATOM 2659 C C . LEU B 1 95 ? 5.566 11.773 -6.746 1 98.56 95 LEU B C 1
ATOM 2661 O O . LEU B 1 95 ? 4.445 11.734 -6.23 1 98.56 95 LEU B O 1
ATOM 2665 N N . ALA B 1 96 ? 6.09 10.742 -7.336 1 98.75 96 ALA B N 1
ATOM 2666 C CA . ALA B 1 96 ? 5.406 9.453 -7.426 1 98.75 96 ALA B CA 1
ATOM 2667 C C . ALA B 1 96 ? 5.074 8.914 -6.039 1 98.75 96 ALA B C 1
ATOM 2669 O O . ALA B 1 96 ? 3.963 8.438 -5.801 1 98.75 96 ALA B O 1
ATOM 2670 N N . GLN B 1 97 ? 6.027 9.023 -5.152 1 98.19 97 GLN B N 1
ATOM 2671 C CA . GLN B 1 97 ? 5.84 8.523 -3.797 1 98.19 97 GLN B CA 1
ATOM 2672 C C . GLN B 1 97 ? 4.742 9.297 -3.068 1 98.19 97 GLN B C 1
ATOM 2674 O O . GLN B 1 97 ? 3.93 8.703 -2.352 1 98.19 97 GLN B O 1
ATOM 2679 N N . ILE B 1 98 ? 4.734 10.602 -3.256 1 98.75 98 ILE B N 1
ATOM 2680 C CA . ILE B 1 98 ? 3.73 11.438 -2.609 1 98.75 98 ILE B CA 1
ATOM 2681 C C . ILE B 1 98 ? 2.34 11.047 -3.109 1 98.75 98 ILE B C 1
ATOM 2683 O O . ILE B 1 98 ? 1.436 10.789 -2.311 1 98.75 98 ILE B O 1
ATOM 2687 N N . TYR B 1 99 ? 2.15 10.953 -4.422 1 98.81 99 TYR B N 1
ATOM 2688 C CA . TYR B 1 99 ? 0.862 10.578 -4.992 1 98.81 99 TYR B CA 1
ATOM 2689 C C . TYR B 1 99 ? 0.469 9.164 -4.574 1 98.81 99 TYR B C 1
ATOM 2691 O O . TYR B 1 99 ? -0.71 8.883 -4.352 1 98.81 99 TYR B O 1
ATOM 2699 N N . HIS B 1 100 ? 1.437 8.297 -4.504 1 98.56 100 HIS B N 1
ATOM 2700 C CA . HIS B 1 100 ? 1.16 6.941 -4.035 1 98.56 100 HIS B CA 1
ATOM 2701 C C . HIS B 1 100 ? 0.559 6.957 -2.635 1 98.56 100 HIS B C 1
ATOM 2703 O O . HIS B 1 100 ? -0.473 6.328 -2.391 1 98.56 100 HIS B O 1
ATOM 2709 N N . ASN B 1 101 ? 1.165 7.684 -1.744 1 98.19 101 ASN B N 1
ATOM 2710 C CA . ASN B 1 101 ? 0.682 7.738 -0.368 1 98.19 101 ASN B CA 1
ATOM 2711 C C . ASN B 1 101 ? -0.701 8.375 -0.285 1 98.19 101 ASN B C 1
ATOM 2713 O O . ASN B 1 101 ? -1.537 7.957 0.518 1 98.19 101 ASN B O 1
ATOM 2717 N N . MET B 1 102 ? -0.933 9.383 -1.113 1 98.62 102 MET B N 1
ATOM 2718 C CA . MET B 1 102 ? -2.277 9.953 -1.192 1 98.62 102 MET B CA 1
ATOM 2719 C C . MET B 1 102 ? -3.287 8.891 -1.623 1 98.62 102 MET B C 1
ATOM 2721 O O . MET B 1 102 ? -4.371 8.789 -1.042 1 98.62 102 MET B O 1
ATOM 2725 N N . GLY B 1 103 ? -2.914 8.117 -2.617 1 98.5 103 GLY B N 1
ATOM 2726 C CA . GLY B 1 103 ? -3.773 7.039 -3.076 1 98.5 103 GLY B CA 1
ATOM 2727 C C . GLY B 1 103 ? -4.09 6.027 -1.991 1 98.5 103 GLY B C 1
ATOM 2728 O O . GLY B 1 103 ? -5.23 5.578 -1.868 1 98.5 103 GLY B O 1
ATOM 2729 N N . VAL B 1 104 ? -3.09 5.688 -1.238 1 97 104 VAL B N 1
ATOM 2730 C CA . VAL B 1 104 ? -3.264 4.719 -0.16 1 97 104 VAL B CA 1
ATOM 2731 C C . VAL B 1 104 ? -4.285 5.246 0.846 1 97 104 VAL B C 1
ATOM 2733 O O . VAL B 1 104 ? -5.145 4.496 1.317 1 97 104 VAL B O 1
ATOM 2736 N N . ILE B 1 105 ? -4.238 6.5 1.18 1 96.88 105 ILE B N 1
ATOM 2737 C CA . ILE B 1 105 ? -5.184 7.098 2.113 1 96.88 105 ILE B CA 1
ATOM 2738 C C . ILE B 1 105 ? -6.59 7.062 1.515 1 96.88 105 ILE B C 1
ATOM 2740 O O . ILE B 1 105 ? -7.539 6.621 2.168 1 96.88 105 ILE B O 1
ATOM 2744 N N . PHE B 1 106 ? -6.73 7.477 0.258 1 97.38 106 PHE B N 1
ATOM 2745 C CA . PHE B 1 106 ? -8.031 7.461 -0.4 1 97.38 106 PHE B CA 1
ATOM 2746 C C . PHE B 1 106 ? -8.602 6.051 -0.442 1 97.38 106 PHE B C 1
ATOM 2748 O O . PHE B 1 106 ? -9.789 5.844 -0.172 1 97.38 106 PHE B O 1
ATOM 2755 N N . GLN B 1 107 ? -7.723 5.09 -0.788 1 95.81 107 GLN B N 1
ATOM 2756 C CA . GLN B 1 107 ? -8.148 3.695 -0.85 1 95.81 107 GLN B CA 1
ATOM 2757 C C . GLN B 1 107 ? -8.633 3.207 0.512 1 95.81 107 GLN B C 1
ATOM 2759 O O . GLN B 1 107 ? -9.672 2.549 0.607 1 95.81 107 GLN B O 1
ATOM 2764 N N . SER B 1 108 ? -7.898 3.574 1.527 1 93.56 108 SER B N 1
ATOM 2765 C CA . SER B 1 108 ? -8.258 3.154 2.877 1 93.56 108 SER B CA 1
ATOM 2766 C C . SER B 1 108 ? -9.594 3.76 3.303 1 93.56 108 SER B C 1
ATOM 2768 O O . SER B 1 108 ? -10.352 3.139 4.051 1 93.56 108 SER B O 1
ATOM 2770 N N . GLN B 1 109 ? -9.883 4.949 2.818 1 92.88 109 GLN B N 1
ATOM 2771 C CA . GLN B 1 109 ? -11.133 5.637 3.133 1 92.88 109 GLN B CA 1
ATOM 2772 C C . GLN B 1 109 ? -12.25 5.215 2.182 1 92.88 109 GLN B C 1
ATOM 2774 O O . GLN B 1 109 ? -13.344 5.781 2.211 1 92.88 109 GLN B O 1
ATOM 2779 N N . LYS B 1 110 ? -11.914 4.355 1.243 1 92.38 110 LYS B N 1
ATOM 2780 C CA . LYS B 1 110 ? -12.844 3.783 0.274 1 92.38 110 LYS B CA 1
ATOM 2781 C C . LYS B 1 110 ? -13.266 4.82 -0.766 1 92.38 110 LYS B C 1
ATOM 2783 O O . LYS B 1 110 ? -14.328 4.699 -1.378 1 92.38 110 LYS B O 1
ATOM 2788 N N . ASP B 1 111 ? -12.578 5.875 -0.742 1 96.25 111 ASP B N 1
ATOM 2789 C CA . ASP B 1 111 ? -12.719 6.82 -1.848 1 96.25 111 ASP B CA 1
ATOM 2790 C C . ASP B 1 111 ? -11.945 6.348 -3.074 1 96.25 111 ASP B C 1
ATOM 2792 O O . ASP B 1 111 ? -10.945 6.961 -3.453 1 96.25 111 ASP B O 1
ATOM 2796 N N . TYR B 1 112 ? -12.398 5.285 -3.719 1 97.25 112 TYR B N 1
ATOM 2797 C CA . TYR B 1 112 ? -11.656 4.547 -4.73 1 97.25 112 TYR B CA 1
ATOM 2798 C C . TYR B 1 112 ? -11.445 5.395 -5.98 1 97.25 112 TYR B C 1
ATOM 2800 O O . TYR B 1 112 ? -10.422 5.27 -6.656 1 97.25 112 TYR B O 1
ATOM 2808 N N . GLY B 1 113 ? -12.375 6.281 -6.348 1 98.19 113 GLY B N 1
ATOM 2809 C CA . GLY B 1 113 ? -12.172 7.168 -7.484 1 98.19 113 GLY B CA 1
ATOM 2810 C C . GLY B 1 113 ? -10.953 8.055 -7.34 1 98.19 113 GLY B C 1
ATOM 2811 O O . GLY B 1 113 ? -10.125 8.133 -8.25 1 98.19 113 GLY B O 1
ATOM 2812 N N . LYS B 1 114 ? -10.883 8.68 -6.184 1 98.75 114 LYS B N 1
ATOM 2813 C CA . LYS B 1 114 ? -9.727 9.539 -5.918 1 98.75 114 LYS B CA 1
ATOM 2814 C C . LYS B 1 114 ? -8.445 8.719 -5.797 1 98.75 114 LYS B C 1
ATOM 2816 O O . LYS B 1 114 ? -7.375 9.172 -6.199 1 98.75 114 LYS B O 1
ATOM 2821 N N . ALA B 1 115 ? -8.578 7.512 -5.223 1 98.62 115 ALA B N 1
ATOM 2822 C CA . ALA B 1 115 ? -7.414 6.625 -5.152 1 98.62 115 ALA B CA 1
ATOM 2823 C C . ALA B 1 115 ? -6.883 6.309 -6.551 1 98.62 115 ALA B C 1
ATOM 2825 O O . ALA B 1 115 ? -5.676 6.395 -6.793 1 98.62 115 ALA B O 1
ATOM 2826 N N . VAL B 1 116 ? -7.77 6 -7.453 1 98.62 116 VAL B N 1
ATOM 2827 C CA . VAL B 1 116 ? -7.41 5.68 -8.828 1 98.62 116 VAL B CA 1
ATOM 2828 C C . VAL B 1 116 ? -6.668 6.859 -9.461 1 98.62 116 VAL B C 1
ATOM 2830 O O . VAL B 1 116 ? -5.613 6.68 -10.07 1 98.62 116 VAL B O 1
ATOM 2833 N N . GLU B 1 117 ? -7.16 8.055 -9.289 1 98.88 117 GLU B N 1
ATOM 2834 C CA . GLU B 1 117 ? -6.527 9.242 -9.867 1 98.88 117 GLU B CA 1
ATOM 2835 C C . GLU B 1 117 ? -5.148 9.477 -9.266 1 98.88 117 GLU B C 1
ATOM 2837 O O . GLU B 1 117 ? -4.199 9.805 -9.984 1 98.88 117 GLU B O 1
ATOM 2842 N N . ALA B 1 118 ? -5.047 9.273 -7.965 1 98.88 118 ALA B N 1
ATOM 2843 C CA . ALA B 1 118 ? -3.762 9.477 -7.305 1 98.88 118 ALA B CA 1
ATOM 2844 C C . ALA B 1 118 ? -2.732 8.461 -7.785 1 98.88 118 ALA B C 1
ATOM 2846 O O . ALA B 1 118 ? -1.582 8.812 -8.062 1 98.88 118 ALA B O 1
ATOM 2847 N N . TYR B 1 119 ? -3.137 7.219 -7.91 1 98.5 119 TYR B N 1
ATOM 2848 C CA . TYR B 1 119 ? -2.229 6.184 -8.383 1 98.5 119 TYR B CA 1
ATOM 2849 C C . TYR B 1 119 ? -1.825 6.43 -9.828 1 98.5 119 TYR B C 1
ATOM 2851 O O . TYR B 1 119 ? -0.681 6.176 -10.219 1 98.5 119 TYR B O 1
ATOM 2859 N N . LYS B 1 120 ? -2.721 6.891 -10.625 1 98.75 120 LYS B N 1
ATOM 2860 C CA . LYS B 1 120 ? -2.379 7.246 -12 1 98.75 120 LYS B CA 1
ATOM 2861 C C . LYS B 1 120 ? -1.319 8.344 -12.031 1 98.75 120 LYS B C 1
ATOM 2863 O O . LYS B 1 120 ? -0.37 8.273 -12.82 1 98.75 120 LYS B O 1
ATOM 2868 N N . GLN B 1 121 ? -1.51 9.352 -11.195 1 98.81 121 GLN B N 1
ATOM 2869 C CA . GLN B 1 121 ? -0.5 10.406 -11.117 1 98.81 121 GLN B CA 1
ATOM 2870 C C . GLN B 1 121 ? 0.846 9.844 -10.664 1 98.81 121 GLN B C 1
ATOM 2872 O O . GLN B 1 121 ? 1.893 10.234 -11.188 1 98.81 121 GLN B O 1
ATOM 2877 N N . SER B 1 122 ? 0.802 8.945 -9.719 1 98.81 122 SER B N 1
ATOM 2878 C CA . SER B 1 122 ? 2.031 8.305 -9.266 1 98.81 122 SER B CA 1
ATOM 2879 C C . SER B 1 122 ? 2.73 7.586 -10.414 1 98.81 122 SER B C 1
ATOM 2881 O O . SER B 1 122 ? 3.932 7.762 -10.625 1 98.81 122 SER B O 1
ATOM 2883 N N . LEU B 1 123 ? 1.99 6.863 -11.219 1 97.94 123 LEU B N 1
ATOM 2884 C CA . LEU B 1 123 ? 2.551 6.051 -12.289 1 97.94 123 LEU B CA 1
ATOM 2885 C C . LEU B 1 123 ? 2.988 6.922 -13.461 1 97.94 123 LEU B C 1
ATOM 2887 O O . LEU B 1 123 ? 3.895 6.555 -14.211 1 97.94 123 LEU B O 1
ATOM 2891 N N . ARG B 1 124 ? 2.404 8.07 -13.602 1 98.38 124 ARG B N 1
ATOM 2892 C CA . ARG B 1 124 ? 2.863 9.031 -14.609 1 98.38 124 ARG B CA 1
ATOM 2893 C C . ARG B 1 124 ? 4.281 9.5 -14.305 1 98.38 124 ARG B C 1
ATOM 2895 O O . ARG B 1 124 ? 5.066 9.75 -15.219 1 98.38 124 ARG B O 1
ATOM 2902 N N . ASN B 1 125 ? 4.555 9.555 -13.047 1 98.56 125 ASN B N 1
ATOM 2903 C CA . ASN B 1 125 ? 5.863 10.031 -12.617 1 98.56 125 ASN B CA 1
ATOM 2904 C C . ASN B 1 125 ? 6.863 8.891 -12.492 1 98.56 125 ASN B C 1
ATOM 2906 O O . ASN B 1 125 ? 8.062 9.078 -12.695 1 98.56 125 ASN B O 1
ATOM 2910 N N . ASN B 1 126 ? 6.41 7.715 -12.125 1 97.75 126 ASN B N 1
ATOM 2911 C CA . ASN B 1 126 ? 7.223 6.508 -12.062 1 97.75 126 ASN B CA 1
ATOM 2912 C C . ASN B 1 126 ? 6.473 5.293 -12.602 1 97.75 126 ASN B C 1
ATOM 2914 O O . ASN B 1 126 ? 5.922 4.508 -11.836 1 97.75 126 ASN B O 1
ATOM 2918 N N . PRO B 1 127 ? 6.527 5.062 -13.836 1 95.88 127 PRO B N 1
ATOM 2919 C CA . PRO B 1 127 ? 5.727 4.008 -14.461 1 95.88 127 PRO B CA 1
ATOM 2920 C C . PRO B 1 127 ? 6.199 2.605 -14.086 1 95.88 127 PRO B C 1
ATOM 2922 O O . PRO B 1 127 ? 5.52 1.621 -14.391 1 95.88 127 PRO B O 1
ATOM 2925 N N . LYS B 1 128 ? 7.332 2.461 -13.398 1 92.56 128 LYS B N 1
ATOM 2926 C CA . LYS B 1 128 ? 7.891 1.141 -13.125 1 92.56 128 LYS B CA 1
ATOM 2927 C C . LYS B 1 128 ? 7.523 0.668 -11.719 1 92.56 128 LYS B C 1
ATOM 2929 O O . LYS B 1 128 ? 8 -0.376 -11.266 1 92.56 128 LYS B O 1
ATOM 2934 N N . ASP B 1 129 ? 6.668 1.429 -11.109 1 94.75 129 ASP B N 1
ATOM 2935 C CA . ASP B 1 129 ? 6.312 1.082 -9.734 1 94.75 129 ASP B CA 1
ATOM 2936 C C . ASP B 1 129 ? 5.238 -0 -9.703 1 94.75 129 ASP B C 1
ATOM 2938 O O . ASP B 1 129 ? 4.043 0.299 -9.797 1 94.75 129 ASP B O 1
ATOM 2942 N N . ASP B 1 130 ? 5.59 -1.198 -9.406 1 90.31 130 ASP B N 1
ATOM 2943 C CA . ASP B 1 130 ? 4.68 -2.338 -9.453 1 90.31 130 ASP B CA 1
ATOM 2944 C C . ASP B 1 130 ? 3.682 -2.293 -8.297 1 90.31 130 ASP B C 1
ATOM 2946 O O . ASP B 1 130 ? 2.533 -2.715 -8.445 1 90.31 130 ASP B O 1
ATOM 2950 N N . GLU B 1 131 ? 4.164 -1.808 -7.188 1 92.44 131 GLU B N 1
ATOM 2951 C CA . GLU B 1 131 ? 3.26 -1.704 -6.047 1 92.44 131 GLU B CA 1
ATOM 2952 C C . GLU B 1 131 ? 2.115 -0.736 -6.336 1 92.44 131 GLU B C 1
ATOM 2954 O O . GLU B 1 131 ? 0.96 -1.019 -6.012 1 92.44 131 GLU B O 1
ATOM 2959 N N . THR B 1 132 ? 2.465 0.359 -6.902 1 96.69 132 THR B N 1
ATOM 2960 C CA . THR B 1 132 ? 1.44 1.327 -7.277 1 96.69 132 THR B CA 1
ATOM 2961 C C . THR B 1 132 ? 0.51 0.747 -8.344 1 96.69 132 THR B C 1
ATOM 2963 O O . THR B 1 132 ? -0.704 0.953 -8.289 1 96.69 132 THR B O 1
ATOM 2966 N N . ARG B 1 133 ? 1.057 0.067 -9.312 1 93.94 133 ARG B N 1
ATOM 2967 C CA . ARG B 1 133 ? 0.231 -0.588 -10.32 1 93.94 133 ARG B CA 1
ATOM 2968 C C . ARG B 1 133 ? -0.739 -1.574 -9.68 1 93.94 133 ARG B C 1
ATOM 2970 O O . ARG B 1 133 ? -1.909 -1.64 -10.062 1 93.94 133 ARG B O 1
ATOM 2977 N N . TYR B 1 134 ? -0.213 -2.307 -8.734 1 93.38 134 TYR B N 1
ATOM 2978 C CA . TYR B 1 134 ? -1.027 -3.266 -8 1 93.38 134 TYR B CA 1
ATOM 2979 C C . TYR B 1 134 ? -2.176 -2.568 -7.281 1 93.38 134 TYR B C 1
ATOM 2981 O O . TYR B 1 134 ? -3.334 -2.979 -7.402 1 93.38 134 TYR B O 1
ATOM 2989 N N . ASN B 1 135 ? -1.924 -1.499 -6.594 1 95.88 135 ASN B N 1
ATOM 2990 C CA . ASN B 1 135 ? -2.939 -0.758 -5.855 1 95.88 135 ASN B CA 1
ATOM 2991 C C . ASN B 1 135 ? -3.945 -0.096 -6.793 1 95.88 135 ASN B C 1
ATOM 2993 O O . ASN B 1 135 ? -5.133 -0.011 -6.477 1 95.88 135 ASN B O 1
ATOM 2997 N N . LEU B 1 136 ? -3.43 0.371 -7.93 1 97 136 LEU B N 1
ATOM 2998 C CA . LEU B 1 136 ? -4.316 0.946 -8.938 1 97 136 LEU B CA 1
ATOM 2999 C C . LEU B 1 136 ? -5.34 -0.079 -9.406 1 97 136 LEU B C 1
ATOM 3001 O O . LEU B 1 136 ? -6.539 0.201 -9.43 1 97 136 LEU B O 1
ATOM 3005 N N . ALA B 1 137 ? -4.898 -1.246 -9.727 1 94.88 137 ALA B N 1
ATOM 3006 C CA . ALA B 1 137 ? -5.781 -2.307 -10.203 1 94.88 137 ALA B CA 1
ATOM 3007 C C . ALA B 1 137 ? -6.82 -2.67 -9.141 1 94.88 137 ALA B C 1
ATOM 3009 O O . ALA B 1 137 ? -8 -2.828 -9.453 1 94.88 137 ALA B O 1
ATOM 3010 N N . LEU B 1 138 ? -6.348 -2.797 -7.953 1 96.12 138 LEU B N 1
ATOM 3011 C CA . LEU B 1 138 ? -7.25 -3.133 -6.859 1 96.12 138 LEU B CA 1
ATOM 3012 C C . LEU B 1 138 ? -8.289 -2.035 -6.656 1 96.12 138 LEU B C 1
ATOM 3014 O O . LEU B 1 138 ? -9.477 -2.322 -6.48 1 96.12 138 LEU B O 1
ATOM 3018 N N . SER B 1 139 ? -7.879 -0.802 -6.656 1 97.12 139 SER B N 1
ATOM 3019 C CA . SER B 1 139 ? -8.797 0.314 -6.465 1 97.12 139 SER B CA 1
ATOM 3020 C C . SER B 1 139 ? -9.812 0.395 -7.598 1 97.12 139 SER B C 1
ATOM 3022 O O . SER B 1 139 ? -10.977 0.723 -7.371 1 97.12 139 SER B O 1
ATOM 3024 N N . GLN B 1 140 ? -9.375 0.141 -8.812 1 97.19 140 GLN B N 1
ATOM 3025 C CA . GLN B 1 140 ? -10.289 0.115 -9.945 1 97.19 140 GLN B CA 1
ATOM 3026 C C . GLN B 1 140 ? -11.359 -0.96 -9.766 1 97.19 140 GLN B C 1
ATOM 3028 O O . GLN B 1 140 ? -12.531 -0.722 -10.039 1 97.19 140 GLN B O 1
ATOM 3033 N N . LYS B 1 141 ? -10.961 -2.102 -9.344 1 96.25 141 LYS B N 1
ATOM 3034 C CA . LYS B 1 141 ? -11.898 -3.188 -9.086 1 96.25 141 LYS B CA 1
ATOM 3035 C C . LYS B 1 141 ? -12.914 -2.799 -8.016 1 96.25 141 LYS B C 1
ATOM 3037 O O . LYS B 1 141 ? -14.117 -2.994 -8.195 1 96.25 141 LYS B O 1
ATOM 3042 N N . MET B 1 142 ? -12.391 -2.217 -6.977 1 96.25 142 MET B N 1
ATOM 3043 C CA . MET B 1 142 ? -13.266 -1.833 -5.875 1 96.25 142 MET B CA 1
ATOM 3044 C C . MET B 1 142 ? -14.234 -0.734 -6.305 1 96.25 142 MET B C 1
ATOM 3046 O O . MET B 1 142 ? -15.383 -0.708 -5.871 1 96.25 142 MET B O 1
ATOM 3050 N N . LEU B 1 143 ? -13.727 0.177 -7.094 1 96.56 143 LEU B N 1
ATOM 3051 C CA . LEU B 1 143 ? -14.57 1.239 -7.633 1 96.56 143 LEU B CA 1
ATOM 3052 C C . LEU B 1 143 ? -15.719 0.66 -8.453 1 96.56 143 LEU B C 1
ATOM 3054 O O . LEU B 1 143 ? -16.875 1.074 -8.289 1 96.56 143 LEU B O 1
ATOM 3058 N N . LYS B 1 144 ? -15.438 -0.308 -9.25 1 95.31 144 LYS B N 1
ATOM 3059 C CA . LYS B 1 144 ? -16.453 -0.977 -10.062 1 95.31 144 LYS B CA 1
ATOM 3060 C C . LYS B 1 144 ? -17.469 -1.705 -9.188 1 95.31 144 LYS B C 1
ATOM 3062 O O . LYS B 1 144 ? -18.672 -1.641 -9.438 1 95.31 144 LYS B O 1
ATOM 3067 N N . ASP B 1 145 ? -17.016 -2.328 -8.203 1 93.94 145 ASP B N 1
ATOM 3068 C CA . ASP B 1 145 ? -17.906 -3.041 -7.281 1 93.94 145 ASP B CA 1
ATOM 3069 C C . ASP B 1 145 ? -18.828 -2.076 -6.551 1 93.94 145 ASP B C 1
ATOM 3071 O O . ASP B 1 145 ? -20.016 -2.381 -6.34 1 93.94 145 ASP B O 1
ATOM 3075 N N . GLN B 1 146 ? -18.297 -1.023 -6.172 1 93.12 146 GLN B N 1
ATOM 3076 C CA . GLN B 1 146 ? -19.094 -0.001 -5.5 1 93.12 146 GLN B CA 1
ATOM 3077 C C . GLN B 1 146 ? -20.188 0.536 -6.418 1 93.12 146 GLN B C 1
ATOM 3079 O O . GLN B 1 146 ? -21.328 0.754 -5.98 1 93.12 146 GLN B O 1
ATOM 3084 N N . GLN B 1 147 ? -19.891 0.744 -7.602 1 93.31 147 GLN B N 1
ATOM 3085 C CA . GLN B 1 147 ? -20.844 1.244 -8.586 1 93.31 147 GLN B CA 1
ATOM 3086 C C . GLN B 1 147 ? -21.938 0.211 -8.867 1 93.31 147 GLN B C 1
ATOM 3088 O O . GLN B 1 147 ? -23.109 0.557 -8.992 1 93.31 147 GLN B O 1
ATOM 3093 N N . GLN B 1 148 ? -21.594 -1.019 -8.867 1 92.31 148 GLN B N 1
ATOM 3094 C CA . GLN B 1 148 ? -22.547 -2.096 -9.102 1 92.31 148 GLN B CA 1
ATOM 3095 C C . GLN B 1 148 ? -23.484 -2.273 -7.902 1 92.31 148 GLN B C 1
ATOM 3097 O O . GLN B 1 148 ? -24.688 -2.521 -8.07 1 92.31 148 GLN B O 1
ATOM 3102 N N . ASN B 1 149 ? -22.953 -2.158 -6.805 1 89.25 149 ASN B N 1
ATOM 3103 C CA . ASN B 1 149 ? -23.766 -2.293 -5.598 1 89.25 149 ASN B CA 1
ATOM 3104 C C . ASN B 1 149 ? -24.734 -1.134 -5.449 1 89.25 149 ASN B C 1
ATOM 3106 O O . ASN B 1 149 ? -25.875 -1.326 -4.996 1 89.25 149 ASN B O 1
ATOM 3110 N N . GLN B 1 150 ? -24.328 -0.017 -5.781 1 87.31 150 GLN B N 1
ATOM 3111 C CA . GLN B 1 150 ? -25.219 1.142 -5.723 1 87.31 150 GLN B CA 1
ATOM 3112 C C . GLN B 1 150 ? -26.359 1.014 -6.727 1 87.31 150 GLN B C 1
ATOM 3114 O O . GLN B 1 150 ? -27.516 1.346 -6.418 1 87.31 150 GLN B O 1
ATOM 3119 N N . GLN B 1 151 ? -26.062 0.514 -7.789 1 88 151 GLN B N 1
ATOM 3120 C CA . GLN B 1 151 ? -27.094 0.301 -8.805 1 88 151 GLN B CA 1
ATOM 3121 C C . GLN B 1 151 ? -28.094 -0.76 -8.359 1 88 151 GLN B C 1
ATOM 3123 O O . GLN B 1 151 ? -29.297 -0.606 -8.562 1 88 151 GLN B O 1
ATOM 3128 N N . ASN B 1 152 ? -27.641 -1.729 -7.762 1 88.31 152 ASN B N 1
ATOM 3129 C CA . ASN B 1 152 ? -28.516 -2.789 -7.27 1 88.31 152 ASN B CA 1
ATOM 3130 C C . ASN B 1 152 ? -29.391 -2.301 -6.125 1 88.31 152 ASN B C 1
ATOM 3132 O O . ASN B 1 152 ? -30.562 -2.664 -6.039 1 88.31 152 ASN B O 1
ATOM 3136 N N . GLN B 1 153 ? -28.906 -1.519 -5.355 1 84.88 153 GLN B N 1
ATOM 3137 C CA . GLN B 1 153 ? -29.672 -0.959 -4.25 1 84.88 153 GLN B CA 1
ATOM 3138 C C . GLN B 1 153 ? -30.766 -0.014 -4.762 1 84.88 153 GLN B C 1
ATOM 3140 O O . GLN B 1 153 ? -31.875 -0.011 -4.25 1 84.88 153 GLN B O 1
ATOM 3145 N N . ASP B 1 154 ? -30.406 0.674 -5.75 1 85.81 154 ASP B N 1
ATOM 3146 C CA . ASP B 1 154 ? -31.375 1.593 -6.332 1 85.81 154 ASP B CA 1
ATOM 3147 C C . ASP B 1 154 ? -32.5 0.832 -7.023 1 85.81 154 ASP B C 1
ATOM 3149 O O . ASP B 1 154 ? -33.688 1.219 -6.93 1 85.81 154 ASP B O 1
ATOM 3153 N N . GLN B 1 155 ? -32.219 -0.206 -7.523 1 86.06 155 GLN B N 1
ATOM 3154 C CA . GLN B 1 155 ? -33.219 -1.041 -8.18 1 86.06 155 GLN B CA 1
ATOM 3155 C C . GLN B 1 155 ? -34.094 -1.727 -7.152 1 86.06 155 GLN B C 1
ATOM 3157 O O . GLN B 1 155 ? -35.312 -1.824 -7.352 1 86.06 155 GLN B O 1
ATOM 3162 N N . ASN B 1 156 ? -33.562 -2.146 -6.18 1 84.69 156 ASN B N 1
ATOM 3163 C CA . ASN B 1 156 ? -34.312 -2.799 -5.125 1 84.69 156 ASN B CA 1
ATOM 3164 C C . ASN B 1 156 ? -35.25 -1.818 -4.418 1 84.69 156 ASN B C 1
ATOM 3166 O O . ASN B 1 156 ? -36.375 -2.166 -4.074 1 84.69 156 ASN B O 1
ATOM 3170 N N . LYS B 1 157 ? -34.875 -0.619 -4.297 1 79.56 157 LYS B N 1
ATOM 3171 C CA . LYS B 1 157 ? -35.688 0.409 -3.686 1 79.56 157 LYS B CA 1
ATOM 3172 C C . LYS B 1 157 ? -36.875 0.763 -4.586 1 79.56 157 LYS B C 1
ATOM 3174 O O . LYS B 1 157 ? -38 0.946 -4.102 1 79.56 157 LYS B O 1
ATOM 3179 N N . GLN B 1 158 ? -36.625 0.717 -5.797 1 83.06 158 GLN B N 1
ATOM 3180 C CA . GLN B 1 158 ? -37.688 1.013 -6.746 1 83.06 158 GLN B CA 1
ATOM 3181 C C . GLN B 1 158 ? -38.719 -0.116 -6.793 1 83.06 158 GLN B C 1
ATOM 3183 O O . GLN B 1 158 ? -39.906 0.136 -6.848 1 83.06 158 GLN B O 1
ATOM 3188 N N . GLN B 1 159 ? -38.312 -1.266 -6.621 1 83.81 159 GLN B N 1
ATOM 3189 C CA . GLN B 1 159 ? -39.219 -2.416 -6.629 1 83.81 159 GLN B CA 1
ATOM 3190 C C . GLN B 1 159 ? -40.062 -2.469 -5.355 1 83.81 159 GLN B C 1
ATOM 3192 O O . GLN B 1 159 ? -41.25 -2.789 -5.402 1 83.81 159 GLN B O 1
ATOM 3197 N N . GLN B 1 160 ? -39.5 -2.121 -4.336 1 83.06 160 GLN B N 1
ATOM 3198 C CA . GLN B 1 160 ? -40.219 -2.096 -3.07 1 83.06 160 GLN B CA 1
ATOM 3199 C C . GLN B 1 160 ? -41.281 -0.982 -3.055 1 83.06 160 GLN B C 1
ATOM 3201 O O . GLN B 1 160 ? -42.375 -1.169 -2.549 1 83.06 160 GLN B O 1
ATOM 3206 N N . GLN B 1 161 ? -40.906 0.129 -3.611 1 82.12 161 GLN B N 1
ATOM 3207 C CA . GLN B 1 161 ? -41.844 1.243 -3.688 1 82.12 161 GLN B CA 1
ATOM 3208 C C . GLN B 1 161 ? -43 0.915 -4.609 1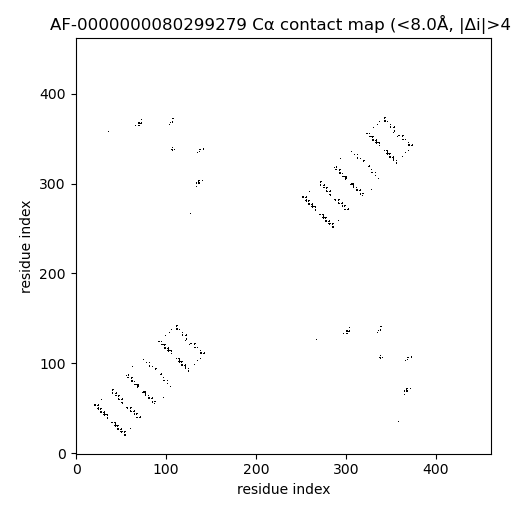 82.12 161 GLN B C 1
ATOM 3210 O O . GLN B 1 161 ? -44.156 1.238 -4.301 1 82.12 161 GLN B O 1
ATOM 3215 N N . ASP B 1 162 ? -42.781 0.225 -5.586 1 85.06 162 ASP B N 1
ATOM 3216 C CA . ASP B 1 162 ? -43.812 -0.168 -6.535 1 85.06 162 ASP B CA 1
ATOM 3217 C C . ASP B 1 162 ? -44.75 -1.193 -5.914 1 85.06 162 ASP B C 1
ATOM 3219 O O . ASP B 1 162 ? -45.969 -1.136 -6.129 1 85.06 162 ASP B O 1
ATOM 3223 N N . GLN B 1 163 ? -44.344 -2.002 -5.078 1 82.31 163 GLN B N 1
ATOM 3224 C CA . GLN B 1 163 ? -45.156 -3.014 -4.414 1 82.31 163 GLN B CA 1
ATOM 3225 C C . GLN B 1 163 ? -46.031 -2.389 -3.334 1 82.31 163 GLN B C 1
ATOM 3227 O O . GLN B 1 163 ? -47.156 -2.824 -3.117 1 82.31 163 GLN B O 1
ATOM 3232 N N . GLN B 1 164 ? -45.5 -1.362 -2.746 1 80.12 164 GLN B N 1
ATOM 3233 C CA . GLN B 1 164 ? -46.281 -0.667 -1.725 1 80.12 164 GLN B CA 1
ATOM 3234 C C . GLN B 1 164 ? -47.406 0.151 -2.354 1 80.12 164 GLN B C 1
ATOM 3236 O O . GLN B 1 164 ? -48.5 0.241 -1.794 1 80.12 164 GLN B O 1
ATOM 3241 N N . GLU B 1 165 ? -47.156 0.648 -3.477 1 79.94 165 GLU B N 1
ATOM 3242 C CA . GLU B 1 165 ? -48.188 1.417 -4.184 1 79.94 165 GLU B CA 1
ATOM 3243 C C . GLU B 1 165 ? -49.281 0.508 -4.719 1 79.94 165 GLU B C 1
ATOM 3245 O O . GLU B 1 165 ? -50.469 0.86 -4.672 1 79.94 165 GLU B O 1
ATOM 3250 N N . ASP B 1 166 ? -48.969 -0.648 -5.082 1 78.44 166 ASP B N 1
ATOM 3251 C CA . ASP B 1 166 ? -49.938 -1.615 -5.582 1 78.44 166 ASP B CA 1
ATOM 3252 C C . ASP B 1 166 ? -50.844 -2.115 -4.457 1 78.44 166 ASP B C 1
ATOM 3254 O O . ASP B 1 166 ? -52.031 -2.359 -4.672 1 78.44 166 ASP B O 1
ATOM 3258 N N . LYS B 1 167 ? -50.406 -2.23 -3.336 1 69.81 167 LYS B N 1
ATOM 3259 C CA . LYS B 1 167 ? -51.188 -2.66 -2.186 1 69.81 167 LYS B CA 1
ATOM 3260 C C . LYS B 1 167 ? -52.156 -1.577 -1.756 1 69.81 167 LYS B C 1
ATOM 3262 O O . LYS B 1 167 ? -53.281 -1.88 -1.306 1 69.81 167 LYS B O 1
ATOM 3267 N N . LYS B 1 168 ? -51.812 -0.362 -2.018 1 65.44 168 LYS B N 1
ATOM 3268 C CA . LYS B 1 168 ? -52.688 0.755 -1.675 1 65.44 168 LYS B CA 1
ATOM 3269 C C . LYS B 1 168 ? -53.844 0.86 -2.652 1 65.44 168 LYS B C 1
ATOM 3271 O O . LYS B 1 168 ? -54.969 1.165 -2.254 1 65.44 168 LYS B O 1
ATOM 3276 N N . ASP B 1 169 ? -53.719 0.454 -3.764 1 75.38 169 ASP B N 1
ATOM 3277 C CA . ASP B 1 169 ? -54.75 0.528 -4.797 1 75.38 169 ASP B CA 1
ATOM 3278 C C . ASP B 1 169 ? -55.719 -0.632 -4.676 1 75.38 169 ASP B C 1
ATOM 3280 O O . ASP B 1 169 ? -56.906 -0.477 -4.961 1 75.38 169 ASP B O 1
ATOM 3284 N N . GLN B 1 170 ? -55.344 -1.685 -4.168 1 65.75 170 GLN B N 1
ATOM 3285 C CA . GLN B 1 170 ? -56.219 -2.84 -4.004 1 65.75 170 GLN B CA 1
ATOM 3286 C C . GLN B 1 170 ? -57.156 -2.656 -2.809 1 65.75 170 GLN B C 1
ATOM 3288 O O . GLN B 1 170 ? -58.281 -3.135 -2.822 1 65.75 170 GLN B O 1
ATOM 3293 N N . ASN B 1 171 ? -56.719 -1.949 -1.895 1 61.59 171 ASN B N 1
ATOM 3294 C CA . ASN B 1 171 ? -57.562 -1.693 -0.727 1 61.59 171 ASN B CA 1
ATOM 3295 C C . ASN B 1 171 ? -58.625 -0.643 -1.021 1 61.59 171 ASN B C 1
ATOM 3297 O O . ASN B 1 171 ? -59.656 -0.602 -0.356 1 61.59 171 ASN B O 1
ATOM 3301 N N . LYS B 1 172 ? -58.406 0.166 -1.962 1 58.84 172 LYS B N 1
ATOM 3302 C CA . LYS B 1 172 ? -59.406 1.167 -2.346 1 58.84 172 LYS B CA 1
ATOM 3303 C C . LYS B 1 172 ? -60.562 0.527 -3.092 1 58.84 172 LYS B C 1
ATOM 3305 O O . LYS B 1 172 ? -61.719 0.976 -2.969 1 58.84 172 LYS B O 1
ATOM 3310 N N . ASP B 1 173 ? -60.406 -0.527 -3.803 1 58.47 173 ASP B N 1
ATOM 3311 C CA . ASP B 1 173 ? -61.469 -1.14 -4.598 1 58.47 173 ASP B CA 1
ATOM 3312 C C . ASP B 1 173 ? -62.406 -1.962 -3.721 1 58.47 173 ASP B C 1
ATOM 3314 O O . ASP B 1 173 ? -63.562 -2.197 -4.086 1 58.47 173 ASP B O 1
ATOM 3318 N N . GLN B 1 174 ? -61.938 -2.318 -2.668 1 55.34 174 GLN B N 1
ATOM 3319 C CA . GLN B 1 174 ? -62.844 -3.133 -1.861 1 55.34 174 GLN B CA 1
ATOM 3320 C C . GLN B 1 174 ? -63.781 -2.258 -1.047 1 55.34 174 GLN B C 1
ATOM 3322 O O . GLN B 1 174 ? -64.75 -2.756 -0.472 1 55.34 174 GLN B O 1
ATOM 3327 N N . GLN B 1 175 ? -63.344 -1.002 -0.854 1 49.69 175 GLN B N 1
ATOM 3328 C CA . GLN B 1 175 ? -64.188 -0.169 -0.012 1 49.69 175 GLN B CA 1
ATOM 3329 C C . GLN B 1 175 ? -65.25 0.554 -0.844 1 49.69 175 GLN B C 1
ATOM 3331 O O . GLN B 1 175 ? -66 1.369 -0.318 1 49.69 175 GLN B O 1
ATOM 3336 N N . GLN B 1 176 ? -65.25 0.374 -2.109 1 45.88 176 GLN B N 1
ATOM 3337 C CA . GLN B 1 176 ? -66.25 1.198 -2.818 1 45.88 176 GLN B CA 1
ATOM 3338 C C . GLN B 1 176 ? -67.625 0.813 -2.441 1 45.88 176 GLN B C 1
ATOM 3340 O O . GLN B 1 176 ? -68.625 1.35 -2.996 1 45.88 176 GLN B O 1
ATOM 3345 N N . ASN B 1 177 ? -67.812 -0.403 -1.865 1 39.78 177 ASN B N 1
ATOM 3346 C CA . ASN B 1 177 ? -69.25 -0.389 -1.828 1 39.78 177 ASN B CA 1
ATOM 3347 C C . ASN B 1 177 ? -69.812 0.632 -0.823 1 39.78 177 ASN B C 1
ATOM 3349 O O . ASN B 1 177 ? -71 0.611 -0.47 1 39.78 177 ASN B O 1
ATOM 3353 N N . LYS B 1 178 ? -69.125 0.817 0.394 1 39.91 178 LYS B N 1
ATOM 3354 C CA . LYS B 1 178 ? -69.938 1.603 1.313 1 39.91 178 LYS B CA 1
ATOM 3355 C C . LYS B 1 178 ? -69.875 3.094 0.997 1 39.91 178 LYS B C 1
ATOM 3357 O O . LYS B 1 178 ? -68.75 3.605 0.712 1 39.91 178 LYS B O 1
ATOM 3362 N N . ASP B 1 179 ? -71.062 3.9 0.981 1 37.16 179 ASP B N 1
ATOM 3363 C CA . ASP B 1 179 ? -71.438 5.172 0.378 1 37.16 179 ASP B CA 1
ATOM 3364 C C . ASP B 1 179 ? -70.5 6.281 0.781 1 37.16 179 ASP B C 1
ATOM 3366 O O . ASP B 1 179 ? -70 7.016 -0.073 1 37.16 179 ASP B O 1
ATOM 3370 N N . GLN B 1 180 ? -70.938 7.215 1.845 1 31.92 180 GLN B N 1
ATOM 3371 C CA . GLN B 1 180 ? -71.062 8.664 1.675 1 31.92 180 GLN B CA 1
ATOM 3372 C C . GLN B 1 180 ? -69.688 9.344 1.938 1 31.92 180 GLN B C 1
ATOM 3374 O O . GLN B 1 180 ? -69.375 10.32 1.272 1 31.92 180 GLN B O 1
ATOM 3379 N N . GLN B 1 181 ? -69.062 9.32 3.229 1 32.09 181 GLN B N 1
ATOM 3380 C CA . GLN B 1 181 ? -68.812 10.648 3.775 1 32.09 181 GLN B CA 1
ATOM 3381 C C . GLN B 1 181 ? -67.438 11.172 3.305 1 32.09 181 GLN B C 1
ATOM 3383 O O . GLN B 1 181 ? -67.375 12.219 2.66 1 32.09 181 GLN B O 1
ATOM 3388 N N . GLN B 1 182 ? -66.375 11.367 4.332 1 36.47 182 GLN B N 1
ATOM 3389 C CA . GLN B 1 182 ? -65.562 12.547 4.59 1 36.47 182 GLN B CA 1
ATOM 3390 C C . GLN B 1 182 ? -64.312 12.508 3.762 1 36.47 182 GLN B C 1
ATOM 3392 O O . GLN B 1 182 ? -63.688 11.438 3.566 1 36.47 182 GLN B O 1
ATOM 3397 N N . PRO B 1 183 ? -64.062 13.617 2.945 1 38.56 183 PRO B N 1
ATOM 3398 C CA . PRO B 1 183 ? -62.938 13.828 2.047 1 38.56 183 PRO B CA 1
ATOM 3399 C C . PRO B 1 183 ? -61.594 13.664 2.752 1 38.56 183 PRO B C 1
ATOM 3401 O O . PRO B 1 183 ? -61.375 14.281 3.797 1 38.56 183 PRO B O 1
ATOM 3404 N N . PRO B 1 184 ? -60.938 12.516 2.664 1 38.28 184 PRO B N 1
ATOM 3405 C CA . PRO B 1 184 ? -59.656 12.344 3.371 1 38.28 184 PRO B CA 1
ATOM 3406 C C . PRO B 1 184 ? -58.625 13.383 2.975 1 38.28 184 PRO B C 1
ATOM 3408 O O . PRO B 1 184 ? -58.594 13.852 1.832 1 38.28 184 PRO B O 1
ATOM 3411 N N . GLN B 1 185 ? -58.156 14.281 3.906 1 32.09 185 GLN B N 1
ATOM 3412 C CA . GLN B 1 185 ? -57.125 15.297 3.805 1 32.09 185 GLN B CA 1
ATOM 3413 C C . GLN B 1 185 ? -55.812 14.703 3.268 1 32.09 185 GLN B C 1
ATOM 3415 O O . GLN B 1 185 ? -55.406 13.609 3.678 1 32.09 185 GLN B O 1
ATOM 3420 N N . PRO B 1 186 ? -55.406 15.195 2.117 1 33.81 186 PRO B N 1
ATOM 3421 C CA . PRO B 1 186 ? -54.156 14.805 1.459 1 33.81 186 PRO B CA 1
ATOM 3422 C C . PRO B 1 186 ? -52.938 14.984 2.357 1 33.81 186 PRO B C 1
ATOM 3424 O O . PRO B 1 186 ? -52.719 16.062 2.92 1 33.81 186 PRO B O 1
ATOM 3427 N N . GLN B 1 187 ? -52.469 13.992 3.176 1 30.5 187 GLN B N 1
ATOM 3428 C CA . GLN B 1 187 ? -51.219 14.047 3.928 1 30.5 187 GLN B CA 1
ATOM 3429 C C . GLN B 1 187 ? -50.031 14.273 3 1 30.5 187 GLN B C 1
ATOM 3431 O O . GLN B 1 187 ? -49.875 13.555 2.012 1 30.5 187 GLN B O 1
ATOM 3436 N N . LYS B 1 188 ? -49.5 15.469 2.945 1 31.38 188 LYS B N 1
ATOM 3437 C CA . LYS B 1 188 ? -48.219 15.914 2.357 1 31.38 188 LYS B CA 1
ATOM 3438 C C . LYS B 1 188 ? -47.062 15.031 2.812 1 31.38 188 LYS B C 1
ATOM 3440 O O . LYS B 1 188 ? -46.875 14.82 4.012 1 31.38 188 LYS B O 1
ATOM 3445 N N . LYS B 1 189 ? -46.562 14.125 1.974 1 34.31 189 LYS B N 1
ATOM 3446 C CA . LYS B 1 189 ? -45.344 13.328 2.119 1 34.31 189 LYS B CA 1
ATOM 3447 C C . LYS B 1 189 ? -44.125 14.219 2.309 1 34.31 189 LYS B C 1
ATOM 3449 O O . LYS B 1 189 ? -43.781 15.008 1.425 1 34.31 189 LYS B O 1
ATOM 3454 N N . ASP B 1 190 ? -43.688 14.578 3.576 1 32.38 190 ASP B N 1
ATOM 3455 C CA . ASP B 1 190 ? -42.438 15.219 3.914 1 32.38 190 ASP B CA 1
ATOM 3456 C C . ASP B 1 190 ? -41.25 14.367 3.479 1 32.38 190 ASP B C 1
ATOM 3458 O O . ASP B 1 190 ? -41 13.297 4.043 1 32.38 190 ASP B O 1
ATOM 3462 N N . SER B 1 191 ? -41 14.258 2.217 1 34.34 191 SER B N 1
ATOM 3463 C CA . SER B 1 191 ? -39.812 13.633 1.653 1 34.34 191 SER B CA 1
ATOM 3464 C C . SER B 1 191 ? -38.531 14.336 2.123 1 34.34 191 SER B C 1
ATOM 3466 O O . SER B 1 191 ? -37.438 14.102 1.582 1 34.34 191 SER B O 1
ATOM 3468 N N . GLU B 1 192 ? -38.594 15.484 2.846 1 32.91 192 GLU B N 1
ATOM 3469 C CA . GLU B 1 192 ? -37.344 16.219 2.973 1 32.91 192 GLU B CA 1
ATOM 3470 C C . GLU B 1 192 ? -36.375 15.5 3.902 1 32.91 192 GLU B C 1
ATOM 3472 O O . GLU B 1 192 ? -35.375 16.078 4.332 1 32.91 192 GLU B O 1
ATOM 3477 N N . MET B 1 193 ? -36.562 14.305 4.367 1 32.69 193 MET B N 1
ATOM 3478 C CA . MET B 1 193 ? -35.719 13.945 5.496 1 32.69 193 MET B CA 1
ATOM 3479 C C . MET B 1 193 ? -34.312 13.633 5.027 1 32.69 193 MET B C 1
ATOM 3481 O O . MET B 1 193 ? -33.438 13.273 5.836 1 32.69 193 MET B O 1
ATOM 3485 N N . SER B 1 194 ? -34.125 13.297 3.713 1 36.94 194 SER B N 1
ATOM 3486 C CA . SER B 1 194 ? -32.875 12.523 3.629 1 36.94 194 SER B CA 1
ATOM 3487 C C . SER B 1 194 ? -31.656 13.43 3.785 1 36.94 194 SER B C 1
ATOM 3489 O O . SER B 1 194 ? -30.625 13 4.312 1 36.94 194 SER B O 1
ATOM 3491 N N . LYS B 1 195 ? -31.797 14.672 3.271 1 33.47 195 LYS B N 1
ATOM 3492 C CA . LYS B 1 195 ? -30.578 15.461 3.229 1 33.47 195 LYS B CA 1
ATOM 3493 C C . LYS B 1 195 ? -30.172 15.938 4.625 1 33.47 195 LYS B C 1
ATOM 3495 O O . LYS B 1 195 ? -28.984 16.125 4.91 1 33.47 195 LYS B O 1
ATOM 3500 N N . GLU B 1 196 ? -31.141 16.234 5.453 1 33.22 196 GLU B N 1
ATOM 3501 C CA . GLU B 1 196 ? -30.844 16.844 6.746 1 33.22 196 GLU B CA 1
ATOM 3502 C C . GLU B 1 196 ? -30.125 15.852 7.668 1 33.22 196 GLU B C 1
ATOM 3504 O O . GLU B 1 196 ? -29.281 16.25 8.469 1 33.22 196 GLU B O 1
ATOM 3509 N N . ASN B 1 197 ? -30.469 14.617 7.547 1 34.19 197 ASN B N 1
ATOM 3510 C CA . ASN B 1 197 ? -29.828 13.664 8.453 1 34.19 197 ASN B CA 1
ATOM 3511 C C . ASN B 1 197 ? -28.344 13.477 8.109 1 34.19 197 ASN B C 1
ATOM 3513 O O . ASN B 1 197 ? -27.516 13.281 9 1 34.19 197 ASN B O 1
ATOM 3517 N N . ALA B 1 198 ? -28.047 13.672 6.836 1 31.25 198 ALA B N 1
ATOM 3518 C CA . ALA B 1 198 ? -26.641 13.5 6.496 1 31.25 198 ALA B CA 1
ATOM 3519 C C . ALA B 1 198 ? -25.797 14.625 7.086 1 31.25 198 ALA B C 1
ATOM 3521 O O . ALA B 1 198 ? -24.656 14.398 7.508 1 31.25 198 ALA B O 1
ATOM 3522 N N . GLU B 1 199 ? -26.359 15.828 7.129 1 37.22 199 GLU B N 1
ATOM 3523 C CA . GLU B 1 199 ? -25.625 16.953 7.691 1 37.22 199 GLU B CA 1
ATOM 3524 C C . GLU B 1 199 ? -25.391 16.766 9.188 1 37.22 199 GLU B C 1
ATOM 3526 O O . GLU B 1 199 ? -24.344 17.141 9.711 1 37.22 199 GLU B O 1
ATOM 3531 N N . GLN B 1 200 ? -26.406 16.203 9.875 1 34.47 200 GLN B N 1
ATOM 3532 C CA . GLN B 1 200 ? -26.219 15.992 11.305 1 34.47 200 GLN B CA 1
ATOM 3533 C C . GLN B 1 200 ? -25.156 14.93 11.57 1 34.47 200 GLN B C 1
ATOM 3535 O O . GLN B 1 200 ? -24.375 15.039 12.523 1 34.47 200 GLN B O 1
ATOM 3540 N N . LEU B 1 201 ? -25.125 13.961 10.695 1 31.81 201 LEU B N 1
ATOM 3541 C CA . LEU B 1 201 ? -24.062 12.969 10.906 1 31.81 201 LEU B CA 1
ATOM 3542 C C . LEU B 1 201 ? -22.688 13.578 10.625 1 31.81 201 LEU B C 1
ATOM 3544 O O . LEU B 1 201 ? -21.734 13.305 11.352 1 31.81 201 LEU B O 1
ATOM 3548 N N . LEU B 1 202 ? -22.609 14.445 9.625 1 34.28 202 LEU B N 1
ATOM 3549 C CA . LEU B 1 202 ? -21.328 15.086 9.352 1 34.28 202 LEU B CA 1
ATOM 3550 C C . LEU B 1 202 ? -20.953 16.062 10.469 1 34.28 202 LEU B C 1
ATOM 3552 O O . LEU B 1 202 ? -19.797 16.125 10.875 1 34.28 202 LEU B O 1
ATOM 3556 N N . ASN B 1 203 ? -21.859 16.844 11.016 1 38.66 203 ASN B N 1
ATOM 3557 C CA . ASN B 1 203 ? -21.562 17.797 12.078 1 38.66 203 ASN B CA 1
ATOM 3558 C C . ASN B 1 203 ? -21.172 17.094 13.375 1 38.66 203 ASN B C 1
ATOM 3560 O O . ASN B 1 203 ? -20.391 17.609 14.164 1 38.66 203 ASN B O 1
ATOM 3564 N N . SER B 1 204 ? -21.812 15.945 13.688 1 37.12 204 SER B N 1
ATOM 3565 C CA . SER B 1 204 ? -21.453 15.258 14.922 1 37.12 204 SER B CA 1
ATOM 3566 C C . SER B 1 204 ? -20 14.805 14.906 1 37.12 204 SER B C 1
ATOM 3568 O O . SER B 1 204 ? -19.344 14.781 15.945 1 37.12 204 SER B O 1
ATOM 3570 N N . VAL B 1 205 ? -19.578 14.453 13.742 1 34.41 205 VAL B N 1
ATOM 3571 C CA . VAL B 1 205 ? -18.188 14.039 13.656 1 34.41 205 VAL B CA 1
ATOM 3572 C C . VAL B 1 205 ? -17.281 15.258 13.836 1 34.41 205 VAL B C 1
ATOM 3574 O O . VAL B 1 205 ? -16.234 15.164 14.469 1 34.41 205 VAL B O 1
ATOM 3577 N N . MET B 1 206 ? -17.734 16.391 13.406 1 35.81 206 MET B N 1
ATOM 3578 C CA . MET B 1 206 ? -16.906 17.578 13.57 1 35.81 206 MET B CA 1
ATOM 3579 C C . MET B 1 206 ? -16.859 18.031 15.023 1 35.81 206 MET B C 1
ATOM 3581 O O . MET B 1 206 ? -15.859 18.562 15.492 1 35.81 206 MET B O 1
ATOM 3585 N N . GLN B 1 207 ? -18.031 17.938 15.711 1 36.09 207 GLN B N 1
ATOM 3586 C CA . GLN B 1 207 ? -18.062 18.406 17.094 1 36.09 207 GLN B CA 1
ATOM 3587 C C . GLN B 1 207 ? -17.25 17.484 18 1 36.09 207 GLN B C 1
ATOM 3589 O O . GLN B 1 207 ? -16.625 17.953 18.969 1 36.09 207 GLN B O 1
ATOM 3594 N N . ASP B 1 208 ? -17.266 16.219 17.688 1 36.59 208 ASP B N 1
ATOM 3595 C CA . ASP B 1 208 ? -16.5 15.312 18.531 1 36.59 208 ASP B CA 1
ATOM 3596 C C . ASP B 1 208 ? -15 15.57 18.406 1 36.59 208 ASP B C 1
ATOM 3598 O O . ASP B 1 208 ? -14.211 15.203 19.281 1 36.59 208 ASP B O 1
ATOM 3602 N N . GLU B 1 209 ? -14.602 16.172 17.375 1 35.09 209 GLU B N 1
ATOM 3603 C CA . GLU B 1 209 ? -13.18 16.5 17.234 1 35.09 209 GLU B CA 1
ATOM 3604 C C . GLU B 1 209 ? -12.758 17.578 18.203 1 35.09 209 GLU B C 1
ATOM 3606 O O . GLU B 1 209 ? -11.648 17.531 18.75 1 35.09 209 GLU B O 1
ATOM 3611 N N . LYS B 1 210 ? -13.648 18.578 18.531 1 38.19 210 LYS B N 1
ATOM 3612 C CA . LYS B 1 210 ? -13.242 19.641 19.453 1 38.19 210 LYS B CA 1
ATOM 3613 C C . LYS B 1 210 ? -13.109 19.109 20.875 1 38.19 210 LYS B C 1
ATOM 3615 O O . LYS B 1 210 ? -12.203 19.516 21.609 1 38.19 210 LYS B O 1
ATOM 3620 N N . ASP B 1 211 ? -13.938 18.188 21.281 1 39.84 211 ASP B N 1
ATOM 3621 C CA . ASP B 1 211 ? -13.859 17.703 22.656 1 39.84 211 ASP B CA 1
ATOM 3622 C C . ASP B 1 211 ? -12.609 16.844 22.859 1 39.84 211 ASP B C 1
ATOM 3624 O O . ASP B 1 211 ? -12.031 16.828 23.953 1 39.84 211 ASP B O 1
ATOM 3628 N N . VAL B 1 212 ? -12.172 16.203 21.828 1 36.88 212 VAL B N 1
ATOM 3629 C CA . VAL B 1 212 ? -10.977 15.383 21.984 1 36.88 212 VAL B CA 1
ATOM 3630 C C . VAL B 1 212 ? -9.734 16.266 22 1 36.88 212 VAL B C 1
ATOM 3632 O O . VAL B 1 212 ? -8.789 16 22.75 1 36.88 212 VAL B O 1
ATOM 3635 N N . GLN B 1 213 ? -9.734 17.359 21.312 1 36.91 213 GLN B N 1
ATOM 3636 C CA . GLN B 1 213 ? -8.586 18.266 21.391 1 36.91 213 GLN B CA 1
ATOM 3637 C C . GLN B 1 213 ? -8.445 18.859 22.797 1 36.91 213 GLN B C 1
ATOM 3639 O O . GLN B 1 213 ? -7.332 19.016 23.297 1 36.91 213 GLN B O 1
ATOM 3644 N N . ASP B 1 214 ? -9.531 19.141 23.422 1 37.16 214 ASP B N 1
ATOM 3645 C CA . ASP B 1 214 ? -9.453 19.75 24.734 1 37.16 214 ASP B CA 1
ATOM 3646 C C . ASP B 1 214 ? -8.93 18.75 25.781 1 37.16 214 ASP B C 1
ATOM 3648 O O . ASP B 1 214 ? -8.195 19.125 26.688 1 37.16 214 ASP B O 1
ATOM 3652 N N . LYS B 1 215 ? -9.289 17.438 25.531 1 38.59 215 LYS B N 1
ATOM 3653 C CA . LYS B 1 215 ? -8.812 16.469 26.516 1 38.59 215 LYS B CA 1
ATOM 3654 C C . LYS B 1 215 ? -7.312 16.234 26.391 1 38.59 215 LYS B C 1
ATOM 3656 O O . LYS B 1 215 ? -6.621 16.047 27.391 1 38.59 215 LYS B O 1
ATOM 3661 N N . VAL B 1 216 ? -6.789 16.328 25.188 1 35.19 216 VAL B N 1
ATOM 3662 C CA . VAL B 1 216 ? -5.355 16.109 25.016 1 35.19 216 VAL B CA 1
ATOM 3663 C C . VAL B 1 216 ? -4.586 17.312 25.562 1 35.19 216 VAL B C 1
ATOM 3665 O O . VAL B 1 216 ? -3.531 17.141 26.188 1 35.19 216 VAL B O 1
ATOM 3668 N N . LYS B 1 217 ? -5.109 18.484 25.469 1 38.47 217 LYS B N 1
ATOM 3669 C CA . LYS B 1 217 ? -4.41 19.625 26.047 1 38.47 217 LYS B CA 1
ATOM 3670 C C . LYS B 1 217 ? -4.363 19.531 27.562 1 38.47 217 LYS B C 1
ATOM 3672 O O . LYS B 1 217 ? -3.359 19.891 28.188 1 38.47 217 LYS B O 1
ATOM 3677 N N . LYS B 1 218 ? -5.398 18.984 28.141 1 39.53 218 LYS B N 1
ATOM 3678 C CA . LYS B 1 218 ? -5.41 18.938 29.609 1 39.53 218 LYS B CA 1
ATOM 3679 C C . LYS B 1 218 ? -4.422 17.906 30.141 1 39.53 218 LYS B C 1
ATOM 3681 O O . LYS B 1 218 ? -3.826 18.094 31.203 1 39.53 218 LYS B O 1
ATOM 3686 N N . GLN B 1 219 ? -4.23 16.812 29.344 1 34.06 219 GLN B N 1
ATOM 3687 C CA . GLN B 1 219 ? -3.32 15.797 29.875 1 34.06 219 GLN B CA 1
ATOM 3688 C C . GLN B 1 219 ? -1.868 16.25 29.75 1 34.06 219 GLN B C 1
ATOM 3690 O O . GLN B 1 219 ? -1.006 15.797 30.5 1 34.06 219 GLN B O 1
ATOM 3695 N N . GLN B 1 220 ? -1.528 17.094 28.797 1 33.16 220 GLN B N 1
ATOM 3696 C CA . GLN B 1 220 ? -0.15 17.547 28.703 1 33.16 220 GLN B CA 1
ATOM 3697 C C . GLN B 1 220 ? 0.202 18.469 29.875 1 33.16 220 GLN B C 1
ATOM 3699 O O . GLN B 1 220 ? 1.379 18.688 30.172 1 33.16 220 GLN B O 1
ATOM 3704 N N . VAL B 1 221 ? -0.782 19.188 30.422 1 36.06 221 VAL B N 1
ATOM 3705 C CA . VAL B 1 221 ? -0.414 20.125 31.453 1 36.06 221 VAL B CA 1
ATOM 3706 C C . VAL B 1 221 ? 0.067 19.375 32.688 1 36.06 221 VAL B C 1
ATOM 3708 O O . VAL B 1 221 ? 0.936 19.859 33.438 1 36.06 221 VAL B O 1
ATOM 3711 N N . ILE B 1 222 ? -0.503 18.172 32.938 1 34.78 222 ILE B N 1
ATOM 3712 C CA . ILE B 1 222 ? -0.241 17.625 34.281 1 34.78 222 ILE B CA 1
ATOM 3713 C C . ILE B 1 222 ? 1.181 17.062 34.312 1 34.78 222 ILE B C 1
ATOM 3715 O O . ILE B 1 222 ? 1.827 17.094 35.375 1 34.78 222 ILE B O 1
ATOM 3719 N N . GLN B 1 223 ? 1.73 16.531 33.281 1 33.31 223 GLN B N 1
ATOM 3720 C CA . GLN B 1 223 ? 2.957 15.789 33.531 1 33.31 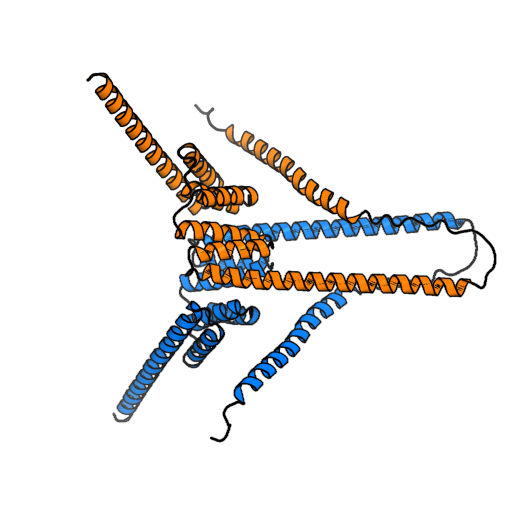223 GLN B CA 1
ATOM 3721 C C . GLN B 1 223 ? 4.145 16.719 33.719 1 33.31 223 GLN B C 1
ATOM 3723 O O . GLN B 1 223 ? 5.266 16.281 33.969 1 33.31 223 GLN B O 1
ATOM 3728 N N . GLY B 1 224 ? 4.043 18.031 33.344 1 34.31 224 GLY B N 1
ATOM 3729 C CA . GLY B 1 224 ? 5.219 18.875 33.469 1 34.31 224 GLY B CA 1
ATOM 3730 C C . GLY B 1 224 ? 5.609 19.156 34.906 1 34.31 224 GLY B C 1
ATOM 3731 O O . GLY B 1 224 ? 6.535 19.922 35.156 1 34.31 224 GLY B O 1
ATOM 3732 N N . GLY B 1 225 ? 4.746 18.922 35.906 1 31.83 225 GLY B N 1
ATOM 3733 C CA . GLY B 1 225 ? 5.039 19.516 37.219 1 31.83 225 GLY B CA 1
ATOM 3734 C C . GLY B 1 225 ? 6.195 18.844 37.938 1 31.83 225 GLY B C 1
ATOM 3735 O O . GLY B 1 225 ? 6.527 19.203 39.062 1 31.83 225 GLY B O 1
ATOM 3736 N N . ARG B 1 226 ? 6.539 17.547 37.656 1 33.19 226 ARG B N 1
ATOM 3737 C CA . ARG B 1 226 ? 7.184 16.922 38.812 1 33.19 226 ARG B CA 1
ATOM 3738 C C . ARG B 1 226 ? 8.625 17.391 38.969 1 33.19 226 ARG B C 1
ATOM 3740 O O . ARG B 1 226 ? 9.359 16.891 39.812 1 33.19 226 ARG B O 1
ATOM 3747 N N . LEU B 1 227 ? 9.211 18.031 37.969 1 29.25 227 LEU B N 1
ATOM 3748 C CA . LEU B 1 227 ? 10.633 17.812 38.188 1 29.25 227 LEU B CA 1
ATOM 3749 C C . LEU B 1 227 ? 11.094 18.438 39.469 1 29.25 227 LEU B C 1
ATOM 3751 O O . LEU B 1 227 ? 11.766 17.797 40.281 1 29.25 227 LEU B O 1
ATOM 3755 N N . GLU B 1 228 ? 11.5 19.75 39.625 1 30.2 228 GLU B N 1
ATOM 3756 C CA . GLU B 1 228 ? 12.781 20.203 40.125 1 30.2 228 GLU B CA 1
ATOM 3757 C C . GLU B 1 228 ? 12.711 20.438 41.656 1 30.2 228 GLU B C 1
ATOM 3759 O O . GLU B 1 228 ? 13.688 20.859 42.25 1 30.2 228 GLU B O 1
ATOM 3764 N N . LYS B 1 229 ? 11.75 20.094 42.594 1 29.22 229 LYS B N 1
ATOM 3765 C CA . LYS B 1 229 ? 12.102 20.781 43.812 1 29.22 229 LYS B CA 1
ATOM 3766 C C . LYS B 1 229 ? 13.305 20.109 44.5 1 29.22 229 LYS B C 1
ATOM 3768 O O . LYS B 1 229 ? 13.742 20.547 45.562 1 29.22 229 LYS B O 1
ATOM 3773 N N . ASP B 1 230 ? 13.977 18.922 44.125 1 26.48 230 ASP B N 1
ATOM 3774 C CA . ASP B 1 230 ? 14.781 18.312 45.188 1 26.48 230 ASP B CA 1
ATOM 3775 C C . ASP B 1 230 ? 16.016 19.156 45.469 1 26.48 230 ASP B C 1
ATOM 3777 O O . ASP B 1 230 ? 16.609 19.047 46.562 1 26.48 230 ASP B O 1
ATOM 3781 N N . TRP B 1 231 ? 16.594 20.125 44.844 1 23.84 231 TRP B N 1
ATOM 3782 C CA . TRP B 1 231 ? 17.703 20.531 45.656 1 23.84 231 TRP B CA 1
ATOM 3783 C C . TRP B 1 231 ? 17.219 21.344 46.875 1 23.84 231 TRP B C 1
ATOM 3785 O O . TRP B 1 231 ? 16.234 22.078 46.781 1 23.84 231 TRP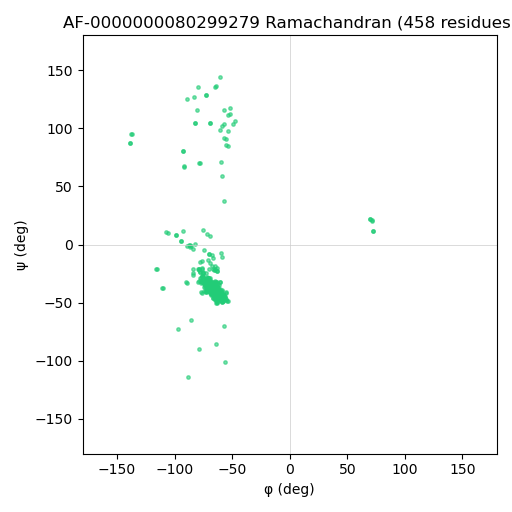 B O 1
#

Sequence (462 aa):
MLQKKYISFFLLLLMAATASAQKAERDFIRKGNRFFKDSVYVDAEVNYRKALETNPQSTVSMFNLGNTLAQQNKLQEAMEQYVAATKIEKDKNDLAQIYHNMGVIFQSQKDYGKAVEAYKQSLRNNPKDDETRYNLALSQKMLKDQQQNQQNQDQNKQQQQDQQEDKKDQNKDQQQNKDQQQPPQPQKKDSEMSKENAEQLLNSVMQDEKDVQDKVKKQQVIQGGRLEKDWMLQKKYISFFLLLLMAATASAQKAERDFIRKGNRFFKDSVYVDAEVNYRKALETNPQSTVSMFNLGNTLAQQNKLQEAMEQYVAATKIEKDKNDLAQIYHNMGVIFQSQKDYGKAVEAYKQSLRNNPKDDETRYNLALSQKMLKDQQQNQQNQDQNKQQQQDQQEDKKDQNKDQQQNKDQQQPPQPQKKDSEMSKENAEQLLNSVMQDEKDVQDKVKKQQVIQGGRLEKDW

Radius of gyration: 32.76 Å; Cα contacts (8 Å, |Δi|>4): 377; chains: 2; bounding box: 106×104×97 Å

Nearest PDB structures (foldseek):
  5hrz-assembly1_A  TM=9.352E-01  e=2.561E-07  synthetic construct
  5lyp-assembly1_A  TM=9.066E-01  e=1.444E-05  Saccharomyces cerevisiae
  6fdp-assembly1_A  TM=9.281E-01  e=1.727E-04  Homo sapiens
  3upv-assembly1_A  TM=9.058E-01  e=1.727E-04  Saccharomyces cerevisiae S288C
  6voa-assembly1_F  TM=8.490E-01  e=6.973E-04  Bos taurus

InterPro domains:
  IPR011990 Tetratricopeptide-like helical domain superfamily [G3DSA:1.25.40.10] (14-99)
  IPR011990 Tetratricopeptide-like helical domain superfamily [G3DSA:1.25.40.10] (100-163)
  IPR011990 Tetratricopeptide-like helical domain superfamily [SSF48452] (27-145)
  IPR019734 Tetratricopeptide repeat [PF00515] (96-129)
  IPR019734 Tetratricopeptide repeat [PS50005] (59-92)
  IPR019734 Tetratricopeptide repeat [PS50005] (96-129)
  IPR019734 Tetratricopeptide repeat [SM00028] (25-58)
  IPR019734 Tetratricopeptide repeat [SM00028] (59-92)
  IPR019734 Tetratricopeptide repeat [SM00028] (96-129)
  IPR050498 Photosystem I assembly protein Ycf3 [PTHR44858] (42-148)

Secondary structure (DSSP, 8-state):
-HHHHHHHHHHHHHHHHHHHHHHHHHHHHHHHHHHHHTT-HHHHHHHHHHHHHH-TT-HHHHHHHHHHHHHTT-HHHHHHHHHHHHHH---HHHHHHHHHHHHHHHHHTT-HHHHHHHHHHHHHH-TT-HHHHHHHHHHHHHHHHHHHHHHHHHHHHHHHHHHHHHHHHHHHHHGGGS-------------THHHHHHHHHHHHHHHHHHHHHHHHHHHHHHHGGGG----/-HHHHHHHHHHHHHHHHHHHHHHHHHHHHHHHHHHHHTT-HHHHHHHHHHHHHH-TT-HHHHHHHHHHHHHTT-HHHHHHHHHHHHHH---HHHHHHHHHHHHHHHHHTT-HHHHHHHHHHHHHH-TT-HHHHHHHHHHHHHHHHHHHHHHHHHHHHHHHHHHHHHHHHHHHHTTTTS-------------THHHHHHHHHHHHHHHHHHHHHHHHHHHHHHGGGGSGGG-

pLDDT: mean 78.52, std 26.24, range [23.84, 98.88]

Foldseek 3Di:
DVVVVVVVVVVVVVVVLLVVLVVQLVVLCVQLVVCVVVVVLVSSLVSLVVSCVSPVLPLSSLQSNLVSCVSVVVNVSSLVSLVSSCVRDDQLQSNLVSLQVVLVSCVVVLVLVSSLVSLVSSCVSPVPDVVSVVSNVVSVVSVVVVVVVVVVVVVVVVVVVVVVVVVVVVVVVVPVVPDDDDDPPPPDPPVVPPPVVVVVVVVVVVVVVVVVVVVVVVVVVVVPPPPDDDD/DVVVVVVVVVVVVVVVLLVVLVVQLVVLCVQLVVCVVVVVLVSSLVSLVVSCVSPVLPLSSLQSNLVSCVSVVVNVSSLVSLVSSCVRDDQLQSNLVSLQVVLVSCVVVLVLVSSLVSLVSSCVSPVPDVVSVVSNVVSVVSVVVVVVVVVVVVVVVVVVVVVVVVVVVVVVVVPVVPDDDDDPPDPDDPPVPPPVVVVVVVVVVVVVVVVVVVVVVVVVVPPPPPDDPPD

Organism: Bacteroides stercoris (NCBI:txid46506)

Solvent-accessible surface area (backbone atoms only — not comparable to full-atom values): 24401 Å² total; per-residue (Å²): 113,68,65,58,51,51,49,50,49,49,50,51,51,52,50,50,52,50,53,51,38,50,51,52,24,52,50,25,43,52,52,15,49,53,26,44,76,70,65,39,38,71,60,14,38,53,23,20,52,53,17,31,69,60,37,77,78,42,39,67,36,28,42,53,33,15,54,35,30,33,62,70,68,37,51,68,64,12,48,54,26,37,56,56,21,60,75,67,51,77,51,40,66,60,42,15,52,47,27,36,53,52,13,53,52,26,40,68,70,64,39,21,68,60,13,33,53,25,24,49,53,11,36,72,45,34,76,83,44,61,67,50,52,48,52,31,39,48,26,49,53,47,38,51,50,53,54,51,50,51,52,51,51,53,51,52,51,53,53,53,53,52,54,56,55,52,56,53,56,56,56,53,63,68,48,61,73,70,77,82,79,82,79,79,77,83,77,79,81,79,68,69,58,66,67,58,53,51,52,50,55,53,48,51,57,56,54,53,50,57,59,50,52,53,51,53,55,54,57,58,55,61,70,66,60,73,68,70,79,76,128,112,69,66,58,51,50,51,52,48,50,51,52,51,52,50,50,52,51,51,52,40,50,52,51,25,50,51,24,42,51,51,14,50,52,26,44,74,69,66,40,39,70,60,14,38,53,24,20,51,52,17,31,72,59,37,76,79,43,38,69,36,29,43,51,34,15,54,35,30,34,62,69,68,36,50,69,62,13,48,52,26,37,55,56,21,61,76,66,51,78,52,39,64,61,44,15,52,46,27,37,54,52,12,51,52,26,41,68,69,64,38,21,68,61,12,34,53,25,24,50,53,10,36,72,45,35,72,82,43,60,68,50,53,48,51,30,38,48,28,49,53,48,39,52,52,51,54,52,50,52,51,52,52,53,49,50,52,52,53,54,51,52,55,55,53,52,57,54,56,57,58,54,66,67,50,64,74,68,84,83,83,82,81,78,76,82,78,80,81,80,72,70,60,66,67,59,54,53,50,52,56,54,49,53,57,56,55,54,50,56,58,51,54,55,52,53,56,57,58,60,60,62,72,69,67,71,67,74,75,79,120